Protein AF-A0A356KXF7-F1 (afdb_monomer_lite)

pLDDT: mean 84.77, std 13.88, range [35.22, 98.38]

Foldseek 3Di:
DDDDVALLVCLVVLLCQCPVCPPDPPPPSNVVSLVSLLVNLLNHPDCVSSLVSLVVLCVVCLPDPCNLSSLLSLLSNLLVPVVVSLVSLQVQCVRPDPSSNVSSLNSLLNNLVNCALLVSLVSLLVCLVSHPPVSNVVSLVSNLVRLVVVLVDDPVCLVVVLVSLVVSLVVRPDPSSNLSSLLSSLVSVCVNCVVVVHHPPQPVQADSSNHGVVVVVCCVLLVVDDPDDDDWLADQDPCQPPFQDDDLPHPVLLQVLLVQLLVLQLVVLVVQLVVDDDPVSNVLSVLLNVLSPQQHEDEDRTLGAGWADDRSYTYGYSVVLVQLSVVLVVCCVVVLAPPVCSSLLSSLLSQLSSQLRSLVSSQQDASLVSSLRSLLSCCSTPSNDPDPSSQLSSLLSSLCCSQPPPPDDPVSSVSSQVSVCVRQNHSVVSSVSNSCSNVVHDDPQNVQADSNRDGVVVVVCVVCVVPCVVPVVVVVVVVLVVLVVVLVVVVDPVSVVVNVVVVVVDCNVVPD

Secondary structure (DSSP, 8-state):
----S-GGGGHHHHHHHHHHTBTBS-HHHHHHHHHHHHHHHHH-S-SHHHHHHHHHHHHH-TT-TTHHHHHTHHHHHHHHSHHHHHHHHGGGGG-SSHHHHHHHHHHHHHHHHHT-HHHHHHHHHHHGGGS-HHHHHHHHHHHHHHHHHHTTS-GGGHHHHHHHHHHHHHH---HHHHHHHHHHHHHHHHHHHHHTT---TTGGGB-TTS-B-HHHHHHHHHT---SSSPPPSSPPPTTTTS-----SS-HHHHHHHHHHHHHHHHHHHHHHHHH--SHHHHHHHHHHHHHHTT-EEEEES-SS--EEEETTEEEEEHHHHHHHHHHHHHHHHTTSS-HHHHHHHHHHHHHHHHHHHHHHHTT--SHHHHHHHHHHHHHTSTT--SSHHHHHHHHHHHHHHHHS-TT--HHHHHHHHHHHHHHH--HHHHHHHHHHHHTTPPPTTGGGB-TTS-B-HHHHHHHHHHHHHHHHHHHHHHHHHHHHHHHHHH--HHHHHHHHHHHHTSTHHHH-

Sequence (512 aa):
SKTIDRPERLLPLVEQAIFSRHGSFEWGTVGQGGSALREIAKRATTPGPVLDTIEKIRTQYPRSQTRWEYVWEANTLAKRFPAEVLPRLVPLLNDASSGVREIGLDAIKAGVRRMGLVPGIMALESLLPQVPERHQRFLLEDARSLLYRAQQIPMSELPALRASLDELVSQIKSPELQAALREVRSELTTRAMERQGKSDRFADYRRVDGSLQWGELFKAKLGLKPKGGGENYSNPRRGASGEVVKGFLPDVVASEVFKTVHQAAQAQAQEALAKAKTPAERALLQSRVKALEGLSVRYLETNDITARRSGKVIQVSYGLLHEVYARSMRLMEAGKVTAGERGMYQARVLGLVFGHEVAHASGMKAERAADALGVRTVWSSLLKPQNQAQAEVALKSTIELFEQPTGAKAFDNLLYRIKNFFRYGTPRGRLEALRRAAKGQPDPLQRFRRGDGTVEWKKVAAERAAREAAGVAKFGLALFLKELAIVAQTGDKARIEEFFDYVLSTDFYKHY

Structure (mmCIF, N/CA/C/O backbone):
data_AF-A0A356KXF7-F1
#
_entry.id   AF-A0A356KXF7-F1
#
loop_
_atom_site.group_PDB
_atom_site.id
_atom_site.type_symbol
_atom_site.label_atom_id
_atom_site.label_alt_id
_atom_site.label_comp_id
_atom_site.label_asym_id
_atom_site.label_entity_id
_atom_site.label_seq_id
_atom_site.pdbx_PDB_ins_code
_atom_site.Cartn_x
_atom_site.Cartn_y
_atom_site.Cartn_z
_atom_site.occupancy
_atom_site.B_iso_or_equiv
_atom_site.auth_seq_id
_atom_site.auth_comp_id
_atom_site.auth_asym_id
_atom_site.auth_atom_id
_atom_site.pdbx_PDB_model_num
ATOM 1 N N . SER A 1 1 ? 47.603 1.537 -56.254 1.00 47.97 1 SER A N 1
ATOM 2 C CA . SER A 1 1 ? 48.345 2.727 -55.787 1.00 47.97 1 SER A CA 1
ATOM 3 C C . SER A 1 1 ? 48.095 3.975 -56.633 1.00 47.97 1 SER A C 1
ATOM 5 O O . SER A 1 1 ? 48.362 5.053 -56.130 1.00 47.97 1 SER A O 1
ATOM 7 N N . LYS A 1 2 ? 47.545 3.891 -57.859 1.00 57.28 2 LYS A N 1
ATOM 8 C CA . LYS A 1 2 ? 47.031 5.073 -58.578 1.00 57.28 2 LYS A CA 1
ATOM 9 C C . LYS A 1 2 ? 45.630 5.443 -58.065 1.00 57.28 2 LYS A C 1
ATOM 11 O O . LYS A 1 2 ? 44.811 4.545 -57.864 1.00 57.28 2 LYS A O 1
ATOM 16 N N . THR A 1 3 ? 45.383 6.724 -57.803 1.00 66.56 3 THR A N 1
ATOM 17 C CA . THR A 1 3 ? 44.074 7.275 -57.418 1.00 66.56 3 THR A CA 1
ATOM 18 C C . THR A 1 3 ? 43.131 7.127 -58.607 1.00 66.56 3 THR A C 1
ATOM 20 O O . THR A 1 3 ? 43.364 7.708 -59.661 1.00 66.56 3 THR A O 1
ATOM 23 N N . ILE A 1 4 ? 42.117 6.277 -58.479 1.00 78.31 4 ILE A N 1
ATOM 24 C CA . ILE A 1 4 ? 41.055 6.155 -59.477 1.00 78.31 4 ILE A CA 1
ATOM 25 C C . ILE A 1 4 ? 39.866 6.908 -58.897 1.00 78.31 4 ILE A C 1
ATOM 27 O O . ILE A 1 4 ? 39.307 6.463 -57.899 1.00 78.31 4 ILE A O 1
ATOM 31 N N . ASP A 1 5 ? 39.494 8.032 -59.512 1.00 79.56 5 ASP A N 1
ATOM 32 C CA . ASP A 1 5 ? 38.449 8.938 -59.002 1.00 79.56 5 ASP A CA 1
ATOM 33 C C . ASP A 1 5 ? 37.054 8.294 -58.941 1.00 79.56 5 ASP A C 1
ATOM 35 O O . ASP A 1 5 ? 36.164 8.789 -58.255 1.00 79.56 5 ASP A O 1
ATOM 39 N N . ARG A 1 6 ? 36.856 7.178 -59.656 1.00 86.81 6 ARG A N 1
ATOM 40 C CA . ARG A 1 6 ? 35.634 6.360 -59.644 1.00 86.81 6 ARG A CA 1
ATOM 41 C C . ARG A 1 6 ? 35.984 4.875 -59.732 1.00 86.81 6 ARG A C 1
ATOM 43 O O . ARG A 1 6 ? 35.998 4.325 -60.841 1.00 86.81 6 ARG A O 1
ATOM 50 N N . PRO A 1 7 ? 36.335 4.225 -58.609 1.00 88.56 7 PRO A N 1
ATOM 51 C CA . PRO A 1 7 ? 36.739 2.818 -58.599 1.00 88.56 7 PRO A CA 1
ATOM 52 C C . PRO A 1 7 ? 35.647 1.882 -59.141 1.00 88.56 7 PRO A C 1
ATOM 54 O O . PRO A 1 7 ? 35.956 0.811 -59.651 1.00 88.56 7 PRO A O 1
ATOM 57 N N . GLU A 1 8 ? 34.383 2.303 -59.117 1.00 92.81 8 GLU A N 1
ATOM 58 C CA . GLU A 1 8 ? 33.233 1.564 -59.644 1.00 92.81 8 GLU A CA 1
ATOM 59 C C . GLU A 1 8 ? 33.314 1.341 -61.159 1.00 92.81 8 GLU A C 1
ATOM 61 O O . GLU A 1 8 ? 32.733 0.390 -61.671 1.00 92.81 8 GLU A O 1
ATOM 66 N N . ARG A 1 9 ? 34.084 2.160 -61.893 1.00 92.50 9 ARG A N 1
ATOM 67 C CA . ARG A 1 9 ? 34.334 1.946 -63.331 1.00 92.50 9 ARG A CA 1
ATOM 68 C C . ARG A 1 9 ? 35.085 0.646 -63.620 1.00 92.50 9 ARG A C 1
ATOM 70 O O . ARG A 1 9 ? 35.078 0.189 -64.757 1.00 92.50 9 ARG A O 1
ATOM 77 N N . LEU A 1 10 ? 35.724 0.059 -62.609 1.00 93.56 10 LEU A N 1
ATOM 78 C CA . LEU A 1 10 ? 36.400 -1.230 -62.720 1.00 93.56 10 LEU A CA 1
ATOM 79 C C . LEU A 1 10 ? 35.457 -2.420 -62.499 1.00 93.56 10 LEU A C 1
ATOM 81 O O . LEU A 1 10 ? 35.873 -3.550 -62.742 1.00 93.56 10 LEU A O 1
ATOM 85 N N . LEU A 1 11 ? 34.210 -2.200 -62.058 1.00 93.94 11 LEU A N 1
ATOM 86 C CA . LEU A 1 11 ? 33.267 -3.286 -61.775 1.00 93.94 11 LEU A CA 1
ATOM 87 C C . LEU A 1 11 ? 33.040 -4.217 -62.972 1.00 93.94 11 LEU A C 1
ATOM 89 O O . LEU A 1 11 ? 33.086 -5.415 -62.740 1.00 93.94 11 LEU A O 1
ATOM 93 N N . PRO A 1 12 ? 32.917 -3.755 -64.236 1.00 94.56 12 PRO A N 1
ATOM 94 C CA . PRO A 1 12 ? 32.804 -4.672 -65.374 1.00 94.56 12 PRO A CA 1
ATOM 95 C C . PRO A 1 12 ? 34.004 -5.620 -65.527 1.00 94.56 12 PRO A C 1
ATOM 97 O O . PRO A 1 12 ? 33.828 -6.784 -65.874 1.00 94.56 12 PRO A O 1
ATOM 100 N N . LEU A 1 13 ? 35.224 -5.155 -65.225 1.00 90.56 13 LEU A N 1
ATOM 101 C CA . LEU A 1 13 ? 36.429 -5.995 -65.260 1.00 90.56 13 LEU A CA 1
ATOM 102 C C . LEU A 1 13 ? 36.451 -6.989 -64.095 1.00 90.56 13 LEU A C 1
ATOM 104 O O . LEU A 1 13 ? 36.866 -8.133 -64.266 1.00 90.56 13 LEU A O 1
ATOM 108 N N . VAL A 1 14 ? 35.991 -6.563 -62.916 1.00 90.62 14 VAL A N 1
ATOM 109 C CA . VAL A 1 14 ? 35.850 -7.434 -61.743 1.00 90.62 14 VAL A CA 1
ATOM 110 C C . VAL A 1 14 ? 34.771 -8.492 -61.983 1.00 90.62 14 VAL A C 1
ATOM 112 O O . VAL A 1 14 ? 35.022 -9.665 -61.734 1.00 90.62 14 VAL A O 1
ATOM 115 N N . GLU A 1 15 ? 33.620 -8.105 -62.535 1.00 90.94 15 GLU A N 1
ATOM 116 C CA . GLU A 1 15 ? 32.554 -9.003 -62.991 1.00 90.94 15 GLU A CA 1
ATOM 117 C C . GLU A 1 15 ? 33.115 -10.024 -63.986 1.00 90.94 15 GLU A C 1
ATOM 119 O O . GLU A 1 15 ? 32.988 -11.224 -63.765 1.00 90.94 15 GLU A O 1
ATOM 124 N N . GLN A 1 16 ? 33.819 -9.576 -65.031 1.00 89.00 16 GLN A N 1
ATOM 125 C CA . GLN A 1 16 ? 34.436 -10.470 -66.012 1.00 89.00 16 GLN A CA 1
ATOM 126 C C . GLN A 1 16 ? 35.441 -11.437 -65.366 1.00 89.00 16 GLN A C 1
ATOM 128 O O . GLN A 1 16 ? 35.438 -12.626 -65.689 1.00 89.00 16 GLN A O 1
ATOM 133 N N . ALA A 1 17 ? 36.286 -10.965 -64.446 1.00 85.38 17 ALA A N 1
ATOM 134 C CA . ALA A 1 17 ? 37.262 -11.804 -63.752 1.00 85.38 17 ALA A CA 1
ATOM 135 C C . ALA A 1 17 ? 36.592 -12.859 -62.856 1.00 85.38 17 ALA A C 1
ATOM 137 O O . ALA A 1 17 ? 37.017 -14.013 -62.852 1.00 85.38 17 ALA A O 1
ATOM 138 N N . ILE A 1 18 ? 35.530 -12.481 -62.139 1.00 85.06 18 ILE A N 1
ATOM 139 C CA . ILE A 1 18 ? 34.758 -13.392 -61.287 1.00 85.06 18 ILE A CA 1
ATOM 140 C C . ILE A 1 18 ? 34.018 -14.414 -62.155 1.00 85.06 18 ILE A C 1
ATOM 142 O O . ILE A 1 18 ? 34.110 -15.610 -61.898 1.00 85.06 18 ILE A O 1
ATOM 146 N N . PHE A 1 19 ? 33.329 -13.966 -63.207 1.00 84.25 19 PHE A N 1
ATOM 147 C CA . PHE A 1 19 ? 32.438 -14.811 -64.002 1.00 84.25 19 PHE A CA 1
ATOM 148 C C . PHE A 1 19 ? 33.165 -15.742 -64.971 1.00 84.25 19 PHE A C 1
ATOM 150 O O . PHE A 1 19 ? 32.750 -16.887 -65.137 1.00 84.25 19 PHE A O 1
ATOM 157 N N . SER A 1 20 ? 34.275 -15.299 -65.570 1.00 81.81 20 SER A N 1
ATOM 158 C CA . SER A 1 20 ? 35.023 -16.096 -66.558 1.00 81.81 20 SER A CA 1
ATOM 159 C C . SER A 1 20 ? 35.676 -17.356 -65.987 1.00 81.81 20 SER A C 1
ATOM 161 O O . SER A 1 20 ? 35.988 -18.271 -66.746 1.00 81.81 20 SER A O 1
ATOM 163 N N . ARG A 1 21 ? 35.892 -17.423 -64.669 1.00 70.06 21 ARG A N 1
ATOM 164 C CA . ARG A 1 21 ? 36.556 -18.561 -64.010 1.00 70.06 21 ARG A CA 1
ATOM 165 C C . ARG A 1 21 ? 35.703 -19.233 -62.947 1.00 70.06 21 ARG A C 1
ATOM 167 O O . ARG A 1 21 ? 36.190 -20.081 -62.201 1.00 70.06 21 ARG A O 1
ATOM 174 N N . HIS A 1 22 ? 34.425 -18.877 -62.859 1.00 63.28 22 HIS A N 1
ATOM 175 C CA . HIS A 1 22 ? 33.590 -19.441 -61.821 1.00 63.28 22 HIS A CA 1
ATOM 176 C C . HIS A 1 22 ? 33.219 -20.897 -62.150 1.00 63.28 22 HIS A C 1
ATOM 178 O O . HIS A 1 22 ? 32.463 -21.158 -63.081 1.00 63.28 22 HIS A O 1
ATOM 184 N N . GLY A 1 23 ? 33.777 -21.846 -61.388 1.00 58.44 23 GLY A N 1
ATOM 185 C CA . GLY A 1 23 ? 33.615 -23.290 -61.605 1.00 58.44 23 GLY A CA 1
ATOM 186 C C . GLY A 1 23 ? 34.931 -24.036 -61.851 1.00 58.44 23 GLY A C 1
ATOM 187 O O . GLY A 1 23 ? 34.936 -25.264 -61.813 1.00 58.44 23 GLY A O 1
ATOM 188 N N . SER A 1 24 ? 36.051 -23.327 -62.044 1.00 64.12 24 SER A N 1
ATOM 189 C CA . SER A 1 24 ? 37.383 -23.936 -61.991 1.00 64.12 24 SER A CA 1
ATOM 190 C C . SER A 1 24 ? 37.874 -24.026 -60.538 1.00 64.12 24 SER A C 1
ATOM 192 O O . SER A 1 24 ? 37.524 -23.201 -59.694 1.00 64.12 24 SER A O 1
ATOM 194 N N . PHE A 1 25 ? 38.717 -25.016 -60.227 1.00 55.19 25 PHE A N 1
ATOM 195 C CA . PHE A 1 25 ? 39.396 -25.141 -58.924 1.00 55.19 25 PHE A CA 1
ATOM 196 C C . PHE A 1 25 ? 40.459 -24.041 -58.683 1.00 55.19 25 PHE A C 1
ATOM 198 O O . PHE A 1 25 ? 41.205 -24.096 -57.705 1.00 55.19 25 PHE A O 1
ATOM 205 N N . GLU A 1 26 ? 40.545 -23.023 -59.547 1.00 61.84 26 GLU A N 1
ATOM 206 C CA . GLU A 1 26 ? 41.502 -21.921 -59.440 1.00 61.84 26 GLU A CA 1
ATOM 207 C C . GLU A 1 26 ? 41.025 -20.852 -58.445 1.00 61.84 26 GLU A C 1
ATOM 209 O O . GLU A 1 26 ? 40.706 -19.713 -58.799 1.00 61.84 26 GLU A O 1
ATOM 214 N N . TRP A 1 27 ? 41.030 -21.212 -57.160 1.00 62.44 27 TRP A N 1
ATOM 215 C CA . TRP A 1 27 ? 40.732 -20.316 -56.035 1.00 62.44 27 TRP A CA 1
ATOM 216 C C . TRP A 1 27 ? 41.494 -18.980 -56.090 1.00 62.44 27 TRP A C 1
ATOM 218 O O . TRP A 1 27 ? 40.982 -17.954 -55.640 1.00 62.44 27 TRP A O 1
ATOM 228 N N . GLY A 1 28 ? 42.691 -18.962 -56.689 1.00 68.69 28 GLY A N 1
ATOM 229 C CA . GLY A 1 28 ? 43.529 -17.768 -56.808 1.00 68.69 28 GLY A CA 1
ATOM 230 C C . GLY A 1 28 ? 42.874 -16.609 -57.570 1.00 68.69 28 GLY A C 1
ATOM 231 O O . GLY A 1 28 ? 42.920 -15.473 -57.102 1.00 68.69 28 GLY A O 1
ATOM 232 N N . THR A 1 29 ? 42.228 -16.861 -58.713 1.00 67.19 29 THR A N 1
ATOM 233 C CA . THR A 1 29 ? 41.650 -15.781 -59.539 1.00 67.19 29 THR A CA 1
ATOM 234 C C . THR A 1 29 ? 40.306 -15.297 -58.997 1.00 67.19 29 THR A C 1
ATOM 236 O O . THR A 1 29 ? 40.049 -14.093 -58.959 1.00 67.19 29 THR A O 1
ATOM 239 N N . VAL A 1 30 ? 39.483 -16.218 -58.490 1.00 69.69 30 VAL A N 1
ATOM 240 C CA . VAL A 1 30 ? 38.217 -15.915 -57.798 1.00 69.69 30 VAL A CA 1
ATOM 241 C C . VAL A 1 30 ? 38.483 -15.041 -56.560 1.00 69.69 30 VAL A C 1
ATOM 243 O O . VAL A 1 30 ? 37.839 -14.000 -56.383 1.00 69.69 30 VAL A O 1
ATOM 246 N N . GLY A 1 31 ? 39.510 -15.381 -55.771 1.00 77.56 31 GLY A N 1
ATOM 247 C CA . GLY A 1 31 ? 39.943 -14.600 -54.608 1.00 77.56 31 GLY A CA 1
ATOM 248 C C . GLY A 1 31 ? 40.524 -13.222 -54.957 1.00 77.56 31 GLY A C 1
ATOM 249 O O . GLY A 1 31 ? 40.299 -12.248 -54.230 1.00 77.56 31 GLY A O 1
ATOM 250 N N . GLN A 1 32 ? 41.215 -13.088 -56.096 1.00 83.12 32 GLN A N 1
ATOM 251 C CA . GLN A 1 32 ? 41.667 -11.784 -56.605 1.00 83.12 32 GLN A CA 1
ATOM 252 C C . GLN A 1 32 ? 40.486 -10.893 -57.012 1.00 83.12 32 GLN A C 1
ATOM 254 O O . GLN A 1 32 ? 40.472 -9.711 -56.662 1.00 83.12 32 GLN A O 1
ATOM 259 N N . GLY A 1 33 ? 39.469 -11.459 -57.671 1.00 85.75 33 GLY A N 1
ATOM 260 C CA . GLY A 1 33 ? 38.221 -10.755 -57.977 1.00 85.75 33 GLY A CA 1
ATOM 261 C C . GLY A 1 33 ? 37.508 -10.262 -56.715 1.00 85.75 33 GLY A C 1
ATOM 262 O O . GLY A 1 33 ? 37.097 -9.104 -56.648 1.00 85.75 33 GLY A O 1
ATOM 263 N N . GLY A 1 34 ? 37.443 -11.094 -55.670 1.00 87.56 34 GLY A N 1
ATOM 264 C CA . GLY A 1 34 ? 36.866 -10.709 -54.373 1.00 87.56 34 GLY A CA 1
ATOM 265 C C . GLY A 1 34 ? 37.651 -9.592 -53.689 1.00 87.56 34 GLY A C 1
ATOM 266 O O . GLY A 1 34 ? 37.075 -8.614 -53.212 1.00 87.56 34 GLY A O 1
ATOM 267 N N . SER A 1 35 ? 38.980 -9.679 -53.723 1.00 89.56 35 SER A N 1
ATOM 268 C CA . SER A 1 35 ? 39.866 -8.638 -53.191 1.00 89.56 35 SER A CA 1
ATOM 269 C C . SER A 1 35 ? 39.703 -7.304 -53.930 1.00 89.56 35 SER A C 1
ATOM 271 O O . SER A 1 35 ? 39.684 -6.246 -53.298 1.00 89.56 35 SER A O 1
ATOM 273 N N . ALA A 1 36 ? 39.536 -7.338 -55.256 1.00 91.75 36 ALA A N 1
ATOM 274 C CA . ALA A 1 36 ? 39.265 -6.146 -56.053 1.00 91.75 36 ALA A CA 1
ATOM 275 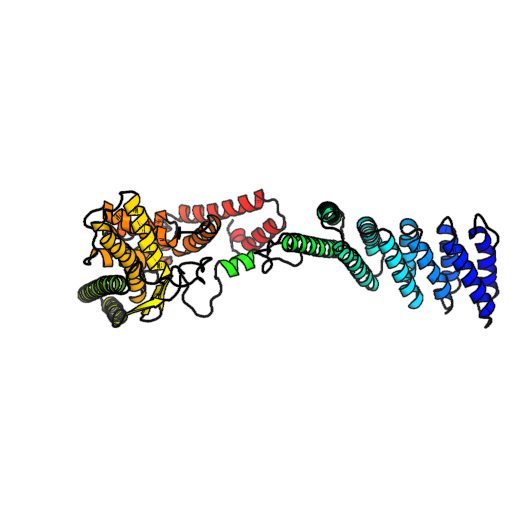C C . ALA A 1 36 ? 37.888 -5.545 -55.730 1.00 91.75 36 ALA A C 1
ATOM 277 O O . ALA A 1 36 ? 37.797 -4.340 -55.486 1.00 91.75 36 ALA A O 1
ATOM 278 N N . LEU A 1 37 ? 36.836 -6.371 -55.649 1.00 93.56 37 LEU A N 1
ATOM 279 C CA . LEU A 1 37 ? 35.492 -5.924 -55.268 1.00 93.56 37 LEU A CA 1
ATOM 280 C C . LEU A 1 37 ? 35.491 -5.253 -53.888 1.00 93.56 37 LEU A C 1
ATOM 282 O O . LEU A 1 37 ? 34.901 -4.187 -53.724 1.00 93.56 37 LEU A O 1
ATOM 286 N N . ARG A 1 38 ? 36.215 -5.825 -52.919 1.00 93.88 38 ARG A N 1
ATOM 287 C CA . ARG A 1 38 ? 36.411 -5.251 -51.581 1.00 93.88 38 ARG A CA 1
ATOM 288 C C . ARG A 1 38 ? 37.040 -3.864 -51.624 1.00 93.88 38 ARG A C 1
ATOM 290 O O . ARG A 1 38 ? 36.552 -2.937 -50.979 1.00 93.88 38 ARG A O 1
ATOM 297 N N . GLU A 1 39 ? 38.132 -3.697 -52.366 1.00 94.06 39 GLU A N 1
ATOM 298 C CA . GLU A 1 39 ? 38.788 -2.391 -52.483 1.00 94.06 39 GLU A CA 1
ATOM 299 C C . GLU A 1 39 ? 37.902 -1.359 -53.189 1.00 94.06 39 GLU A C 1
ATOM 301 O O . GLU A 1 39 ? 37.898 -0.190 -52.791 1.00 94.06 39 GLU A O 1
ATOM 306 N N . ILE A 1 40 ? 37.096 -1.783 -54.168 1.00 94.88 40 ILE A N 1
ATOM 307 C CA . ILE A 1 40 ? 36.083 -0.923 -54.788 1.00 94.88 40 ILE A CA 1
ATOM 308 C C . ILE A 1 40 ? 35.014 -0.540 -53.760 1.00 94.88 40 ILE A C 1
ATOM 310 O O . ILE A 1 40 ? 34.759 0.647 -53.584 1.00 94.88 40 ILE A O 1
ATOM 314 N N . ALA A 1 41 ? 34.443 -1.488 -53.011 1.00 94.75 41 ALA A N 1
ATOM 315 C CA . ALA A 1 41 ? 33.411 -1.221 -52.003 1.00 94.75 41 ALA A CA 1
ATOM 316 C C . ALA A 1 41 ? 33.879 -0.237 -50.913 1.00 94.75 41 ALA A C 1
ATOM 318 O O . ALA A 1 41 ? 33.128 0.649 -50.493 1.00 94.75 41 ALA A O 1
ATOM 319 N N . LYS A 1 42 ? 35.146 -0.331 -50.487 1.00 94.25 42 LYS A N 1
ATOM 320 C CA . LYS A 1 42 ? 35.761 0.605 -49.525 1.00 94.25 42 LYS A CA 1
ATOM 321 C C . LYS A 1 42 ? 35.904 2.030 -50.056 1.00 94.25 42 LYS A C 1
ATOM 323 O O . LYS A 1 42 ? 35.897 2.964 -49.259 1.00 94.25 42 LYS A O 1
ATOM 328 N N . ARG A 1 43 ? 36.064 2.197 -51.371 1.00 94.06 43 ARG A N 1
ATOM 329 C CA . ARG A 1 43 ? 36.350 3.489 -52.022 1.00 94.06 43 ARG A CA 1
ATOM 330 C C . ARG A 1 43 ? 35.191 4.026 -52.852 1.00 94.06 43 ARG A C 1
ATOM 332 O O . ARG A 1 43 ? 35.277 5.145 -53.339 1.00 94.06 43 ARG A O 1
ATOM 339 N N . ALA A 1 44 ? 34.120 3.251 -52.996 1.00 94.31 44 ALA A N 1
ATOM 340 C CA . ALA A 1 44 ? 32.947 3.630 -53.760 1.00 94.31 44 ALA A CA 1
ATOM 341 C C . ALA A 1 44 ? 32.405 4.979 -53.277 1.00 94.31 44 ALA A C 1
ATOM 343 O O . ALA A 1 44 ? 32.335 5.234 -52.077 1.00 94.31 44 ALA A O 1
ATOM 344 N N . THR A 1 45 ? 32.052 5.836 -54.211 1.00 94.69 45 THR A N 1
ATOM 345 C CA . THR A 1 45 ? 31.360 7.109 -54.027 1.00 94.69 45 THR A CA 1
ATOM 346 C C . THR A 1 45 ? 29.853 6.911 -53.900 1.00 94.69 45 THR A C 1
ATOM 348 O O . THR A 1 45 ? 29.196 7.679 -53.207 1.00 94.69 45 THR A O 1
ATOM 351 N N . THR A 1 46 ? 29.315 5.852 -54.516 1.00 94.75 46 THR A N 1
ATOM 352 C CA . THR A 1 46 ? 27.903 5.461 -54.419 1.00 94.75 46 THR A CA 1
ATOM 353 C C . THR A 1 46 ? 27.773 3.944 -54.234 1.00 94.75 46 THR A C 1
ATOM 355 O O . THR A 1 46 ? 28.571 3.189 -54.794 1.00 94.75 46 THR A O 1
ATOM 358 N N . PRO A 1 47 ? 26.786 3.454 -53.463 1.00 96.12 47 PRO A N 1
ATOM 359 C CA . PRO A 1 47 ? 26.643 2.020 -53.207 1.00 96.12 47 PRO A CA 1
ATOM 360 C C . PRO A 1 47 ? 26.003 1.256 -54.374 1.00 96.12 47 PRO A C 1
ATOM 362 O O . PRO A 1 47 ? 26.220 0.053 -54.495 1.00 96.12 47 PRO A O 1
ATOM 365 N N . GLY A 1 48 ? 25.223 1.937 -55.224 1.00 96.00 48 GLY A N 1
ATOM 366 C CA . GLY A 1 48 ? 24.382 1.331 -56.264 1.00 96.00 48 GLY A CA 1
ATOM 367 C C . GLY A 1 48 ? 25.126 0.349 -57.174 1.00 96.00 48 GLY A C 1
ATOM 368 O O . GLY A 1 48 ? 24.808 -0.838 -57.125 1.00 96.00 48 GLY A O 1
ATOM 369 N N . PRO A 1 49 ? 26.164 0.789 -57.912 1.00 96.31 49 PRO A N 1
ATOM 370 C CA . PRO A 1 49 ? 26.889 -0.080 -58.841 1.00 96.31 49 PRO A CA 1
ATOM 371 C C . PRO A 1 49 ? 27.494 -1.324 -58.176 1.00 96.31 49 PRO A C 1
ATOM 373 O O . PRO A 1 49 ? 27.483 -2.417 -58.744 1.00 96.31 49 PRO A O 1
ATOM 376 N N . VAL A 1 50 ? 28.006 -1.175 -56.949 1.00 95.62 50 VAL A N 1
ATOM 377 C CA . VAL A 1 50 ? 28.609 -2.287 -56.201 1.00 95.62 50 VAL A CA 1
ATOM 378 C C . VAL A 1 50 ? 27.532 -3.269 -55.732 1.00 95.62 50 VAL A C 1
ATOM 380 O O . VAL A 1 50 ? 27.720 -4.475 -55.857 1.00 95.62 50 VAL A O 1
ATOM 383 N N . LEU A 1 51 ? 26.385 -2.779 -55.249 1.00 95.25 51 LEU A N 1
ATOM 384 C CA . LEU A 1 51 ? 25.247 -3.632 -54.884 1.00 95.25 51 LEU A CA 1
ATOM 385 C C . LEU A 1 51 ? 24.673 -4.373 -56.094 1.00 95.25 51 LEU A C 1
ATOM 387 O O . LEU A 1 51 ? 24.352 -5.552 -55.976 1.00 95.25 51 LEU A O 1
ATOM 391 N N . ASP A 1 52 ? 24.594 -3.721 -57.254 1.00 95.69 52 ASP A N 1
ATOM 392 C CA . ASP A 1 52 ? 24.139 -4.361 -58.492 1.00 95.69 52 ASP A CA 1
ATOM 393 C C . ASP A 1 52 ? 25.099 -5.484 -58.908 1.00 95.69 52 ASP A C 1
ATOM 395 O O . ASP A 1 52 ? 24.663 -6.560 -59.313 1.00 95.69 52 ASP A O 1
ATOM 399 N N . THR A 1 53 ? 26.406 -5.271 -58.733 1.00 94.81 53 THR A N 1
ATOM 400 C CA . THR A 1 53 ? 27.429 -6.305 -58.951 1.00 94.81 53 THR A CA 1
ATOM 401 C C . THR A 1 53 ? 27.252 -7.480 -57.984 1.00 94.81 53 THR A C 1
ATOM 403 O O . THR A 1 53 ? 27.249 -8.635 -58.412 1.00 94.81 53 THR A O 1
ATOM 406 N N . ILE A 1 54 ? 27.056 -7.208 -56.687 1.00 93.69 54 ILE A N 1
ATOM 407 C CA . ILE A 1 54 ? 26.802 -8.244 -55.669 1.00 93.69 54 ILE A CA 1
ATOM 408 C C . ILE A 1 54 ? 25.545 -9.050 -56.024 1.00 93.69 54 ILE A C 1
ATOM 410 O O . ILE A 1 54 ? 25.562 -10.277 -55.940 1.00 93.69 54 ILE A O 1
ATOM 414 N N . GLU A 1 55 ? 24.476 -8.389 -56.469 1.00 93.25 55 GLU A N 1
ATOM 415 C CA . GLU A 1 55 ? 23.221 -9.042 -56.848 1.00 93.25 55 GLU A CA 1
ATOM 416 C C . GLU A 1 55 ? 23.364 -9.902 -58.113 1.00 93.25 55 GLU A C 1
ATOM 418 O O . GLU A 1 55 ? 22.876 -11.035 -58.152 1.00 93.25 55 GLU A O 1
ATOM 423 N N . LYS A 1 56 ? 24.100 -9.426 -59.127 1.00 92.75 56 LYS A N 1
ATOM 424 C CA . LYS A 1 56 ? 24.451 -10.235 -60.308 1.00 92.75 56 LYS A CA 1
ATOM 425 C C . LYS A 1 56 ? 25.221 -11.493 -59.910 1.00 92.75 56 LYS A C 1
ATOM 427 O O . LYS A 1 56 ? 24.850 -12.589 -60.320 1.00 92.75 56 LYS A O 1
ATOM 432 N N . ILE A 1 57 ? 26.251 -11.361 -59.067 1.00 88.69 57 ILE A N 1
ATOM 433 C CA . ILE A 1 57 ? 27.017 -12.512 -58.561 1.00 88.69 57 ILE A CA 1
ATOM 434 C C . ILE A 1 57 ? 26.094 -13.464 -57.789 1.00 88.69 57 ILE A C 1
ATOM 436 O O . ILE A 1 57 ? 26.150 -14.682 -57.971 1.00 88.69 57 ILE A O 1
ATOM 440 N N . ARG A 1 58 ? 25.203 -12.925 -56.949 1.00 89.38 58 ARG A N 1
ATOM 441 C CA . ARG A 1 58 ? 24.291 -13.724 -56.127 1.00 89.38 58 ARG A CA 1
ATOM 442 C C . ARG A 1 58 ? 23.329 -14.567 -56.960 1.00 89.38 58 ARG A C 1
ATOM 444 O O . ARG A 1 58 ? 23.090 -15.724 -56.610 1.00 89.38 58 ARG A O 1
ATOM 451 N N . THR A 1 59 ? 22.777 -13.975 -58.016 1.00 89.31 59 THR A N 1
ATOM 452 C CA . THR A 1 59 ? 21.760 -14.583 -58.886 1.00 89.31 59 THR A CA 1
ATOM 453 C C . THR A 1 59 ? 22.357 -15.561 -59.893 1.00 89.31 59 THR A C 1
ATOM 455 O O . THR A 1 59 ? 21.778 -16.622 -60.112 1.00 89.31 59 THR A O 1
ATOM 458 N N . GLN A 1 60 ? 23.529 -15.258 -60.457 1.00 88.81 60 GLN A N 1
ATOM 459 C CA . GLN A 1 60 ? 24.187 -16.131 -61.435 1.00 88.81 60 GLN A CA 1
ATOM 460 C C . GLN A 1 60 ? 24.809 -17.387 -60.804 1.00 88.81 60 GLN A C 1
ATOM 462 O O . GLN A 1 60 ? 24.926 -18.409 -61.478 1.00 88.81 60 GLN A O 1
ATOM 467 N N . TYR A 1 61 ? 25.153 -17.357 -59.508 1.00 83.88 61 TYR A N 1
ATOM 468 C CA . TYR A 1 61 ? 25.851 -18.463 -58.831 1.00 83.88 61 TYR A CA 1
ATOM 469 C C . TYR A 1 61 ? 25.143 -18.949 -57.563 1.00 83.88 61 TYR A C 1
ATOM 471 O O . TYR A 1 61 ? 25.709 -18.910 -56.465 1.00 83.88 61 TYR A O 1
ATOM 479 N N . PRO A 1 62 ? 23.914 -19.482 -57.682 1.00 76.38 62 PRO A N 1
ATOM 480 C CA . PRO A 1 62 ? 23.078 -19.814 -56.528 1.00 76.38 62 PRO A CA 1
ATOM 481 C C . PRO A 1 62 ? 23.669 -20.907 -55.620 1.00 76.38 62 PRO A C 1
ATOM 483 O O . PRO A 1 62 ? 23.322 -20.977 -54.443 1.00 76.38 62 PRO A O 1
ATOM 486 N N . ARG A 1 63 ? 24.567 -21.758 -56.142 1.00 76.31 63 ARG A N 1
ATOM 487 C CA . ARG A 1 63 ? 25.155 -22.909 -55.424 1.00 76.31 63 ARG A CA 1
ATOM 488 C C . ARG A 1 63 ? 26.634 -22.747 -55.063 1.00 76.31 63 ARG A C 1
ATOM 490 O O . ARG A 1 63 ? 27.223 -23.675 -54.517 1.00 76.31 63 ARG A O 1
ATOM 497 N N . SER A 1 64 ? 27.244 -21.602 -55.365 1.00 75.00 64 SER A N 1
ATOM 498 C CA . SER A 1 64 ? 28.668 -21.402 -55.098 1.00 75.00 64 SER A CA 1
ATOM 499 C C . SER A 1 64 ? 28.947 -21.177 -53.610 1.00 75.00 64 SER A C 1
ATOM 501 O O . SER A 1 64 ? 28.343 -20.302 -52.979 1.00 75.00 64 SER A O 1
ATOM 503 N N . GLN A 1 65 ? 29.927 -21.911 -53.073 1.00 70.50 65 GLN A N 1
ATOM 504 C CA . GLN A 1 65 ? 30.483 -21.652 -51.746 1.00 70.50 65 GLN A CA 1
ATOM 505 C C . GLN A 1 65 ? 31.259 -20.333 -51.672 1.00 70.50 65 GLN A C 1
ATOM 507 O O . GLN A 1 65 ? 31.427 -19.830 -50.577 1.00 70.50 65 GLN A O 1
ATOM 512 N N . THR A 1 66 ? 31.691 -19.722 -52.777 1.00 73.94 66 THR A N 1
ATOM 513 C CA . THR A 1 66 ? 32.430 -18.441 -52.743 1.00 73.94 66 THR A CA 1
ATOM 514 C C . THR A 1 66 ? 31.512 -17.220 -52.728 1.00 73.94 66 THR A C 1
ATOM 516 O O . THR A 1 66 ? 31.949 -16.098 -52.496 1.00 73.94 66 THR A O 1
ATOM 519 N N . ARG A 1 67 ? 30.201 -17.414 -52.921 1.00 81.50 67 ARG A N 1
ATOM 520 C CA . ARG A 1 67 ? 29.219 -16.322 -52.986 1.00 81.50 67 ARG A CA 1
ATOM 521 C C . ARG A 1 67 ? 29.168 -15.478 -51.712 1.00 81.50 67 ARG A C 1
ATOM 523 O O . ARG A 1 67 ? 28.976 -14.268 -51.794 1.00 81.50 67 ARG A O 1
ATOM 530 N N . TRP A 1 68 ? 29.337 -16.096 -50.545 1.00 82.44 68 TRP A N 1
ATOM 531 C CA . TRP A 1 68 ? 29.311 -15.364 -49.278 1.00 82.44 68 TRP A CA 1
ATOM 532 C C . TRP A 1 68 ? 30.506 -14.403 -49.148 1.00 82.44 68 TRP A C 1
ATOM 534 O O . TRP A 1 68 ? 30.344 -13.337 -48.564 1.00 82.44 68 TRP A O 1
ATOM 544 N N . GLU A 1 69 ? 31.656 -14.697 -49.770 1.00 82.75 69 GLU A N 1
ATOM 545 C CA . GLU A 1 69 ? 32.831 -13.810 -49.764 1.00 82.75 69 GLU A CA 1
ATOM 546 C C . GLU A 1 69 ? 32.554 -12.483 -50.479 1.00 82.75 69 GLU A C 1
ATOM 548 O O . GLU A 1 69 ? 33.004 -11.430 -50.034 1.00 82.75 69 GLU A O 1
ATOM 553 N N . TYR A 1 70 ? 31.769 -12.513 -51.559 1.00 83.69 70 TYR A N 1
ATOM 554 C CA . TYR A 1 70 ? 31.372 -11.307 -52.289 1.00 83.69 70 TYR A CA 1
ATOM 555 C C . TYR A 1 70 ? 30.252 -10.551 -51.578 1.00 83.69 70 TYR A C 1
ATOM 557 O O . TYR A 1 70 ? 30.281 -9.324 -51.492 1.00 83.69 70 TYR A O 1
ATOM 565 N N . VAL A 1 71 ? 29.283 -11.283 -51.015 1.00 87.88 71 VAL A N 1
ATOM 566 C CA . VAL A 1 71 ? 28.201 -10.688 -50.218 1.00 87.88 71 VAL A CA 1
ATOM 567 C C . VAL A 1 71 ? 28.750 -10.035 -48.946 1.00 87.88 71 VAL A C 1
ATOM 569 O O . VAL A 1 71 ? 28.165 -9.066 -48.470 1.00 87.88 71 VAL A O 1
ATOM 572 N N . TRP A 1 72 ? 29.905 -10.475 -48.431 1.00 91.75 72 TRP A N 1
ATOM 573 C CA . TRP A 1 72 ? 30.578 -9.840 -47.294 1.00 91.75 72 TRP A CA 1
ATOM 574 C C . TRP A 1 72 ? 30.783 -8.336 -47.489 1.00 91.75 72 TRP A C 1
ATOM 576 O O . TRP A 1 72 ? 30.682 -7.569 -46.531 1.00 91.75 72 TRP A O 1
ATOM 586 N N . GLU A 1 73 ? 30.996 -7.878 -48.723 1.00 94.38 73 GLU A N 1
ATOM 587 C CA . GLU A 1 73 ? 31.212 -6.459 -49.007 1.00 94.38 73 GLU A CA 1
ATOM 588 C C . GLU A 1 73 ? 29.951 -5.599 -48.837 1.00 94.38 73 GLU A C 1
ATOM 590 O O . GLU A 1 73 ? 30.054 -4.381 -48.660 1.00 94.38 73 GLU A O 1
ATOM 595 N N . ALA A 1 74 ? 28.769 -6.216 -48.734 1.00 92.94 74 ALA A N 1
ATOM 596 C CA . ALA A 1 74 ? 27.562 -5.545 -48.265 1.00 92.94 74 ALA A CA 1
ATOM 597 C C . ALA A 1 74 ? 27.738 -4.951 -46.856 1.00 92.94 74 ALA A C 1
ATOM 599 O O . ALA A 1 74 ? 27.220 -3.868 -46.590 1.00 92.94 74 ALA A O 1
ATOM 600 N N . ASN A 1 75 ? 28.530 -5.583 -45.974 1.00 93.75 75 ASN A N 1
ATOM 601 C CA . ASN A 1 75 ? 28.877 -5.014 -44.664 1.00 93.75 75 ASN A CA 1
ATOM 602 C C . ASN A 1 75 ? 29.653 -3.702 -44.805 1.00 93.75 75 ASN A C 1
ATOM 604 O O . ASN A 1 75 ? 29.408 -2.739 -44.074 1.00 93.75 75 ASN A O 1
ATOM 608 N N . THR A 1 76 ? 30.621 -3.673 -45.724 1.00 95.50 76 THR A N 1
ATOM 609 C CA . THR A 1 76 ? 31.442 -2.491 -46.002 1.00 95.50 76 THR A CA 1
ATOM 610 C C . THR A 1 76 ? 30.555 -1.347 -46.487 1.00 95.50 76 THR A C 1
ATOM 612 O O . THR A 1 76 ? 30.671 -0.226 -45.989 1.00 95.50 76 THR A O 1
ATOM 615 N N . LEU A 1 77 ? 29.627 -1.634 -47.404 1.00 96.19 77 LEU A N 1
ATOM 616 C CA . LEU A 1 77 ? 28.693 -0.643 -47.934 1.00 96.19 77 LEU A CA 1
ATOM 617 C C . LEU A 1 77 ? 27.679 -0.182 -46.885 1.00 96.19 77 LEU A C 1
ATOM 619 O O . LEU A 1 77 ? 27.494 1.021 -46.741 1.00 96.19 77 LEU A O 1
ATOM 623 N N . ALA A 1 78 ? 27.090 -1.085 -46.098 1.00 96.12 78 ALA A N 1
ATOM 624 C CA . ALA A 1 78 ? 26.120 -0.734 -45.058 1.00 96.12 78 ALA A CA 1
ATOM 625 C C . ALA A 1 78 ? 26.715 0.206 -43.997 1.00 96.12 78 ALA A C 1
ATOM 627 O O . ALA A 1 78 ? 26.036 1.094 -43.497 1.00 96.12 78 ALA A O 1
ATOM 628 N N . LYS A 1 79 ? 28.013 0.078 -43.691 1.00 95.56 79 LYS A N 1
ATOM 629 C CA . LYS A 1 79 ? 28.721 1.000 -42.783 1.00 95.56 79 LYS A CA 1
ATOM 630 C C . LYS A 1 79 ? 28.987 2.384 -43.386 1.00 95.56 79 LYS A C 1
ATOM 632 O O . LYS A 1 79 ? 29.268 3.318 -42.637 1.00 95.56 79 LYS A O 1
ATOM 637 N N . ARG A 1 80 ? 28.980 2.523 -44.712 1.00 95.56 80 ARG A N 1
ATOM 638 C CA . ARG A 1 80 ? 29.289 3.786 -45.407 1.00 95.56 80 ARG A CA 1
ATOM 639 C C . ARG A 1 80 ? 28.030 4.508 -45.880 1.00 95.56 80 ARG A C 1
ATOM 641 O O . ARG A 1 80 ? 27.969 5.725 -45.768 1.00 95.56 80 ARG A O 1
ATOM 648 N N . PHE A 1 81 ? 27.043 3.749 -46.343 1.00 96.81 81 PHE A N 1
ATOM 649 C CA . PHE A 1 81 ? 25.812 4.216 -46.979 1.00 96.81 81 PHE A CA 1
ATOM 650 C C . PHE A 1 81 ? 24.587 3.485 -46.395 1.00 96.81 81 PHE A C 1
ATOM 652 O O . PHE A 1 81 ? 23.894 2.762 -47.112 1.00 96.81 81 PHE A O 1
ATOM 659 N N . PRO A 1 82 ? 24.352 3.544 -45.070 1.00 96.56 82 PRO A N 1
ATOM 660 C CA . PRO A 1 82 ? 23.339 2.704 -44.437 1.00 96.56 82 PRO A CA 1
ATOM 661 C C . PRO A 1 82 ? 21.926 2.970 -44.973 1.00 96.56 82 PRO A C 1
ATOM 663 O O . PRO A 1 82 ? 21.198 2.020 -45.244 1.00 96.56 82 PRO A O 1
ATOM 666 N N . ALA A 1 83 ? 21.542 4.231 -45.185 1.00 94.31 83 ALA A N 1
ATOM 667 C CA . ALA A 1 83 ? 20.188 4.577 -45.619 1.00 94.31 83 ALA A CA 1
ATOM 668 C C . ALA A 1 83 ? 19.844 3.982 -46.997 1.00 94.31 83 ALA A C 1
ATOM 670 O O . ALA A 1 83 ? 18.742 3.481 -47.205 1.00 94.31 83 ALA A O 1
ATOM 671 N N . GLU A 1 84 ? 20.804 3.988 -47.921 1.00 95.56 84 GLU A N 1
ATOM 672 C CA . GLU A 1 84 ? 20.637 3.492 -49.286 1.00 95.56 84 GLU A CA 1
ATOM 673 C C . GLU A 1 84 ? 20.797 1.969 -49.384 1.00 95.56 84 GLU A C 1
ATOM 675 O O . GLU A 1 84 ? 20.174 1.322 -50.228 1.00 95.56 84 GLU A O 1
ATOM 680 N N . VAL A 1 85 ? 21.658 1.387 -48.544 1.00 96.62 85 VAL A N 1
ATOM 681 C CA . VAL A 1 85 ? 22.019 -0.033 -48.619 1.00 96.62 85 VAL A CA 1
ATOM 682 C C . VAL A 1 85 ? 20.987 -0.910 -47.918 1.00 96.62 85 VAL A C 1
ATOM 684 O O . VAL A 1 85 ? 20.620 -1.946 -48.467 1.00 96.62 85 VAL A O 1
ATOM 687 N N . LEU A 1 86 ? 20.498 -0.516 -46.736 1.00 96.31 86 LEU A N 1
ATOM 688 C CA . LEU A 1 86 ? 19.681 -1.382 -45.877 1.00 96.31 86 LEU A CA 1
ATOM 689 C C . LEU A 1 86 ? 18.448 -1.999 -46.574 1.00 96.31 86 LEU A C 1
ATOM 691 O O . LEU A 1 86 ? 18.298 -3.222 -46.484 1.00 96.31 86 LEU A O 1
ATOM 695 N N . PRO A 1 87 ? 17.610 -1.250 -47.324 1.00 95.56 87 PRO A N 1
ATOM 696 C CA . PRO A 1 87 ? 16.459 -1.839 -48.017 1.00 95.56 87 PRO A CA 1
ATOM 69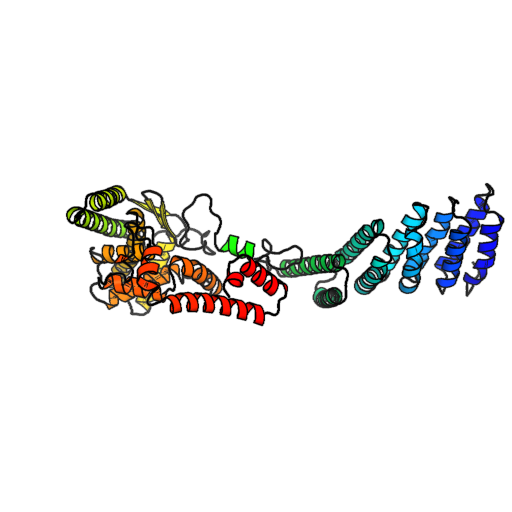7 C C . PRO A 1 87 ? 16.859 -2.895 -49.055 1.00 95.56 87 PRO A C 1
ATOM 699 O O . PRO A 1 87 ? 16.142 -3.870 -49.268 1.00 95.56 87 PRO A O 1
ATOM 702 N N . ARG A 1 88 ? 18.038 -2.744 -49.676 1.00 95.94 88 ARG A N 1
ATOM 703 C CA . ARG A 1 88 ? 18.550 -3.674 -50.695 1.00 95.94 88 ARG A CA 1
ATOM 704 C C . ARG A 1 88 ? 19.160 -4.945 -50.098 1.00 95.94 88 ARG A C 1
ATOM 706 O O . ARG A 1 88 ? 19.434 -5.879 -50.844 1.00 95.94 88 ARG A O 1
ATOM 713 N N . LEU A 1 89 ? 19.349 -5.013 -48.777 1.00 95.62 89 LEU A N 1
ATOM 714 C CA . LEU A 1 89 ? 19.861 -6.206 -48.092 1.00 95.62 89 LEU A CA 1
ATOM 715 C C . LEU A 1 89 ? 18.764 -7.189 -47.676 1.00 95.62 89 LEU A C 1
ATOM 717 O O . LEU A 1 89 ? 19.068 -8.355 -47.435 1.00 95.62 89 LEU A O 1
ATOM 721 N N . VAL A 1 90 ? 17.499 -6.761 -47.621 1.00 95.44 90 VAL A N 1
ATOM 722 C CA . VAL A 1 90 ? 16.373 -7.625 -47.221 1.00 95.44 90 VAL A CA 1
ATOM 723 C C . VAL A 1 90 ? 16.286 -8.916 -48.053 1.00 95.44 90 VAL A C 1
ATOM 725 O O . VAL A 1 90 ? 16.134 -9.983 -47.451 1.00 95.44 90 VAL A O 1
ATOM 728 N N . PRO A 1 91 ? 16.465 -8.901 -49.393 1.00 95.12 91 PRO A N 1
ATOM 729 C CA . PRO A 1 91 ? 16.460 -10.129 -50.191 1.00 95.12 91 PRO A CA 1
ATOM 730 C C . PRO A 1 91 ? 17.512 -11.163 -49.762 1.00 95.12 91 PRO A C 1
ATOM 732 O O . PRO A 1 91 ? 17.271 -12.363 -49.897 1.00 95.12 91 PRO A O 1
ATOM 735 N N . LEU A 1 92 ? 18.647 -10.732 -49.190 1.00 93.94 92 LEU A N 1
ATOM 736 C CA . LEU A 1 92 ? 19.699 -11.639 -48.713 1.00 93.94 92 LEU A CA 1
ATOM 737 C C . LEU A 1 92 ? 19.220 -12.524 -47.555 1.00 93.94 92 LEU A C 1
ATOM 739 O O . LEU A 1 92 ? 19.695 -13.645 -47.409 1.00 93.94 92 LEU A O 1
ATOM 743 N N . LEU A 1 93 ? 18.243 -12.066 -46.766 1.00 95.06 93 LEU A N 1
ATOM 744 C CA . LEU A 1 93 ? 17.674 -12.822 -45.641 1.00 95.06 93 LEU A CA 1
ATOM 745 C C . LEU A 1 93 ? 16.797 -14.005 -46.091 1.00 95.06 93 LEU A C 1
ATOM 747 O O . LEU A 1 93 ? 16.525 -14.928 -45.313 1.00 95.06 93 LEU A O 1
ATOM 751 N N . ASN A 1 94 ? 16.379 -13.996 -47.357 1.00 93.00 94 ASN A N 1
ATOM 752 C CA . ASN A 1 94 ? 15.626 -15.070 -48.003 1.00 93.00 94 ASN A CA 1
ATOM 753 C C . ASN A 1 94 ? 16.499 -15.975 -48.877 1.00 93.00 94 ASN A C 1
ATOM 755 O O . ASN A 1 94 ? 15.984 -16.887 -49.521 1.00 93.00 94 ASN A O 1
ATOM 759 N N . ASP A 1 95 ? 17.814 -15.755 -48.903 1.00 93.56 95 ASP A N 1
ATOM 760 C CA . ASP A 1 95 ? 18.706 -16.555 -49.727 1.00 93.56 95 ASP A CA 1
ATOM 761 C C . ASP A 1 95 ? 18.753 -18.023 -49.263 1.00 93.56 95 ASP A C 1
ATOM 763 O O . ASP A 1 95 ? 18.637 -18.315 -48.070 1.00 93.56 95 ASP A O 1
ATOM 767 N N . ALA A 1 96 ? 18.936 -18.966 -50.193 1.00 90.88 96 ALA A N 1
ATOM 768 C CA . ALA A 1 96 ? 19.022 -20.396 -49.897 1.00 90.88 96 ALA A CA 1
ATOM 769 C C . ALA A 1 96 ? 20.242 -20.756 -49.021 1.00 90.88 96 ALA A C 1
ATOM 771 O O . ALA A 1 96 ? 20.153 -21.656 -48.183 1.00 90.88 96 ALA A O 1
ATOM 772 N N . SER A 1 97 ? 21.357 -20.028 -49.151 1.00 91.06 97 SER A N 1
ATOM 773 C CA . SER A 1 97 ? 22.567 -20.259 -48.349 1.00 91.06 97 SER A CA 1
ATOM 774 C C . SER A 1 97 ? 22.472 -19.601 -46.974 1.00 91.06 97 SER A C 1
ATOM 776 O O . SER A 1 97 ? 22.230 -18.399 -46.876 1.00 91.06 97 SER A O 1
ATOM 778 N N . SER A 1 98 ? 22.727 -20.363 -45.905 1.00 91.06 98 SER A N 1
ATOM 779 C CA . SER A 1 98 ? 22.787 -19.827 -44.537 1.00 91.06 98 SER A CA 1
ATOM 780 C C . SER A 1 98 ? 23.845 -18.739 -44.377 1.00 91.06 98 SER A C 1
ATOM 782 O O . SER A 1 98 ? 23.528 -17.695 -43.819 1.00 91.06 98 SER A O 1
ATOM 784 N N . GLY A 1 99 ? 25.042 -18.925 -44.941 1.00 91.00 99 GLY A N 1
ATOM 785 C CA . GLY A 1 99 ? 26.118 -17.933 -44.845 1.00 91.00 99 GLY A CA 1
ATOM 786 C C . GLY A 1 99 ? 25.757 -16.591 -45.493 1.00 91.00 99 GLY A C 1
ATOM 787 O O . GLY A 1 99 ? 26.090 -15.537 -44.965 1.00 91.00 99 GLY A O 1
ATOM 788 N N . VAL A 1 100 ? 25.002 -16.601 -46.599 1.00 92.50 100 VAL A N 1
ATOM 789 C CA . VAL A 1 100 ? 24.515 -15.359 -47.233 1.00 92.50 100 VAL A CA 1
ATOM 790 C C . VAL A 1 100 ? 23.475 -14.662 -46.352 1.00 92.50 100 VAL A C 1
ATOM 792 O O . VAL A 1 100 ? 23.532 -13.442 -46.199 1.00 92.50 100 VAL A O 1
ATOM 795 N N . ARG A 1 101 ? 22.564 -15.425 -45.728 1.00 94.50 101 ARG A N 1
ATOM 796 C CA . ARG A 1 101 ? 21.572 -14.873 -44.790 1.00 94.50 101 ARG A CA 1
ATOM 797 C C . ARG A 1 101 ? 22.230 -14.240 -43.567 1.00 94.50 101 ARG A C 1
ATOM 799 O O . ARG A 1 101 ? 21.832 -13.149 -43.169 1.00 94.50 101 ARG A O 1
ATOM 806 N N . GLU A 1 102 ? 23.225 -14.910 -42.989 1.00 93.69 102 GLU A N 1
ATOM 807 C CA . GLU A 1 102 ? 23.973 -14.416 -41.826 1.00 93.69 102 GLU A CA 1
ATOM 808 C C . GLU A 1 102 ? 24.703 -13.110 -42.147 1.00 93.69 102 GLU A C 1
ATOM 810 O O . GLU A 1 102 ? 24.549 -12.131 -41.422 1.00 93.69 102 GLU A O 1
ATOM 815 N N . ILE A 1 103 ? 25.389 -13.038 -43.290 1.00 93.81 103 ILE A N 1
ATOM 816 C CA . ILE A 1 103 ? 26.062 -11.808 -43.725 1.00 93.81 103 ILE A CA 1
ATOM 817 C C . ILE A 1 103 ? 25.064 -10.683 -44.001 1.00 93.81 103 ILE A C 1
ATOM 819 O O . ILE A 1 103 ? 25.322 -9.539 -43.633 1.00 93.81 103 ILE A O 1
ATOM 823 N N . GLY A 1 104 ? 23.925 -10.985 -44.632 1.00 95.25 104 GLY A N 1
ATOM 824 C CA . GLY A 1 104 ? 22.862 -10.003 -44.845 1.00 95.25 104 GLY A CA 1
ATOM 825 C C . GLY A 1 104 ? 22.346 -9.431 -43.523 1.00 95.25 104 GLY A C 1
ATOM 826 O O . GLY A 1 104 ? 22.201 -8.216 -43.384 1.00 95.25 104 GLY A O 1
ATOM 827 N N . LEU A 1 105 ? 22.138 -10.295 -42.526 1.00 95.75 105 LEU A N 1
ATOM 828 C CA . LEU A 1 105 ? 21.722 -9.898 -41.184 1.00 95.75 105 LEU A CA 1
ATOM 829 C C . LEU A 1 105 ? 22.788 -9.037 -40.488 1.00 95.75 105 LEU A C 1
ATOM 831 O O . LEU A 1 105 ? 22.456 -8.000 -39.913 1.00 95.75 105 LEU A O 1
ATOM 835 N N . ASP A 1 106 ? 24.059 -9.428 -40.565 1.00 95.12 106 ASP A N 1
ATOM 836 C CA . ASP A 1 106 ? 25.173 -8.676 -39.981 1.00 95.12 106 ASP A CA 1
ATOM 837 C C . ASP A 1 106 ? 25.366 -7.309 -40.642 1.00 95.12 106 ASP A C 1
ATOM 839 O O . ASP A 1 106 ? 25.611 -6.317 -39.948 1.00 95.12 106 ASP A O 1
ATOM 843 N N . ALA A 1 107 ? 25.172 -7.225 -41.959 1.00 95.50 107 ALA A N 1
ATOM 844 C CA . ALA A 1 107 ? 25.239 -5.973 -42.702 1.00 95.50 107 ALA A CA 1
ATOM 845 C C . ALA A 1 107 ? 24.099 -5.032 -42.310 1.00 95.50 107 ALA A C 1
ATOM 847 O O . ALA A 1 107 ? 24.342 -3.840 -42.100 1.00 95.50 107 ALA A O 1
ATOM 848 N N . ILE A 1 108 ? 22.888 -5.565 -42.106 1.00 96.06 108 ILE A N 1
ATOM 849 C CA . ILE A 1 108 ? 21.761 -4.783 -41.590 1.00 96.06 108 ILE A CA 1
ATOM 850 C C . ILE A 1 108 ? 22.077 -4.232 -40.197 1.00 96.06 108 ILE A C 1
ATOM 852 O O . ILE A 1 108 ? 21.986 -3.023 -39.983 1.00 96.06 108 ILE A O 1
ATOM 856 N N . LYS A 1 109 ? 22.535 -5.083 -39.270 1.00 94.75 109 LYS A N 1
ATOM 857 C CA . LYS A 1 109 ? 22.935 -4.659 -37.916 1.00 94.75 109 LYS A CA 1
ATOM 858 C C . LYS A 1 109 ? 24.036 -3.596 -37.958 1.00 94.75 109 LYS A C 1
ATOM 860 O O . LYS A 1 109 ? 23.968 -2.582 -37.266 1.00 94.75 109 LYS A O 1
ATOM 865 N N . ALA A 1 110 ? 25.060 -3.787 -38.789 1.00 94.50 110 ALA A N 1
ATOM 866 C CA . ALA A 1 110 ? 26.159 -2.837 -38.926 1.00 94.50 110 ALA A CA 1
ATOM 867 C C . ALA A 1 110 ? 25.692 -1.469 -39.451 1.00 94.50 110 ALA A C 1
ATOM 869 O O . ALA A 1 110 ? 26.125 -0.442 -38.922 1.00 94.50 110 ALA A O 1
ATOM 870 N N . GLY A 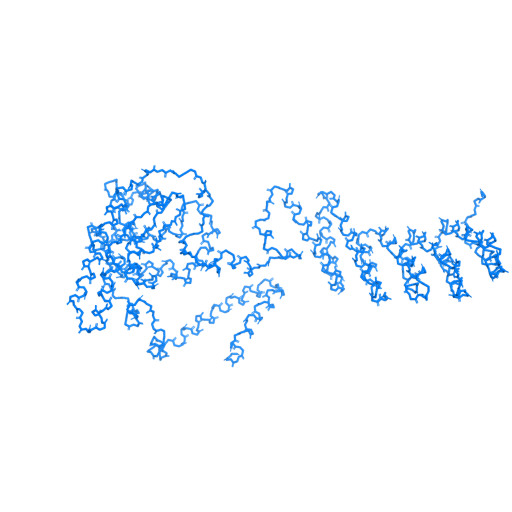1 111 ? 24.806 -1.455 -40.452 1.00 95.50 111 GLY A N 1
ATOM 871 C CA . GLY A 1 111 ? 24.234 -0.226 -41.000 1.00 95.50 111 GLY A CA 1
ATOM 872 C C . GLY A 1 111 ? 23.355 0.502 -39.986 1.00 95.50 111 GLY A C 1
ATOM 873 O O . GLY A 1 111 ? 23.582 1.679 -39.708 1.00 95.50 111 GLY A O 1
ATOM 874 N N . VAL A 1 112 ? 22.439 -0.221 -39.341 1.00 94.44 112 VAL A N 1
ATOM 875 C CA . VAL A 1 112 ? 21.562 0.303 -38.282 1.00 94.44 112 VAL A CA 1
ATOM 876 C C . VAL A 1 112 ? 22.375 0.926 -37.145 1.00 94.44 112 VAL A C 1
ATOM 878 O O . VAL A 1 112 ? 22.114 2.057 -36.739 1.00 94.44 112 VAL A O 1
ATOM 881 N N . ARG A 1 113 ? 23.439 0.257 -36.685 1.00 93.12 113 ARG A N 1
ATOM 882 C CA . ARG A 1 113 ? 24.316 0.806 -35.640 1.00 93.12 113 ARG A CA 1
ATOM 883 C C . ARG A 1 113 ? 25.068 2.059 -36.073 1.00 93.12 113 ARG A C 1
ATOM 885 O O . ARG A 1 113 ? 25.383 2.898 -35.229 1.00 93.12 113 ARG A O 1
ATOM 892 N N . ARG A 1 114 ? 25.385 2.190 -37.362 1.00 94.75 114 ARG A N 1
ATOM 893 C CA . ARG A 1 114 ? 26.093 3.357 -37.895 1.00 94.75 114 ARG A CA 1
ATOM 894 C C . ARG A 1 114 ? 25.203 4.595 -37.979 1.00 94.75 114 ARG A C 1
ATOM 896 O O . ARG A 1 114 ? 25.717 5.697 -37.815 1.00 94.75 114 ARG A O 1
ATOM 903 N N . MET A 1 115 ? 23.904 4.409 -38.199 1.00 93.50 115 MET A N 1
ATOM 904 C CA . MET A 1 115 ? 22.916 5.489 -38.299 1.00 93.50 115 MET A CA 1
ATOM 905 C C . MET A 1 115 ? 22.658 6.221 -36.971 1.00 93.50 115 MET A C 1
ATOM 907 O O . MET A 1 115 ? 22.050 7.288 -36.971 1.00 93.50 115 MET A O 1
ATOM 911 N N . GLY A 1 116 ? 23.128 5.677 -35.845 1.00 90.31 116 GLY A N 1
ATOM 912 C CA . GLY A 1 116 ? 22.811 6.189 -34.514 1.00 90.31 116 GLY A CA 1
ATOM 913 C C . GLY A 1 116 ? 21.451 5.696 -34.019 1.00 90.31 116 GLY A C 1
ATOM 914 O O . GLY A 1 116 ? 20.754 4.957 -34.711 1.00 90.31 116 GLY A O 1
ATOM 915 N N . LEU A 1 117 ? 21.082 6.075 -32.792 1.00 88.69 117 LEU A N 1
ATOM 916 C CA . LEU A 1 117 ? 19.924 5.492 -32.112 1.00 88.69 117 LEU A CA 1
ATOM 917 C C . LEU A 1 117 ? 18.607 5.771 -32.848 1.00 88.69 117 LEU A C 1
ATOM 919 O O . LEU A 1 117 ? 17.929 4.836 -33.257 1.00 88.69 117 LEU A O 1
ATOM 923 N N . VAL A 1 118 ? 18.257 7.047 -33.032 1.00 90.25 118 VAL A N 1
ATOM 924 C CA . VAL A 1 118 ? 16.960 7.432 -33.613 1.00 90.25 118 VAL A CA 1
ATOM 925 C C . VAL A 1 118 ? 16.843 6.981 -35.072 1.00 90.25 118 VAL A C 1
ATOM 927 O O . VAL A 1 118 ? 15.911 6.234 -35.377 1.00 90.25 118 VAL A O 1
ATOM 930 N N . PRO A 1 119 ? 17.783 7.322 -35.977 1.00 93.19 119 PRO A N 1
ATOM 931 C CA . PRO A 1 119 ? 17.638 6.943 -37.378 1.00 93.19 119 PRO A CA 1
ATOM 932 C C . PRO A 1 119 ? 17.801 5.429 -37.588 1.00 93.19 119 PRO A C 1
ATOM 934 O O . PRO A 1 119 ? 17.175 4.872 -38.484 1.00 93.19 119 PRO A O 1
ATOM 937 N N . GLY A 1 120 ? 18.578 4.743 -36.739 1.00 93.19 120 GLY A N 1
ATOM 938 C CA . GLY A 1 120 ? 18.712 3.285 -36.765 1.00 93.19 120 GLY A CA 1
ATOM 939 C C . GLY A 1 120 ? 17.433 2.552 -36.349 1.00 93.19 120 GLY A C 1
ATOM 940 O O . GLY A 1 120 ? 17.032 1.603 -37.020 1.00 93.19 120 GLY A O 1
ATOM 941 N N . ILE A 1 121 ? 16.754 3.007 -35.290 1.00 92.31 121 ILE A N 1
ATOM 942 C CA . ILE A 1 121 ? 15.468 2.440 -34.850 1.00 92.31 121 ILE A CA 1
ATOM 943 C C . ILE A 1 121 ? 14.371 2.681 -35.899 1.00 92.31 121 ILE A C 1
ATOM 945 O O . ILE A 1 121 ? 13.626 1.757 -36.220 1.00 92.31 121 ILE A O 1
ATOM 949 N N . MET A 1 122 ? 14.322 3.873 -36.503 1.00 92.25 122 MET A N 1
ATOM 950 C CA . MET A 1 122 ? 13.394 4.164 -37.605 1.00 92.25 122 MET A CA 1
ATOM 951 C C . MET A 1 122 ? 13.668 3.307 -38.846 1.00 92.25 122 MET A C 1
ATOM 953 O O . MET A 1 122 ? 12.733 2.820 -39.483 1.00 92.25 122 MET A O 1
ATOM 957 N N . ALA A 1 123 ? 14.942 3.078 -39.177 1.00 93.69 123 ALA A N 1
ATOM 958 C CA . ALA A 1 123 ? 15.304 2.170 -40.258 1.00 93.69 123 ALA A CA 1
ATOM 959 C C . ALA A 1 123 ? 14.824 0.743 -39.957 1.00 93.69 123 ALA A C 1
ATOM 961 O O . ALA A 1 123 ? 14.192 0.128 -40.813 1.00 93.69 123 ALA A O 1
ATOM 962 N N . LEU A 1 124 ? 15.040 0.235 -38.738 1.00 93.25 124 LEU A N 1
ATOM 963 C CA . LEU A 1 124 ? 14.546 -1.085 -38.336 1.00 93.25 124 LEU A CA 1
ATOM 964 C C . LEU A 1 124 ? 13.025 -1.207 -38.443 1.00 93.25 124 LEU A C 1
ATOM 966 O O . LEU A 1 124 ? 12.556 -2.174 -39.034 1.00 93.25 124 LEU A O 1
ATOM 970 N N . GLU A 1 125 ? 12.269 -0.227 -37.951 1.00 93.94 125 GLU A N 1
ATOM 971 C CA . GLU A 1 125 ? 10.803 -0.200 -38.063 1.00 93.94 125 GLU A CA 1
ATOM 972 C C . GLU A 1 125 ? 10.334 -0.326 -39.518 1.00 93.94 125 GLU A C 1
ATOM 974 O O . GLU A 1 125 ? 9.420 -1.089 -39.821 1.00 93.94 125 GLU A O 1
ATOM 979 N N . SER A 1 126 ? 10.999 0.373 -40.443 1.00 93.81 126 SER A N 1
ATOM 980 C CA . SER A 1 126 ? 10.660 0.311 -41.871 1.00 93.81 126 SER A CA 1
ATOM 981 C C . SER A 1 126 ? 10.995 -1.040 -42.525 1.00 93.81 126 SER A C 1
ATOM 983 O O . SER A 1 126 ? 10.344 -1.450 -43.491 1.00 93.81 126 SER A O 1
ATOM 985 N N . LEU A 1 127 ? 12.006 -1.741 -42.001 1.00 93.81 127 LEU A N 1
ATOM 986 C CA . LEU A 1 127 ? 12.498 -3.012 -42.534 1.00 93.81 127 LEU A CA 1
ATOM 987 C C . LEU A 1 127 ? 11.761 -4.216 -41.946 1.00 93.81 127 LEU A C 1
ATOM 989 O O . LEU A 1 127 ? 11.569 -5.196 -42.660 1.00 93.81 127 LEU A O 1
ATOM 993 N N . LEU A 1 128 ? 11.345 -4.162 -40.676 1.00 93.56 128 LEU A N 1
ATOM 994 C CA . LEU A 1 128 ? 10.759 -5.294 -39.947 1.00 93.56 128 LEU A CA 1
ATOM 995 C C . LEU A 1 128 ? 9.630 -6.011 -40.713 1.00 93.56 128 LEU A C 1
ATOM 997 O O . LEU A 1 128 ? 9.712 -7.235 -40.816 1.00 93.56 128 LEU A O 1
ATOM 1001 N N . PRO A 1 129 ? 8.649 -5.318 -41.334 1.00 93.25 129 PRO A N 1
ATOM 1002 C CA . PRO A 1 129 ? 7.586 -5.980 -42.101 1.00 93.25 129 PRO A CA 1
ATOM 1003 C C . PRO A 1 129 ? 8.079 -6.759 -43.329 1.00 93.25 129 PRO A C 1
ATOM 1005 O O . PRO A 1 129 ? 7.379 -7.634 -43.827 1.00 93.25 129 PRO A O 1
ATOM 1008 N N . GLN A 1 130 ? 9.268 -6.428 -43.839 1.00 94.19 130 GLN A N 1
ATOM 1009 C CA . GLN A 1 130 ? 9.875 -7.042 -45.023 1.00 94.19 130 GLN A CA 1
ATOM 1010 C C . GLN A 1 130 ? 10.854 -8.168 -44.648 1.00 94.19 130 GLN A C 1
ATOM 1012 O O . GLN A 1 130 ? 11.247 -8.975 -45.492 1.00 94.19 130 GLN A O 1
ATOM 1017 N N . VAL A 1 131 ? 11.272 -8.222 -43.380 1.00 93.25 131 VAL A N 1
ATOM 1018 C CA . VAL A 1 131 ? 12.220 -9.205 -42.858 1.00 93.25 131 VAL A CA 1
ATOM 1019 C C . VAL A 1 131 ? 11.473 -10.493 -42.492 1.00 93.25 131 VAL A C 1
ATOM 1021 O O . VAL A 1 131 ? 10.466 -10.427 -41.783 1.00 93.25 131 VAL A O 1
ATOM 1024 N N . PRO A 1 132 ? 11.967 -11.680 -42.897 1.00 92.88 132 PRO A N 1
ATOM 1025 C CA . PRO A 1 132 ? 11.365 -12.950 -42.497 1.00 92.88 132 PRO A CA 1
ATOM 1026 C C . PRO A 1 132 ? 11.279 -13.080 -40.976 1.00 92.88 132 PRO A C 1
ATOM 1028 O O . PRO A 1 132 ? 12.246 -12.768 -40.282 1.00 92.88 132 PRO A O 1
ATOM 1031 N N . GLU A 1 133 ? 10.167 -13.608 -40.461 1.00 90.69 133 GLU A N 1
ATOM 1032 C CA . GLU A 1 133 ? 9.869 -13.683 -39.020 1.00 90.69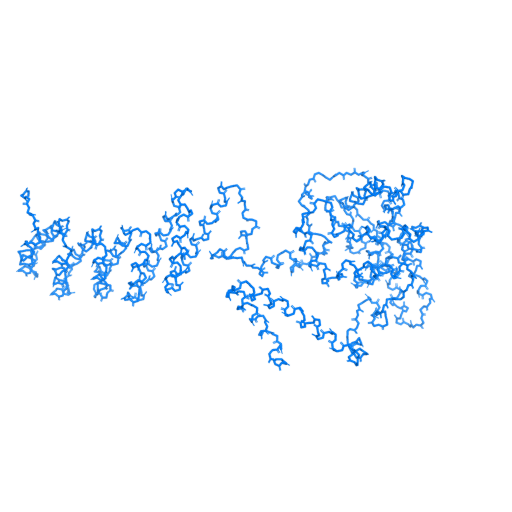 133 GLU A CA 1
ATOM 1033 C C . GLU A 1 133 ? 11.027 -14.275 -38.192 1.00 90.69 133 GLU A C 1
ATOM 1035 O O . GLU A 1 133 ? 11.453 -13.693 -37.194 1.00 90.69 133 GLU A O 1
ATOM 1040 N N . ARG A 1 134 ? 11.651 -15.359 -38.683 1.00 93.25 134 ARG A N 1
ATOM 1041 C CA . ARG A 1 134 ? 12.824 -16.002 -38.053 1.00 93.25 134 ARG A CA 1
ATOM 1042 C C . ARG A 1 134 ? 14.019 -15.062 -37.823 1.00 93.25 134 ARG A C 1
ATOM 1044 O O . ARG A 1 134 ? 14.875 -15.358 -36.995 1.00 93.25 134 ARG A O 1
ATOM 1051 N N . HIS A 1 135 ? 14.110 -13.968 -38.580 1.00 93.69 135 HIS A N 1
ATOM 1052 C CA . HIS A 1 135 ? 15.177 -12.973 -38.491 1.00 93.69 135 HIS A CA 1
ATOM 1053 C C . HIS A 1 135 ? 14.767 -11.707 -37.727 1.00 93.69 135 HIS A C 1
ATOM 1055 O O . HIS A 1 135 ? 15.648 -11.006 -37.227 1.00 93.69 135 HIS A O 1
ATOM 1061 N N . GLN A 1 136 ? 13.465 -11.439 -37.569 1.00 92.38 136 GLN A N 1
ATOM 1062 C CA . GLN A 1 136 ? 12.964 -10.259 -36.854 1.00 92.38 136 GLN A CA 1
ATOM 1063 C C . GLN A 1 136 ? 13.455 -10.231 -35.404 1.00 92.38 136 GLN A C 1
ATOM 1065 O O . GLN A 1 136 ? 13.942 -9.201 -34.944 1.00 92.38 136 GLN A O 1
ATOM 1070 N N . ARG A 1 137 ? 13.448 -11.380 -34.710 1.00 92.12 137 ARG A N 1
ATOM 1071 C CA . ARG A 1 137 ? 13.959 -11.488 -33.332 1.00 92.12 137 ARG A CA 1
ATOM 1072 C C . ARG A 1 137 ? 15.400 -10.980 -33.190 1.00 92.12 137 ARG A C 1
ATOM 1074 O O . ARG A 1 137 ? 15.686 -10.223 -32.269 1.00 92.12 137 ARG A O 1
ATOM 1081 N N . PHE A 1 138 ? 16.293 -11.342 -34.111 1.00 93.00 138 PHE A N 1
ATOM 1082 C CA . PHE A 1 138 ? 17.698 -10.919 -34.051 1.00 93.00 138 PHE A CA 1
ATOM 1083 C C . PHE A 1 138 ? 17.884 -9.421 -34.315 1.00 93.00 138 PHE A C 1
ATOM 1085 O O . PHE A 1 138 ? 18.838 -8.827 -33.815 1.00 93.00 138 PHE A O 1
ATOM 1092 N N . LEU A 1 139 ? 17.002 -8.811 -35.111 1.00 90.88 139 LEU A N 1
ATOM 1093 C CA . LEU A 1 139 ? 17.001 -7.365 -35.330 1.00 90.88 139 LEU A CA 1
ATOM 1094 C C . LEU A 1 139 ? 16.438 -6.613 -34.119 1.00 90.88 139 LEU A C 1
ATOM 1096 O O . LEU A 1 139 ? 16.988 -5.583 -33.740 1.00 90.88 139 LEU A O 1
ATOM 1100 N N . LEU A 1 140 ? 15.408 -7.154 -33.463 1.00 89.12 140 LEU A N 1
ATOM 1101 C CA . LEU A 1 140 ? 14.873 -6.611 -32.210 1.00 89.12 140 LEU A CA 1
ATOM 1102 C C . LEU A 1 140 ? 15.899 -6.691 -31.064 1.00 89.12 140 LEU A C 1
ATOM 1104 O O . LEU A 1 140 ? 16.027 -5.752 -30.279 1.00 89.12 140 LEU A O 1
ATOM 1108 N N . GLU A 1 141 ? 16.680 -7.770 -30.981 1.00 89.06 141 GLU A N 1
ATOM 1109 C CA . GLU A 1 141 ? 17.799 -7.882 -30.032 1.00 89.06 141 GLU A CA 1
ATOM 1110 C C . GLU A 1 141 ? 18.904 -6.841 -30.315 1.00 89.06 141 GLU A C 1
ATOM 1112 O O . GLU A 1 141 ? 19.504 -6.290 -29.385 1.00 89.06 141 GLU A O 1
ATOM 1117 N N . ASP A 1 142 ? 19.140 -6.496 -31.586 1.00 86.56 142 ASP A N 1
ATOM 1118 C CA . ASP A 1 142 ? 20.084 -5.433 -31.949 1.00 86.56 142 ASP A CA 1
ATOM 1119 C C . ASP A 1 142 ? 19.539 -4.030 -31.637 1.00 86.56 142 ASP A C 1
ATOM 1121 O O . ASP A 1 142 ? 20.277 -3.182 -31.132 1.00 86.56 142 ASP A O 1
ATOM 1125 N N . ALA A 1 143 ? 18.234 -3.804 -31.838 1.00 85.69 143 ALA A N 1
ATOM 1126 C CA . ALA A 1 143 ? 17.542 -2.590 -31.402 1.00 85.69 143 ALA A CA 1
ATOM 1127 C C . ALA A 1 143 ? 17.704 -2.376 -29.891 1.00 85.69 143 ALA A C 1
ATOM 1129 O O . ALA A 1 143 ? 18.076 -1.288 -29.450 1.00 85.69 143 ALA A O 1
ATOM 1130 N N . ARG A 1 144 ? 17.513 -3.436 -29.094 1.00 85.50 144 ARG A N 1
ATOM 1131 C CA . ARG A 1 144 ? 17.778 -3.410 -27.648 1.00 85.50 144 ARG A CA 1
ATOM 1132 C C . ARG A 1 144 ? 19.234 -3.084 -27.352 1.00 85.50 144 ARG A C 1
ATOM 1134 O O . ARG A 1 144 ? 19.503 -2.234 -26.515 1.00 85.50 144 ARG A O 1
ATOM 1141 N N . SER A 1 145 ? 20.179 -3.692 -28.066 1.00 86.50 145 SER A N 1
ATOM 1142 C CA . SER A 1 145 ? 21.611 -3.409 -27.894 1.00 86.50 145 SER A CA 1
ATOM 1143 C C . SER A 1 145 ? 21.964 -1.944 -28.187 1.00 86.50 145 SER A C 1
ATOM 1145 O O . SER A 1 145 ? 22.796 -1.355 -27.493 1.00 86.50 145 SER A O 1
ATOM 1147 N N . LEU A 1 146 ? 21.318 -1.322 -29.178 1.00 84.00 146 LEU A N 1
ATOM 1148 C CA . LEU A 1 146 ? 21.445 0.115 -29.430 1.00 84.00 146 LEU A CA 1
ATOM 1149 C C . LEU A 1 146 ? 20.867 0.955 -28.299 1.00 84.00 146 LEU A C 1
ATOM 1151 O O . LEU A 1 146 ? 21.491 1.927 -27.872 1.00 84.00 146 LEU A O 1
ATOM 1155 N N . LEU A 1 147 ? 19.713 0.553 -27.784 1.00 80.19 147 LEU A N 1
ATOM 1156 C CA . LEU A 1 147 ? 19.077 1.212 -26.656 1.00 80.19 147 LEU A CA 1
ATOM 1157 C C . LEU A 1 147 ? 19.896 1.071 -25.358 1.00 80.19 147 LEU A C 1
ATOM 1159 O O . LEU A 1 147 ? 20.005 2.034 -24.604 1.00 80.19 147 LEU A O 1
ATOM 1163 N N . TYR A 1 148 ? 20.586 -0.052 -25.140 1.00 82.12 148 TYR A N 1
ATOM 1164 C CA . TYR A 1 148 ? 21.537 -0.219 -24.033 1.00 82.12 148 TYR A CA 1
ATOM 1165 C C . TYR A 1 148 ? 22.721 0.747 -24.131 1.00 82.12 148 TYR A C 1
ATOM 1167 O O . TYR A 1 148 ? 23.171 1.282 -23.119 1.00 82.12 148 TYR A O 1
ATOM 1175 N N . ARG A 1 149 ? 23.210 1.060 -25.339 1.00 84.50 149 ARG A N 1
ATOM 1176 C CA . ARG A 1 149 ? 24.240 2.105 -25.502 1.00 84.50 149 ARG A CA 1
ATOM 1177 C C . ARG A 1 149 ? 23.733 3.481 -25.091 1.00 84.50 149 ARG A C 1
ATOM 1179 O O . ARG A 1 149 ? 24.528 4.290 -24.620 1.00 84.50 149 ARG A O 1
ATOM 1186 N N . ALA A 1 150 ? 22.427 3.730 -25.194 1.00 79.00 150 ALA A N 1
ATOM 1187 C CA . ALA A 1 150 ? 21.821 4.970 -24.723 1.00 79.00 150 ALA A CA 1
ATOM 1188 C C . ALA A 1 150 ? 22.002 5.162 -23.205 1.00 79.00 150 ALA A C 1
ATOM 1190 O O . ALA A 1 150 ? 22.046 6.288 -22.718 1.00 79.00 150 ALA A O 1
ATOM 1191 N N . GLN A 1 151 ? 22.219 4.083 -22.449 1.00 76.38 151 GLN A N 1
ATOM 1192 C CA . GLN A 1 151 ? 22.561 4.167 -21.031 1.00 76.38 151 GLN A CA 1
ATOM 1193 C C . GLN A 1 151 ? 23.964 4.732 -20.788 1.00 76.38 151 GLN A C 1
ATOM 1195 O O . GLN A 1 151 ? 24.264 5.187 -19.689 1.00 76.38 151 GLN A O 1
ATOM 1200 N N . GLN A 1 152 ? 24.865 4.710 -21.767 1.00 84.69 152 GLN A N 1
ATOM 1201 C CA . GLN A 1 152 ? 26.203 5.287 -21.607 1.00 84.69 152 GLN A CA 1
ATOM 1202 C C . GLN A 1 152 ? 26.224 6.807 -21.830 1.00 84.69 152 GLN A C 1
ATOM 1204 O O . GLN A 1 152 ? 27.252 7.436 -21.592 1.00 84.69 152 GLN A O 1
ATOM 1209 N N . ILE A 1 153 ? 25.096 7.403 -22.232 1.00 84.25 153 ILE A N 1
ATOM 1210 C CA . ILE A 1 153 ? 24.982 8.833 -22.526 1.00 84.25 153 ILE A CA 1
ATOM 1211 C C . ILE A 1 153 ? 25.179 9.676 -21.243 1.00 84.25 153 ILE A C 1
ATOM 1213 O O . ILE A 1 153 ? 24.673 9.305 -20.173 1.00 84.25 153 ILE A O 1
ATOM 1217 N N . PRO A 1 154 ? 25.923 10.801 -21.310 1.00 88.88 154 PRO A N 1
ATOM 1218 C CA . PRO A 1 154 ? 26.098 11.718 -20.184 1.00 88.88 154 PRO A CA 1
ATOM 1219 C C . PRO A 1 154 ? 24.772 12.225 -19.599 1.00 88.88 154 PRO A C 1
ATOM 1221 O O . PRO A 1 154 ? 23.793 12.445 -20.307 1.00 88.88 154 PRO A O 1
ATOM 1224 N N . MET A 1 155 ? 24.743 12.490 -18.286 1.00 80.00 155 MET A N 1
ATOM 1225 C CA . MET A 1 155 ? 23.531 12.966 -17.589 1.00 80.00 155 MET A CA 1
ATOM 1226 C C . MET A 1 155 ? 22.971 14.267 -18.168 1.00 80.00 155 MET A C 1
ATOM 1228 O O . MET A 1 155 ? 21.757 14.461 -18.167 1.00 80.00 155 MET A O 1
ATOM 1232 N N . SER A 1 156 ? 23.851 15.145 -18.649 1.00 89.06 156 SER A N 1
ATOM 1233 C CA . SER A 1 156 ? 23.493 16.410 -19.293 1.00 89.06 156 SER A CA 1
ATOM 1234 C C . SER A 1 156 ? 22.652 16.218 -20.555 1.00 89.06 156 SER A C 1
ATOM 1236 O O . SER A 1 156 ? 21.880 17.102 -20.908 1.00 89.06 156 SER A O 1
ATOM 1238 N N . GLU A 1 157 ? 22.760 15.062 -21.208 1.00 89.81 157 GLU A N 1
ATOM 1239 C CA . GLU A 1 157 ? 22.089 14.751 -22.473 1.00 89.81 157 GLU A CA 1
ATOM 1240 C C . GLU A 1 157 ? 20.839 13.875 -22.288 1.00 89.81 157 GLU A C 1
ATOM 1242 O O . GLU A 1 157 ? 20.029 13.745 -23.207 1.00 89.81 157 GLU A O 1
ATOM 1247 N N . LEU A 1 158 ? 20.621 13.313 -21.090 1.00 85.81 158 LEU A N 1
ATOM 1248 C CA . LEU A 1 158 ? 19.458 12.464 -20.807 1.00 85.81 158 LEU A CA 1
ATOM 1249 C C . LEU A 1 158 ? 18.098 13.135 -21.073 1.00 85.81 158 LEU A C 1
ATOM 1251 O O . LEU A 1 158 ? 17.217 12.440 -21.581 1.00 85.81 158 LEU A O 1
ATOM 1255 N N . PRO A 1 159 ? 17.868 14.430 -20.765 1.00 86.75 159 PRO A N 1
ATOM 1256 C CA . PRO A 1 159 ? 16.592 15.071 -21.082 1.00 86.75 159 PRO A CA 1
ATOM 1257 C C . PRO A 1 159 ? 16.301 15.098 -22.587 1.00 86.75 159 PRO A C 1
ATOM 1259 O O . PRO A 1 159 ? 15.182 14.792 -22.994 1.00 86.75 159 PRO A O 1
ATOM 1262 N N . ALA A 1 160 ? 17.313 15.406 -23.406 1.00 88.25 160 ALA A N 1
ATOM 1263 C CA . ALA A 1 160 ? 17.187 15.433 -24.862 1.00 88.25 160 ALA A CA 1
ATOM 1264 C C . ALA A 1 160 ? 16.932 14.026 -25.417 1.00 88.25 160 ALA A C 1
ATOM 1266 O O . ALA A 1 160 ? 15.986 13.821 -26.172 1.00 88.25 160 ALA A O 1
ATOM 1267 N N . LEU A 1 161 ? 17.702 13.037 -24.953 1.00 87.06 161 LEU A N 1
ATOM 1268 C CA . LEU A 1 161 ? 17.505 11.633 -25.306 1.00 87.06 161 LEU A CA 1
ATOM 1269 C C . LEU A 1 161 ? 16.097 11.139 -24.949 1.00 87.06 161 LEU A C 1
ATOM 1271 O O . LEU A 1 161 ? 15.467 10.440 -25.737 1.00 87.06 161 LEU A O 1
ATOM 1275 N N . ARG A 1 162 ? 15.588 11.504 -23.768 1.00 85.56 162 ARG A N 1
ATOM 1276 C CA . ARG A 1 162 ? 14.241 11.129 -23.332 1.00 85.56 162 ARG A CA 1
ATOM 1277 C C . ARG A 1 162 ? 13.169 11.740 -24.229 1.00 85.56 162 ARG A C 1
ATOM 1279 O O . ARG A 1 162 ? 12.227 11.036 -24.572 1.00 85.56 162 ARG A O 1
ATOM 1286 N N . ALA A 1 163 ? 13.321 13.004 -24.621 1.00 87.25 163 ALA A N 1
ATOM 1287 C CA . ALA A 1 163 ? 12.410 13.636 -25.570 1.00 87.25 163 ALA A CA 1
ATOM 1288 C C . ALA A 1 163 ? 12.417 12.901 -26.921 1.00 87.25 163 ALA A C 1
ATOM 1290 O O . ALA A 1 163 ? 11.350 12.566 -27.429 1.00 87.25 163 ALA A O 1
ATOM 1291 N N . SER A 1 164 ? 13.599 12.541 -27.441 1.00 88.62 164 SER A N 1
ATOM 1292 C CA . SER A 1 164 ? 13.708 11.736 -28.666 1.00 88.62 164 SER A CA 1
ATOM 1293 C C . SER A 1 164 ? 13.066 10.352 -28.530 1.00 88.62 164 SER A C 1
ATOM 1295 O O . SER A 1 164 ? 12.441 9.874 -29.471 1.00 88.62 164 SER A O 1
ATOM 1297 N N . LEU A 1 165 ? 13.211 9.687 -27.378 1.00 87.25 165 LEU A N 1
ATOM 1298 C CA . LEU A 1 165 ? 12.584 8.385 -27.128 1.00 87.25 165 LEU A CA 1
ATOM 1299 C C . LEU A 1 165 ? 11.057 8.491 -27.036 1.00 87.25 165 LEU A C 1
ATOM 1301 O O . LEU A 1 165 ? 10.362 7.622 -27.555 1.00 87.25 165 LEU A O 1
ATOM 1305 N N . ASP A 1 166 ? 10.533 9.543 -26.407 1.00 86.50 166 ASP A N 1
ATOM 1306 C CA . ASP A 1 166 ? 9.090 9.780 -26.300 1.00 86.50 166 ASP A CA 1
ATOM 1307 C C . ASP A 1 166 ? 8.474 10.042 -27.681 1.00 86.50 166 ASP A C 1
ATOM 1309 O O . ASP A 1 166 ? 7.437 9.468 -28.019 1.00 86.50 166 ASP A O 1
ATOM 1313 N N . GLU A 1 167 ? 9.157 10.837 -28.507 1.00 90.06 167 GLU A N 1
ATOM 1314 C CA . GLU A 1 167 ? 8.780 11.056 -29.901 1.00 90.06 167 GLU A CA 1
ATOM 1315 C C . GLU A 1 167 ? 8.826 9.745 -30.703 1.00 90.06 167 GLU A C 1
ATOM 1317 O O . GLU A 1 167 ? 7.838 9.388 -31.347 1.00 90.06 167 GLU A O 1
ATOM 1322 N N . LEU A 1 168 ? 9.906 8.965 -30.590 1.00 89.06 168 LEU A N 1
ATOM 1323 C CA . LEU A 1 168 ? 10.030 7.662 -31.251 1.00 89.06 168 LEU A CA 1
ATOM 1324 C C . LEU A 1 168 ? 8.903 6.697 -30.876 1.00 89.06 168 LEU A C 1
ATOM 1326 O O . LEU A 1 168 ? 8.312 6.081 -31.757 1.00 89.06 168 LEU A O 1
ATOM 1330 N N . VAL A 1 169 ? 8.568 6.573 -29.587 1.00 88.88 169 VAL A N 1
ATOM 1331 C CA . VAL A 1 169 ? 7.480 5.690 -29.125 1.00 88.88 169 VAL A CA 1
ATOM 1332 C C . VAL A 1 169 ? 6.146 6.064 -29.775 1.00 88.88 169 VAL A C 1
ATOM 1334 O O . VAL A 1 169 ? 5.335 5.175 -30.028 1.00 88.88 169 VAL A O 1
ATOM 1337 N N . SER A 1 170 ? 5.919 7.351 -30.060 1.00 86.44 170 SER A N 1
ATOM 1338 C CA . SER A 1 170 ? 4.698 7.822 -30.725 1.00 86.44 170 SER A CA 1
ATOM 1339 C C . SER A 1 170 ? 4.662 7.535 -32.232 1.00 86.44 170 SER A C 1
ATOM 1341 O O . SER A 1 170 ? 3.578 7.411 -32.799 1.00 86.44 170 SER A O 1
ATOM 1343 N N . GLN A 1 171 ? 5.827 7.408 -32.875 1.00 89.62 171 GLN A N 1
ATOM 1344 C CA . GLN A 1 171 ? 5.958 7.203 -34.323 1.00 89.62 171 GLN A CA 1
ATOM 1345 C C . GLN A 1 171 ? 6.045 5.719 -34.714 1.00 89.62 171 GLN A C 1
ATOM 1347 O O . GLN A 1 171 ? 5.599 5.339 -35.798 1.00 89.62 171 GLN A O 1
ATOM 1352 N N . ILE A 1 172 ? 6.608 4.881 -33.840 1.00 90.88 172 ILE A N 1
ATOM 1353 C CA . ILE A 1 172 ? 6.783 3.437 -34.050 1.00 90.88 172 ILE A CA 1
ATOM 1354 C C . ILE A 1 172 ? 5.419 2.743 -34.040 1.00 90.88 172 ILE A C 1
ATOM 1356 O O . ILE A 1 172 ? 4.633 2.931 -33.111 1.00 90.88 172 ILE A O 1
ATOM 1360 N N . LYS A 1 173 ? 5.148 1.900 -35.039 1.00 91.00 173 LYS A N 1
ATOM 1361 C CA . LYS A 1 173 ? 3.923 1.098 -35.145 1.00 91.00 173 LYS A CA 1
ATOM 1362 C C . LYS A 1 173 ? 4.115 -0.323 -34.614 1.00 91.00 173 LYS A C 1
ATOM 1364 O O . LYS A 1 173 ? 3.143 -0.877 -34.108 1.00 91.00 173 LYS A O 1
ATOM 1369 N N . SER A 1 174 ? 5.323 -0.898 -34.682 1.00 87.44 174 SER A N 1
ATOM 1370 C CA . SER A 1 174 ? 5.623 -2.221 -34.105 1.00 87.44 174 SER A CA 1
ATOM 1371 C C . SER A 1 174 ? 5.410 -2.227 -32.583 1.00 87.44 174 SER A C 1
ATOM 1373 O O . SER A 1 174 ? 6.117 -1.514 -31.857 1.00 87.44 174 SER A O 1
ATOM 1375 N N . PRO A 1 175 ? 4.486 -3.057 -32.060 1.00 87.56 175 PRO A N 1
ATOM 1376 C CA . PRO A 1 175 ? 4.289 -3.216 -30.621 1.00 87.56 175 PRO A CA 1
ATOM 1377 C C . PRO A 1 175 ? 5.560 -3.670 -29.890 1.00 87.56 175 PRO A C 1
ATOM 1379 O O . PRO A 1 175 ? 5.826 -3.234 -28.769 1.00 87.56 175 PRO A O 1
ATOM 1382 N N . GLU A 1 176 ? 6.373 -4.512 -30.526 1.00 85.06 176 GLU A N 1
ATOM 1383 C CA . GLU A 1 176 ? 7.608 -5.062 -29.968 1.00 85.06 176 GLU A CA 1
ATOM 1384 C C . GLU A 1 176 ? 8.677 -3.978 -29.796 1.00 85.06 176 GLU A C 1
ATOM 1386 O O . GLU A 1 176 ? 9.312 -3.893 -28.739 1.00 85.06 176 GLU A O 1
ATOM 1391 N N . LEU A 1 177 ? 8.852 -3.112 -30.802 1.00 86.12 177 LEU A N 1
ATOM 1392 C CA . LEU A 1 177 ? 9.758 -1.967 -30.699 1.00 86.12 177 LEU A CA 1
ATOM 1393 C C . LEU A 1 177 ? 9.233 -0.915 -29.719 1.00 86.12 177 LEU A C 1
ATOM 1395 O O . LEU A 1 177 ? 10.023 -0.382 -28.938 1.00 86.12 177 LEU A O 1
ATOM 1399 N N . GLN A 1 178 ? 7.918 -0.657 -29.681 1.00 88.31 178 GLN A N 1
ATOM 1400 C CA . GLN A 1 178 ? 7.331 0.209 -28.652 1.00 88.31 178 GLN A CA 1
ATOM 1401 C C . GLN A 1 178 ? 7.631 -0.314 -27.242 1.00 88.31 178 GLN A C 1
ATOM 1403 O O . GLN A 1 178 ? 8.007 0.468 -26.36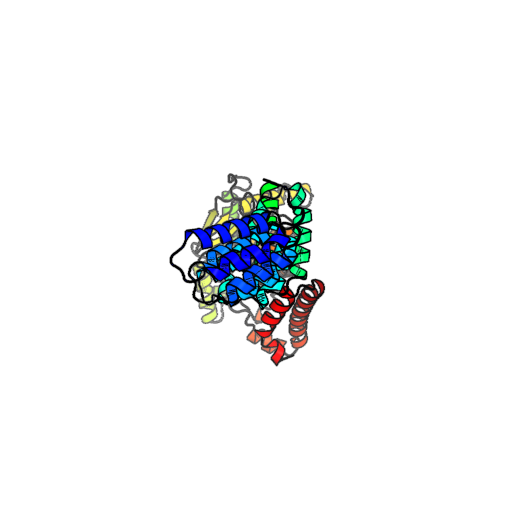7 1.00 88.31 178 GLN A O 1
ATOM 1408 N N . ALA A 1 179 ? 7.486 -1.621 -27.008 1.00 84.81 179 ALA A N 1
ATOM 1409 C CA . ALA A 1 179 ? 7.777 -2.235 -25.716 1.00 84.81 179 ALA A CA 1
ATOM 1410 C C . ALA A 1 179 ? 9.259 -2.081 -25.335 1.00 84.81 179 ALA A C 1
ATOM 1412 O O . ALA A 1 179 ? 9.554 -1.629 -24.229 1.00 84.81 179 ALA A O 1
ATOM 1413 N N . ALA A 1 180 ? 10.181 -2.366 -26.263 1.00 83.19 180 ALA A N 1
ATOM 1414 C CA . ALA A 1 180 ? 11.619 -2.204 -26.036 1.00 83.19 180 ALA A CA 1
ATOM 1415 C C . ALA A 1 180 ? 12.014 -0.741 -25.749 1.00 83.19 180 ALA A C 1
ATOM 1417 O O . ALA A 1 180 ? 12.826 -0.470 -24.864 1.00 83.19 180 ALA A O 1
ATOM 1418 N N . LEU A 1 181 ? 11.415 0.223 -26.456 1.00 86.31 181 LEU A N 1
ATOM 1419 C CA . LEU A 1 181 ? 11.644 1.651 -26.216 1.00 86.31 181 LEU A CA 1
ATOM 1420 C C . LEU A 1 181 ? 11.129 2.096 -24.838 1.00 86.31 181 LEU A C 1
ATOM 1422 O O . LEU A 1 181 ? 11.803 2.863 -24.146 1.00 86.31 181 LEU A O 1
ATOM 1426 N N . ARG A 1 182 ? 9.955 1.608 -24.413 1.00 85.88 182 ARG A N 1
ATOM 1427 C CA . ARG A 1 182 ? 9.388 1.905 -23.085 1.00 85.88 182 ARG A CA 1
ATOM 1428 C C . ARG A 1 182 ? 10.237 1.331 -21.952 1.00 85.88 182 ARG A C 1
ATOM 1430 O O . ARG A 1 182 ? 10.458 2.026 -20.963 1.00 85.88 182 ARG A O 1
ATOM 1437 N N . GLU A 1 183 ? 10.735 0.108 -22.109 1.00 83.25 183 GLU A N 1
ATOM 1438 C CA . GLU A 1 183 ? 11.651 -0.533 -21.156 1.00 83.25 183 GLU A CA 1
ATOM 1439 C C . GLU A 1 183 ? 12.906 0.325 -20.935 1.00 83.25 183 GLU A C 1
ATOM 1441 O O . GLU A 1 183 ? 13.236 0.693 -19.809 1.00 83.25 183 GLU A O 1
ATOM 1446 N N . VAL A 1 184 ? 13.545 0.771 -22.016 1.00 82.31 184 VAL A N 1
ATOM 1447 C CA . VAL A 1 184 ? 14.763 1.593 -21.922 1.00 82.31 184 VAL A CA 1
ATOM 1448 C C . VAL A 1 184 ? 14.472 2.973 -21.338 1.00 82.31 184 VAL A C 1
ATOM 1450 O O . VAL A 1 184 ? 15.233 3.476 -20.510 1.00 82.31 184 VAL A O 1
ATOM 1453 N N . ARG A 1 185 ? 13.343 3.587 -21.704 1.00 85.12 185 ARG A N 1
ATOM 1454 C CA . ARG A 1 185 ? 12.879 4.845 -21.101 1.00 85.12 185 ARG A CA 1
ATOM 1455 C C . ARG A 1 185 ? 12.708 4.720 -19.580 1.00 85.12 185 ARG A C 1
ATOM 1457 O O . ARG A 1 185 ? 13.083 5.638 -18.840 1.00 85.12 185 ARG A O 1
ATOM 1464 N N . SER A 1 186 ? 12.133 3.609 -19.119 1.00 81.12 186 SER A N 1
ATOM 1465 C CA . SER A 1 186 ? 11.972 3.295 -17.696 1.00 81.12 186 SER A CA 1
ATOM 1466 C C . SER A 1 186 ? 13.328 3.221 -16.997 1.00 81.12 186 SER A C 1
ATOM 1468 O O . SER A 1 186 ? 13.565 3.929 -16.018 1.00 81.12 186 SER A O 1
ATOM 1470 N N . GLU A 1 187 ? 14.259 2.456 -17.560 1.00 82.31 187 GLU A N 1
ATOM 1471 C CA . GLU A 1 187 ? 15.589 2.250 -16.988 1.00 82.31 187 GLU A CA 1
ATOM 1472 C C . GLU A 1 187 ? 16.408 3.550 -16.905 1.00 82.31 187 GLU A C 1
ATOM 1474 O O . GLU A 1 187 ? 17.015 3.850 -15.872 1.00 82.31 187 GLU A O 1
ATOM 1479 N N . LEU A 1 188 ? 16.350 4.392 -17.944 1.00 82.44 188 LEU A N 1
ATOM 1480 C CA . LEU A 1 188 ? 16.966 5.724 -17.931 1.00 82.44 188 LEU A CA 1
ATOM 1481 C C . LEU A 1 188 ? 16.373 6.626 -16.838 1.00 82.44 188 LEU A C 1
ATOM 1483 O O . LEU A 1 188 ? 17.098 7.405 -16.213 1.00 82.44 188 LEU A O 1
ATOM 1487 N N . THR A 1 189 ? 15.067 6.512 -16.581 1.00 80.88 189 THR A N 1
ATOM 1488 C CA . THR A 1 189 ? 14.394 7.261 -15.511 1.00 80.88 189 THR A CA 1
ATOM 1489 C C . THR A 1 189 ? 14.874 6.799 -14.138 1.00 80.88 189 THR A C 1
ATOM 1491 O O . THR A 1 189 ? 15.240 7.639 -13.312 1.00 80.88 189 THR A O 1
ATOM 1494 N N . THR A 1 190 ? 14.940 5.486 -13.910 1.00 80.50 190 THR A N 1
ATOM 1495 C CA . THR A 1 190 ? 15.450 4.894 -12.664 1.00 80.50 190 THR A CA 1
ATOM 1496 C C . THR A 1 190 ? 16.876 5.357 -12.381 1.00 80.50 190 THR A C 1
ATOM 1498 O O . THR A 1 190 ? 17.152 5.910 -11.317 1.00 80.50 190 THR A O 1
ATOM 1501 N N . ARG A 1 191 ? 17.766 5.264 -13.372 1.00 80.44 191 ARG A N 1
ATOM 1502 C CA . ARG A 1 191 ? 19.162 5.694 -13.237 1.00 80.44 191 ARG A CA 1
ATOM 1503 C C . ARG A 1 191 ? 19.307 7.189 -12.942 1.00 80.44 191 ARG A C 1
ATOM 1505 O O . ARG A 1 191 ? 20.173 7.593 -12.161 1.00 80.44 191 ARG A O 1
ATOM 1512 N N . ALA A 1 192 ? 18.470 8.025 -13.559 1.00 81.31 192 ALA A N 1
ATOM 1513 C CA . ALA A 1 192 ? 18.455 9.456 -13.275 1.00 81.31 192 ALA A CA 1
ATOM 1514 C C . ALA A 1 192 ? 18.043 9.747 -11.821 1.00 81.31 192 ALA A C 1
ATOM 1516 O O . ALA A 1 192 ? 18.586 10.667 -11.209 1.00 81.31 192 ALA A O 1
ATOM 1517 N N . MET A 1 193 ? 17.126 8.957 -11.253 1.00 77.25 193 MET A N 1
ATOM 1518 C CA . MET A 1 193 ? 16.723 9.067 -9.847 1.00 77.25 193 MET A CA 1
ATOM 1519 C C . MET A 1 193 ? 17.829 8.596 -8.892 1.00 77.25 193 MET A C 1
ATOM 1521 O O . MET A 1 193 ? 18.177 9.334 -7.967 1.00 77.25 193 MET A O 1
ATOM 1525 N N . GLU A 1 194 ? 18.442 7.439 -9.159 1.00 79.44 194 GLU A N 1
ATOM 1526 C CA . GLU A 1 194 ? 19.532 6.877 -8.345 1.00 79.44 194 GLU A CA 1
ATOM 1527 C C . GLU A 1 194 ? 20.715 7.841 -8.215 1.00 79.44 194 GLU A C 1
ATOM 1529 O O . GLU A 1 194 ? 21.175 8.120 -7.107 1.00 79.44 194 GLU A O 1
ATOM 1534 N N . ARG A 1 195 ? 21.167 8.435 -9.328 1.00 78.50 195 ARG A N 1
ATOM 1535 C CA . ARG A 1 195 ? 22.270 9.413 -9.308 1.00 78.50 195 ARG A CA 1
ATOM 1536 C C . ARG A 1 195 ? 21.921 10.725 -8.606 1.00 78.50 195 ARG A C 1
ATOM 1538 O O . ARG A 1 195 ? 22.822 11.399 -8.121 1.00 78.50 195 ARG A O 1
ATOM 1545 N N . GLN A 1 196 ? 20.640 11.084 -8.515 1.00 79.56 196 GLN A N 1
ATOM 1546 C CA . GLN A 1 196 ? 20.181 12.220 -7.704 1.00 79.56 196 GLN A CA 1
ATOM 1547 C C . GLN A 1 196 ? 20.086 11.883 -6.204 1.00 79.56 196 GLN A C 1
ATOM 1549 O O . GLN A 1 196 ? 19.585 12.703 -5.434 1.00 79.56 196 GLN A O 1
ATOM 1554 N N . GLY A 1 197 ? 20.496 10.680 -5.778 1.00 80.69 197 GLY A N 1
ATOM 1555 C CA . GLY A 1 197 ? 20.324 10.208 -4.401 1.00 80.69 197 GLY A CA 1
ATOM 1556 C C . GLY A 1 197 ? 18.853 10.032 -4.011 1.00 80.69 197 GLY A C 1
ATOM 1557 O O . GLY A 1 197 ? 18.521 9.944 -2.828 1.00 80.69 197 GLY A O 1
ATOM 1558 N N . LYS A 1 198 ? 17.947 10.013 -4.995 1.00 71.75 198 LYS A N 1
ATOM 1559 C CA . LYS A 1 198 ? 16.519 9.801 -4.784 1.00 71.75 198 LYS A CA 1
ATOM 1560 C C . LYS A 1 198 ? 16.243 8.330 -5.038 1.00 71.75 198 LYS A C 1
ATOM 1562 O O . LYS A 1 198 ? 16.209 7.899 -6.185 1.00 71.75 198 LYS A O 1
ATOM 1567 N N . SER A 1 199 ? 16.012 7.559 -3.980 1.00 66.19 199 SER A N 1
ATOM 1568 C CA . SER A 1 199 ? 15.463 6.220 -4.169 1.00 66.19 199 SER A CA 1
ATOM 1569 C C . SER A 1 199 ? 14.052 6.339 -4.740 1.00 66.19 199 SER A C 1
ATOM 1571 O O . SER A 1 199 ? 13.219 7.105 -4.235 1.00 66.19 199 SER A O 1
ATOM 1573 N N . ASP A 1 200 ? 13.772 5.602 -5.815 1.00 73.50 200 ASP A N 1
ATOM 1574 C CA . ASP A 1 200 ? 12.399 5.455 -6.266 1.00 73.50 200 ASP A CA 1
ATOM 1575 C C . ASP A 1 200 ? 11.648 4.618 -5.231 1.00 73.50 200 ASP A C 1
ATOM 1577 O O . ASP A 1 200 ? 11.718 3.392 -5.196 1.00 73.50 200 ASP A O 1
ATOM 1581 N N . ARG A 1 201 ? 10.914 5.312 -4.360 1.00 67.19 201 ARG A N 1
ATOM 1582 C CA . ARG A 1 201 ? 10.073 4.711 -3.317 1.00 67.19 201 ARG A CA 1
ATOM 1583 C C . ARG A 1 201 ? 9.006 3.751 -3.859 1.00 67.19 201 ARG A C 1
ATOM 1585 O O . ARG A 1 201 ? 8.309 3.133 -3.056 1.00 67.19 201 ARG A O 1
ATOM 1592 N N . PHE A 1 202 ? 8.829 3.692 -5.178 1.00 74.88 202 PHE A N 1
ATOM 1593 C CA . PHE A 1 202 ? 7.899 2.806 -5.852 1.00 74.88 202 PHE A CA 1
ATOM 1594 C C . PHE A 1 202 ? 8.569 1.794 -6.790 1.00 74.88 202 PHE A C 1
ATOM 1596 O O . PHE A 1 202 ? 7.850 1.163 -7.558 1.00 74.88 202 PHE A O 1
ATOM 1603 N N . ALA A 1 203 ? 9.895 1.624 -6.734 1.00 75.75 203 ALA A N 1
ATOM 1604 C CA . ALA A 1 203 ? 10.631 0.698 -7.601 1.00 75.75 203 ALA A CA 1
ATOM 1605 C C . ALA A 1 203 ? 10.012 -0.712 -7.612 1.00 75.75 203 ALA A C 1
ATOM 1607 O O . ALA A 1 203 ? 9.693 -1.230 -8.678 1.00 75.75 203 ALA A O 1
ATOM 1608 N N . ASP A 1 204 ? 9.711 -1.259 -6.429 1.00 74.12 204 ASP A N 1
ATOM 1609 C CA . ASP A 1 204 ? 9.091 -2.586 -6.256 1.00 74.12 204 ASP A CA 1
ATOM 1610 C C . ASP A 1 204 ? 7.689 -2.707 -6.878 1.00 74.12 204 ASP A C 1
ATOM 1612 O O . ASP A 1 204 ? 7.160 -3.804 -7.037 1.00 74.12 204 ASP A O 1
ATOM 1616 N N . TYR A 1 205 ? 7.063 -1.575 -7.203 1.00 75.62 205 TYR A N 1
ATOM 1617 C CA . TYR A 1 205 ? 5.712 -1.497 -7.743 1.00 75.62 205 TYR A CA 1
ATOM 1618 C C . TYR A 1 205 ? 5.692 -0.970 -9.173 1.00 75.62 205 TYR A C 1
ATOM 1620 O O . TYR A 1 205 ? 4.616 -0.637 -9.659 1.00 75.62 205 TYR A O 1
ATOM 1628 N N . ARG A 1 206 ? 6.828 -0.844 -9.864 1.00 74.75 206 ARG A N 1
ATOM 1629 C CA . ARG A 1 206 ? 6.824 -0.496 -11.289 1.00 74.75 206 ARG A CA 1
ATOM 1630 C C . ARG A 1 206 ? 6.725 -1.739 -12.166 1.00 74.75 206 ARG A C 1
ATOM 1632 O O . ARG A 1 206 ? 7.163 -2.828 -11.812 1.00 74.75 206 ARG A O 1
ATOM 1639 N N . ARG A 1 207 ? 6.087 -1.588 -13.322 1.00 76.88 207 ARG A N 1
ATOM 1640 C CA . ARG A 1 207 ? 6.164 -2.541 -14.433 1.00 76.88 207 ARG A CA 1
ATOM 1641 C C . ARG A 1 207 ? 7.491 -2.349 -15.172 1.00 76.88 207 ARG A C 1
ATOM 1643 O O . ARG A 1 207 ? 8.169 -1.339 -14.994 1.00 76.88 207 ARG A O 1
ATOM 1650 N N . VAL A 1 208 ? 7.822 -3.300 -16.046 1.00 67.88 208 VAL A N 1
ATOM 1651 C CA . VAL A 1 208 ? 9.009 -3.242 -16.923 1.00 67.88 208 VA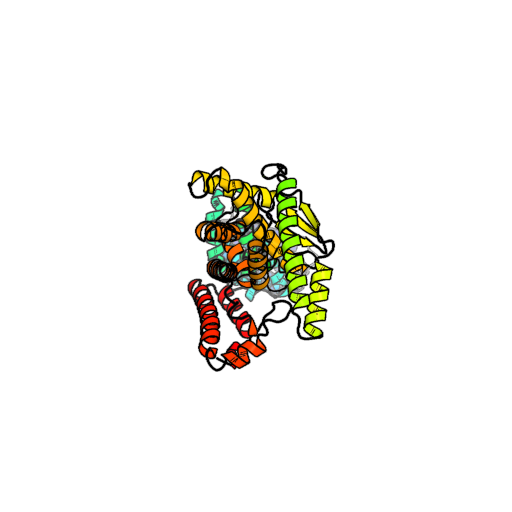L A CA 1
ATOM 1652 C C . VAL A 1 208 ? 9.003 -1.977 -17.796 1.00 67.88 208 VAL A C 1
ATOM 1654 O O . VAL A 1 208 ? 10.042 -1.369 -18.020 1.00 67.88 208 VAL A O 1
ATOM 1657 N N . ASP A 1 209 ? 7.822 -1.506 -18.203 1.00 66.69 209 ASP A N 1
ATOM 1658 C CA . ASP A 1 209 ? 7.642 -0.272 -18.984 1.00 66.69 209 ASP A CA 1
ATOM 1659 C C . ASP A 1 209 ? 7.751 1.032 -18.161 1.00 66.69 209 ASP A C 1
ATOM 1661 O O . ASP A 1 209 ? 7.581 2.128 -18.698 1.00 66.69 209 ASP A O 1
ATOM 1665 N N . GLY A 1 210 ? 8.006 0.931 -16.853 1.00 64.25 210 GLY A N 1
ATOM 1666 C CA . GLY A 1 210 ? 8.140 2.062 -15.937 1.00 64.25 210 GLY A CA 1
ATOM 1667 C C . GLY A 1 210 ? 6.828 2.637 -15.416 1.00 64.25 210 GLY A C 1
ATOM 1668 O O . GLY A 1 210 ? 6.861 3.524 -14.559 1.00 64.25 210 GLY A O 1
ATOM 1669 N N . SER A 1 211 ? 5.671 2.148 -15.859 1.00 72.38 211 SER A N 1
ATOM 1670 C CA . SER A 1 211 ? 4.382 2.501 -15.257 1.00 72.38 211 SER A CA 1
ATOM 1671 C C . SER A 1 211 ? 4.243 1.902 -13.850 1.00 72.38 211 SER A C 1
ATOM 1673 O O . SER A 1 211 ? 4.918 0.936 -13.496 1.00 72.38 211 SER A O 1
ATOM 1675 N N . LEU A 1 212 ? 3.391 2.487 -13.005 1.00 65.75 212 LEU A N 1
ATOM 1676 C CA . LEU A 1 212 ? 3.124 1.960 -11.663 1.00 65.75 212 LEU A CA 1
ATOM 1677 C C . LEU A 1 212 ? 2.064 0.852 -11.716 1.00 65.75 212 LEU A C 1
ATOM 1679 O O . LEU A 1 212 ? 0.970 1.048 -12.237 1.00 65.75 212 LEU A O 1
ATOM 1683 N N . GLN A 1 213 ? 2.354 -0.288 -11.093 1.00 75.38 213 GLN A N 1
ATOM 1684 C CA . GLN A 1 213 ? 1.404 -1.340 -10.745 1.00 75.38 213 GLN A CA 1
ATOM 1685 C C . GLN A 1 213 ? 0.553 -0.886 -9.559 1.00 75.38 213 GLN A C 1
ATOM 1687 O O . GLN A 1 213 ? 0.744 -1.329 -8.424 1.00 75.38 213 GLN A O 1
ATOM 1692 N N . TRP A 1 214 ? -0.394 0.017 -9.812 1.00 63.91 214 TRP A N 1
ATOM 1693 C CA . TRP A 1 214 ? -1.265 0.563 -8.772 1.00 63.91 214 TRP A CA 1
ATOM 1694 C C . TRP A 1 214 ? -1.959 -0.536 -7.963 1.00 63.91 214 TRP A C 1
ATOM 1696 O O . TRP A 1 214 ? -1.965 -0.458 -6.739 1.00 63.91 214 TRP A O 1
ATOM 1706 N N . GLY A 1 215 ? -2.440 -1.603 -8.609 1.00 69.31 215 GLY A N 1
ATOM 1707 C CA . GLY A 1 215 ? -3.035 -2.754 -7.924 1.00 69.31 215 GLY A CA 1
ATOM 1708 C C . GLY A 1 215 ? -2.121 -3.391 -6.867 1.00 69.31 215 GLY A C 1
ATOM 1709 O O . GLY A 1 215 ? -2.561 -3.620 -5.743 1.00 69.31 215 GLY A O 1
ATOM 1710 N N . GLU A 1 216 ? -0.844 -3.628 -7.175 1.00 69.88 216 GLU A N 1
ATOM 1711 C CA . GLU A 1 216 ? 0.117 -4.205 -6.220 1.00 69.88 216 GLU A CA 1
ATOM 1712 C C . GLU A 1 216 ? 0.566 -3.187 -5.165 1.00 69.88 216 GLU A C 1
ATOM 1714 O O . GLU A 1 216 ? 0.642 -3.520 -3.980 1.00 69.88 216 GLU A O 1
ATOM 1719 N N . LEU A 1 217 ? 0.756 -1.921 -5.555 1.00 62.75 217 LEU A N 1
ATOM 1720 C CA . LEU A 1 217 ? 1.033 -0.825 -4.623 1.00 62.75 217 LEU A CA 1
ATOM 1721 C C . LEU A 1 217 ? -0.083 -0.692 -3.579 1.00 62.75 217 LEU A C 1
ATOM 1723 O O . LEU A 1 217 ? 0.190 -0.580 -2.381 1.00 62.75 217 LEU A O 1
ATOM 1727 N N . PHE A 1 218 ? -1.341 -0.745 -4.017 1.00 62.09 218 PHE A N 1
ATOM 1728 C CA . PHE A 1 218 ? -2.499 -0.698 -3.136 1.00 62.09 218 PHE A CA 1
ATOM 1729 C C . PHE A 1 218 ? -2.632 -1.977 -2.315 1.00 62.09 218 PHE A C 1
ATOM 1731 O O . PHE A 1 218 ? -2.817 -1.871 -1.109 1.00 62.09 218 PHE A O 1
ATOM 1738 N N . LYS A 1 219 ? -2.462 -3.176 -2.879 1.00 62.69 219 LYS A N 1
ATOM 1739 C CA . LYS A 1 219 ? -2.505 -4.426 -2.095 1.00 62.69 219 LYS A CA 1
ATOM 1740 C C . LYS A 1 219 ? -1.447 -4.461 -0.989 1.00 62.69 219 LYS A C 1
ATOM 1742 O O . LYS A 1 219 ? -1.775 -4.806 0.149 1.00 62.69 219 LYS A O 1
ATOM 1747 N N . ALA A 1 220 ? -0.212 -4.059 -1.294 1.00 60.91 220 ALA A N 1
ATOM 1748 C CA . ALA A 1 220 ? 0.890 -4.029 -0.337 1.00 60.91 220 ALA A CA 1
ATOM 1749 C C . ALA A 1 220 ? 0.707 -2.946 0.738 1.00 60.91 220 ALA A C 1
ATOM 1751 O O . ALA A 1 220 ? 0.932 -3.204 1.920 1.00 60.91 220 ALA A O 1
ATOM 1752 N N . LYS A 1 221 ? 0.255 -1.739 0.367 1.00 59.28 221 LYS A N 1
ATOM 1753 C CA . LYS A 1 221 ? 0.083 -0.619 1.315 1.00 59.28 221 LYS A CA 1
ATOM 1754 C C . LYS A 1 221 ? -1.233 -0.647 2.090 1.00 59.28 221 LYS A C 1
ATOM 1756 O O . LYS A 1 221 ? -1.270 -0.159 3.221 1.00 59.28 221 LYS A O 1
ATOM 1761 N N . LEU A 1 222 ? -2.298 -1.211 1.523 1.00 53.69 222 LEU A N 1
ATOM 1762 C CA . LEU A 1 222 ? -3.578 -1.415 2.211 1.00 53.69 222 LEU A CA 1
ATOM 1763 C C . LEU A 1 222 ? -3.547 -2.645 3.127 1.00 53.69 222 LEU A C 1
ATOM 1765 O O . LEU A 1 222 ? -4.436 -2.788 3.964 1.00 53.69 222 LEU A O 1
ATOM 1769 N N . GLY A 1 223 ? -2.505 -3.481 3.043 1.00 49.75 223 GLY A N 1
ATOM 1770 C CA . GLY A 1 223 ? -2.340 -4.651 3.905 1.00 49.75 223 GLY A CA 1
ATOM 1771 C C . GLY A 1 223 ? -3.322 -5.776 3.581 1.00 49.75 223 GLY A C 1
ATOM 1772 O O . GLY A 1 223 ? -3.695 -6.528 4.472 1.00 49.75 223 GLY A O 1
ATOM 1773 N N . LEU A 1 224 ? -3.740 -5.911 2.315 1.00 51.38 224 LEU A N 1
ATOM 1774 C CA . LEU A 1 224 ? -4.712 -6.928 1.879 1.00 51.38 224 LEU A CA 1
ATOM 1775 C C . LEU A 1 224 ? -4.154 -8.366 1.879 1.00 51.38 224 LEU A C 1
ATOM 1777 O O . LEU A 1 224 ? -4.861 -9.306 1.523 1.00 51.38 224 LEU A O 1
ATOM 1781 N N . LYS A 1 225 ? -2.907 -8.566 2.322 1.00 44.06 225 LYS A N 1
ATOM 1782 C CA . LYS A 1 225 ? -2.431 -9.864 2.810 1.00 44.06 225 LYS A CA 1
ATOM 1783 C C . LYS A 1 225 ? -2.100 -9.760 4.296 1.00 44.06 225 LYS A C 1
ATOM 1785 O O . LYS A 1 225 ? -1.112 -9.121 4.654 1.00 44.06 225 LYS A O 1
ATOM 1790 N N . PRO A 1 226 ? -2.834 -10.510 5.130 1.00 43.53 226 PRO A N 1
ATOM 1791 C CA . PRO A 1 226 ? -2.141 -11.290 6.144 1.00 43.53 226 PRO A CA 1
ATOM 1792 C C . PRO A 1 226 ? -2.697 -12.718 6.244 1.00 43.53 226 PRO A C 1
ATOM 1794 O O . PRO A 1 226 ? -3.864 -12.940 6.561 1.00 43.53 226 PRO A O 1
ATOM 1797 N N . LYS A 1 227 ? -1.821 -13.716 6.074 1.00 35.22 227 LYS A N 1
ATOM 1798 C CA . LYS A 1 227 ? -1.995 -15.000 6.765 1.00 35.22 227 LYS A CA 1
ATOM 1799 C C . LYS A 1 227 ? -1.451 -14.811 8.186 1.00 35.22 227 LYS A C 1
ATOM 1801 O O . LYS A 1 227 ? -0.250 -14.893 8.386 1.00 35.22 227 LYS A O 1
ATOM 1806 N N . GLY A 1 228 ? -2.345 -14.533 9.139 1.00 38.56 228 GLY A N 1
ATOM 1807 C CA . GLY A 1 228 ? -2.089 -14.629 10.583 1.00 38.56 228 GLY A CA 1
ATOM 1808 C C . GLY A 1 228 ? -1.307 -13.468 11.213 1.00 38.56 228 GLY A C 1
ATOM 1809 O O . GLY A 1 228 ? -0.085 -13.440 11.191 1.00 38.56 228 GLY A O 1
ATOM 1810 N N . GLY A 1 229 ? -2.013 -12.538 11.857 1.00 36.78 229 GLY A N 1
ATOM 1811 C CA . GLY A 1 229 ? -1.420 -11.492 12.698 1.00 36.78 229 GLY A CA 1
ATOM 1812 C C . GLY A 1 229 ? -2.346 -10.285 12.772 1.00 36.78 229 GLY A C 1
ATOM 1813 O O . GLY A 1 229 ? -2.711 -9.745 11.735 1.00 36.78 229 GLY A O 1
ATOM 1814 N N . GLY A 1 230 ? -2.785 -9.904 13.974 1.00 43.66 230 GLY A N 1
ATOM 1815 C CA . GLY A 1 230 ? -3.743 -8.810 14.169 1.00 43.66 230 GLY A CA 1
ATOM 1816 C C . GLY A 1 230 ? -3.323 -7.523 13.449 1.00 43.66 230 GLY A C 1
ATOM 1817 O O . GLY A 1 230 ? -2.170 -7.104 13.542 1.00 43.66 230 GLY A O 1
ATOM 1818 N N . GLU A 1 231 ? -4.267 -6.920 12.727 1.00 50.78 231 GLU A N 1
ATOM 1819 C CA . GLU A 1 231 ? -4.063 -5.691 11.960 1.00 50.78 231 GLU A CA 1
ATOM 1820 C C . GLU A 1 231 ? -3.753 -4.517 12.900 1.00 50.78 231 GLU A C 1
ATOM 1822 O O . GLU A 1 231 ? -4.561 -4.177 13.764 1.00 50.78 231 GLU A O 1
ATOM 1827 N N . ASN A 1 232 ? -2.587 -3.890 12.735 1.00 56.59 232 ASN A N 1
ATOM 1828 C CA . ASN A 1 232 ? -2.203 -2.706 13.505 1.00 56.59 232 ASN A CA 1
ATOM 1829 C C . ASN A 1 232 ? -3.085 -1.496 13.132 1.00 56.59 232 ASN A C 1
ATOM 1831 O O . ASN A 1 232 ? -3.415 -1.302 11.958 1.00 56.59 232 ASN A O 1
ATOM 1835 N N . TYR A 1 233 ? -3.413 -0.651 14.120 1.00 56.84 233 TYR A N 1
ATOM 1836 C CA . TYR A 1 233 ? -4.188 0.586 13.922 1.00 56.84 233 TYR A CA 1
ATOM 1837 C C . TYR A 1 233 ? -3.482 1.607 13.032 1.00 56.84 233 TYR A C 1
ATOM 1839 O O . TYR A 1 233 ? -4.161 2.484 12.514 1.00 56.84 233 TYR A O 1
ATOM 1847 N N . SER A 1 234 ? -2.165 1.514 12.833 1.00 58.44 234 SER A N 1
ATOM 1848 C CA . SER A 1 234 ? -1.390 2.347 11.911 1.00 58.44 234 SER A CA 1
ATOM 1849 C C . SER A 1 234 ? -0.291 1.541 11.219 1.00 58.44 234 SER A C 1
ATOM 1851 O O . SER A 1 234 ? 0.127 0.489 11.700 1.00 58.44 234 SER A O 1
ATOM 1853 N N . ASN A 1 235 ? 0.177 2.035 10.069 1.00 58.97 235 ASN A N 1
ATOM 1854 C CA . ASN A 1 235 ? 1.427 1.555 9.481 1.00 58.97 235 ASN A CA 1
ATOM 1855 C C . ASN A 1 235 ? 2.611 1.996 10.364 1.00 58.97 235 ASN A C 1
ATOM 1857 O O . ASN A 1 235 ? 2.519 3.069 10.969 1.00 58.97 235 ASN A O 1
ATOM 1861 N N . PRO A 1 236 ? 3.728 1.244 10.378 1.00 63.53 236 PRO A N 1
ATOM 1862 C CA . PRO A 1 236 ? 4.913 1.622 11.139 1.00 63.53 236 PRO A CA 1
ATOM 1863 C C . PRO A 1 236 ? 5.369 3.036 10.763 1.00 63.53 236 PRO A C 1
ATOM 1865 O O . PRO A 1 236 ? 5.608 3.332 9.587 1.00 63.53 236 PRO A O 1
ATOM 1868 N N . ARG A 1 237 ? 5.482 3.929 11.751 1.00 69.25 237 ARG A N 1
ATOM 1869 C CA . ARG A 1 237 ? 5.991 5.291 11.531 1.00 69.25 237 ARG A CA 1
ATOM 1870 C C . ARG A 1 237 ? 7.458 5.266 11.093 1.00 69.25 237 ARG A C 1
ATOM 1872 O O . ARG A 1 237 ? 8.248 4.440 11.550 1.00 69.25 237 ARG A O 1
ATOM 1879 N N . ARG A 1 238 ? 7.873 6.246 10.283 1.00 61.66 238 ARG A N 1
ATOM 1880 C CA . ARG A 1 238 ? 9.303 6.521 10.059 1.00 61.66 238 ARG A CA 1
ATOM 1881 C C . ARG A 1 238 ? 9.886 7.019 11.389 1.00 61.66 238 ARG A C 1
ATOM 1883 O O . ARG A 1 238 ? 9.459 8.059 11.876 1.00 61.66 238 ARG A O 1
ATOM 1890 N N . GLY A 1 239 ? 10.778 6.239 11.999 1.00 67.62 239 GLY A N 1
ATOM 1891 C CA . GLY A 1 239 ? 11.252 6.447 13.376 1.00 67.62 239 GLY A CA 1
ATOM 1892 C C . GLY A 1 239 ? 10.718 5.434 14.398 1.00 67.62 239 GLY A C 1
ATOM 1893 O O . GLY A 1 239 ? 11.198 5.419 15.526 1.00 67.62 239 GLY A O 1
ATOM 1894 N N . ALA A 1 240 ? 9.805 4.529 14.011 1.00 74.25 240 ALA A N 1
ATOM 1895 C CA . ALA A 1 240 ? 9.383 3.413 14.868 1.00 74.25 240 ALA A CA 1
ATOM 1896 C C . ALA A 1 240 ? 10.556 2.500 15.286 1.00 74.25 240 ALA A C 1
ATOM 1898 O O . ALA A 1 240 ? 10.470 1.825 16.307 1.00 74.25 240 ALA A O 1
ATOM 1899 N N . SER A 1 241 ? 11.643 2.512 14.504 1.00 78.06 241 SER A N 1
ATOM 1900 C CA . SER A 1 241 ? 12.895 1.785 14.734 1.00 78.06 241 SER A CA 1
ATOM 1901 C C . SER A 1 241 ? 13.920 2.527 15.603 1.00 78.06 241 SER A C 1
ATOM 1903 O O . SER A 1 241 ? 15.010 2.004 15.804 1.00 78.06 241 SER A O 1
ATOM 1905 N N . GLY A 1 242 ? 13.633 3.758 16.046 1.00 86.00 242 GLY A N 1
ATOM 1906 C CA . GLY A 1 242 ? 14.505 4.481 16.978 1.00 86.00 242 GLY A CA 1
ATOM 1907 C C . GLY A 1 242 ? 14.471 3.876 18.383 1.00 86.00 242 GLY A C 1
ATOM 1908 O O . GLY A 1 242 ? 13.614 3.041 18.675 1.00 86.00 242 GLY A O 1
ATOM 1909 N N . GLU A 1 243 ? 15.370 4.328 19.259 1.00 89.06 243 GLU A N 1
ATOM 1910 C CA . GLU A 1 243 ? 15.390 3.920 20.668 1.00 89.06 243 GLU A CA 1
ATOM 1911 C C . GLU A 1 243 ? 14.023 4.169 21.323 1.00 89.06 243 GLU A C 1
ATOM 1913 O O . GLU A 1 243 ? 13.402 5.226 21.157 1.00 89.06 243 GLU A O 1
ATOM 1918 N N . VAL A 1 244 ? 13.509 3.156 22.018 1.00 88.94 244 VAL A N 1
ATOM 1919 C CA . VAL A 1 244 ? 12.217 3.239 22.697 1.00 88.94 244 VAL A CA 1
ATOM 1920 C C . VAL A 1 244 ? 12.420 4.034 23.972 1.00 88.94 244 VAL A C 1
ATOM 1922 O O . VAL A 1 244 ? 12.973 3.532 24.948 1.00 88.94 244 VAL A O 1
ATOM 1925 N N . VAL A 1 245 ? 11.953 5.279 23.974 1.00 83.94 245 VAL A N 1
ATOM 1926 C CA . VAL A 1 245 ? 11.935 6.068 25.205 1.00 83.94 245 VAL A CA 1
ATOM 1927 C C . VAL A 1 245 ? 10.912 5.424 26.150 1.00 83.94 245 VAL A C 1
ATOM 1929 O O . VAL A 1 245 ? 9.829 5.031 25.732 1.00 83.94 245 VAL A O 1
ATOM 1932 N N . LYS A 1 246 ? 11.243 5.249 27.425 1.00 87.94 246 LYS A N 1
ATOM 1933 C CA . LYS A 1 246 ? 10.279 4.820 28.447 1.00 87.94 246 LYS A CA 1
ATOM 1934 C C . LYS A 1 246 ? 10.040 5.996 29.387 1.00 87.94 246 LYS A C 1
ATOM 1936 O O . LYS A 1 246 ? 10.962 6.755 29.664 1.00 87.94 246 LYS A O 1
ATOM 1941 N N . GLY A 1 247 ? 8.817 6.144 29.895 1.00 72.94 247 GLY A N 1
ATOM 1942 C CA . GLY A 1 247 ? 8.576 6.970 31.085 1.00 72.94 247 GLY A CA 1
ATOM 1943 C C . GLY A 1 247 ? 7.877 8.322 30.911 1.00 72.94 247 GLY A C 1
ATOM 1944 O O . GLY A 1 247 ? 7.664 8.985 31.919 1.00 72.94 247 GLY A O 1
ATOM 1945 N N . PHE A 1 248 ? 7.436 8.735 29.715 1.00 83.56 248 PHE A N 1
ATOM 1946 C CA . PHE A 1 248 ? 6.588 9.942 29.611 1.00 83.56 248 PHE A CA 1
ATOM 1947 C C . PHE A 1 248 ? 5.233 9.763 30.311 1.00 83.56 248 PHE A C 1
ATOM 1949 O O . PHE A 1 248 ? 4.754 10.649 31.015 1.00 83.56 248 PHE A O 1
ATOM 1956 N N . LEU A 1 249 ? 4.629 8.590 30.136 1.00 89.81 249 LEU A N 1
ATOM 1957 C CA . LEU A 1 249 ? 3.485 8.138 30.910 1.00 89.81 249 LEU A CA 1
ATOM 1958 C C . LEU A 1 249 ? 3.865 6.791 31.547 1.00 89.81 249 LEU A C 1
ATOM 1960 O O . LEU A 1 249 ? 4.079 5.837 30.798 1.00 89.81 249 LEU A O 1
ATOM 1964 N N . PRO A 1 250 ? 3.993 6.699 32.883 1.00 92.94 250 PRO A N 1
ATOM 1965 C CA . PRO A 1 250 ? 4.439 5.471 33.534 1.00 92.94 250 PRO A CA 1
ATOM 1966 C C . PRO A 1 250 ? 3.485 4.295 33.302 1.00 92.94 250 PRO A C 1
ATOM 1968 O O . PRO A 1 250 ? 2.264 4.458 33.367 1.00 92.94 250 PRO A O 1
ATOM 1971 N N . ASP A 1 251 ? 4.038 3.091 33.145 1.00 94.31 251 ASP A N 1
ATOM 1972 C CA . ASP A 1 251 ? 3.271 1.847 32.959 1.00 94.31 251 ASP A CA 1
ATOM 1973 C C . ASP A 1 251 ? 2.278 1.597 34.094 1.00 94.31 251 ASP A C 1
ATOM 1975 O O . ASP A 1 251 ? 1.196 1.057 33.872 1.00 94.31 251 ASP A O 1
ATOM 1979 N N . VAL A 1 252 ? 2.613 2.037 35.310 1.00 95.19 252 VAL A N 1
ATOM 1980 C CA . VAL A 1 252 ? 1.727 1.971 36.480 1.00 95.19 252 VAL A CA 1
ATOM 1981 C C . VAL A 1 252 ? 0.434 2.750 36.226 1.00 95.19 252 VAL A C 1
ATOM 1983 O O . VAL A 1 252 ? -0.651 2.232 36.469 1.00 95.19 252 VAL A O 1
ATOM 1986 N N . VAL A 1 253 ? 0.527 3.956 35.654 1.00 95.44 253 VAL A N 1
ATOM 1987 C CA . VAL A 1 253 ? -0.647 4.787 35.343 1.00 95.44 253 VAL A CA 1
ATOM 1988 C C . VAL A 1 253 ? -1.503 4.116 34.273 1.00 95.44 253 VAL A C 1
ATOM 1990 O O . VAL A 1 253 ? -2.711 3.976 34.450 1.00 95.44 253 VAL A O 1
ATOM 1993 N N . ALA A 1 254 ? -0.892 3.656 33.178 1.00 96.44 254 ALA A N 1
ATOM 1994 C CA . ALA A 1 254 ? -1.623 2.966 32.116 1.00 96.44 254 ALA A CA 1
ATOM 1995 C C . ALA A 1 254 ? -2.283 1.663 32.616 1.00 96.44 254 ALA A C 1
ATOM 1997 O O . ALA A 1 254 ? -3.406 1.351 32.215 1.00 96.44 254 ALA A O 1
ATOM 1998 N N . SER A 1 255 ? -1.634 0.949 33.541 1.00 97.62 255 SER A N 1
ATOM 1999 C CA . SER A 1 255 ? -2.146 -0.299 34.120 1.00 97.62 255 SER A CA 1
ATOM 2000 C C . SER A 1 255 ? -3.338 -0.050 35.041 1.00 97.62 255 SER A C 1
ATOM 2002 O O . SER A 1 255 ? -4.322 -0.783 34.966 1.00 97.62 255 SER A O 1
ATOM 2004 N N . GLU A 1 256 ? -3.304 1.011 35.849 1.00 98.06 256 GLU A N 1
ATOM 2005 C CA . GLU A 1 256 ? -4.444 1.406 36.687 1.00 98.06 256 GLU A CA 1
ATOM 2006 C C . GLU A 1 256 ? -5.634 1.901 35.848 1.00 98.06 256 GLU A C 1
ATOM 2008 O O . GLU A 1 256 ? -6.789 1.578 36.145 1.00 98.06 256 GLU A O 1
ATOM 2013 N N . VAL A 1 257 ? -5.378 2.606 34.737 1.00 98.00 257 VAL A N 1
ATOM 2014 C CA . VAL A 1 257 ? -6.427 2.968 33.766 1.00 98.00 257 VAL A CA 1
ATOM 2015 C C . VAL A 1 257 ? -7.048 1.710 33.154 1.00 98.00 257 VAL A C 1
ATOM 2017 O O . VAL A 1 257 ? -8.274 1.589 33.133 1.00 98.00 257 VAL A O 1
ATOM 2020 N N . PHE A 1 258 ? -6.229 0.755 32.697 1.00 98.19 258 PHE A N 1
ATOM 2021 C CA . PHE A 1 258 ? -6.714 -0.521 32.168 1.00 98.19 258 PHE A CA 1
ATOM 2022 C C . PHE A 1 258 ? -7.570 -1.266 33.199 1.00 98.19 258 PHE A C 1
ATOM 2024 O O . PHE A 1 258 ? -8.695 -1.651 32.885 1.00 98.19 258 PHE A O 1
ATOM 2031 N N . LYS A 1 259 ? -7.082 -1.411 34.436 1.00 98.25 259 LYS A N 1
ATOM 2032 C CA . LYS A 1 259 ? -7.795 -2.068 35.540 1.00 98.25 259 LYS A CA 1
ATOM 2033 C C . LYS A 1 259 ? -9.150 -1.416 35.811 1.00 98.25 259 LYS A C 1
ATOM 2035 O O . LYS A 1 259 ? -10.154 -2.117 35.904 1.00 98.25 259 LYS A O 1
ATOM 2040 N N . THR A 1 260 ? -9.200 -0.084 35.848 1.00 98.25 260 THR A N 1
ATOM 2041 C CA . THR A 1 260 ? -10.442 0.683 36.045 1.00 98.25 260 THR A CA 1
ATOM 2042 C C . THR A 1 260 ? -11.467 0.399 34.940 1.00 98.25 260 THR A C 1
ATOM 2044 O O . THR A 1 260 ? -12.648 0.178 35.215 1.00 98.25 260 THR A O 1
ATOM 2047 N N . VAL A 1 261 ? -11.029 0.375 33.677 1.00 98.25 261 VAL A N 1
ATOM 2048 C CA . VAL A 1 261 ? -11.899 0.079 32.525 1.00 98.25 261 VAL A CA 1
ATOM 2049 C C . VAL A 1 261 ? -12.333 -1.386 32.505 1.00 98.25 261 VAL A C 1
ATOM 2051 O O . VAL A 1 261 ? -13.496 -1.683 32.233 1.00 98.25 261 VAL A O 1
ATOM 2054 N N . HIS A 1 262 ? -11.419 -2.305 32.804 1.00 98.38 262 HIS A N 1
ATOM 2055 C CA . HIS A 1 262 ? -11.675 -3.742 32.841 1.00 98.38 262 HIS A CA 1
ATOM 2056 C C . HIS A 1 262 ? -12.705 -4.107 33.913 1.00 98.38 262 HIS A C 1
ATOM 2058 O O . HIS A 1 262 ? -13.677 -4.794 33.602 1.00 98.38 262 HIS A O 1
ATOM 2064 N N . GLN A 1 263 ? -12.562 -3.572 35.127 1.00 98.31 263 GLN A N 1
ATOM 2065 C CA . GLN A 1 263 ? -13.527 -3.758 36.214 1.00 98.31 263 GLN A CA 1
ATOM 2066 C C . GLN A 1 263 ? -14.908 -3.201 35.852 1.00 98.31 263 GLN A C 1
ATOM 2068 O O . GLN A 1 263 ? -15.917 -3.880 36.044 1.00 98.31 263 GLN A O 1
ATOM 2073 N N . ALA A 1 264 ? -14.967 -2.002 35.261 1.00 98.25 264 ALA A N 1
ATOM 2074 C CA . ALA A 1 264 ? -16.226 -1.427 34.792 1.00 98.25 264 ALA A CA 1
ATOM 2075 C C . ALA A 1 264 ? -16.893 -2.304 33.717 1.00 98.25 264 ALA A C 1
ATOM 2077 O O . ALA A 1 264 ? -18.104 -2.515 33.756 1.00 98.25 264 ALA A O 1
ATOM 2078 N N . ALA A 1 265 ? -16.115 -2.872 32.790 1.00 98.19 265 ALA A N 1
ATOM 2079 C CA . ALA A 1 265 ? -16.635 -3.780 31.770 1.00 98.19 265 ALA A CA 1
ATOM 2080 C C . ALA A 1 265 ? -17.164 -5.092 32.369 1.00 98.19 265 ALA A C 1
ATOM 2082 O O . ALA A 1 265 ? -18.208 -5.581 31.938 1.00 98.19 265 ALA A O 1
ATOM 2083 N N . GLN A 1 266 ? -16.471 -5.654 33.365 1.00 98.12 266 GLN A N 1
ATOM 2084 C CA . GLN A 1 266 ? -16.929 -6.847 34.079 1.00 98.12 266 GLN A CA 1
ATOM 2085 C C . GLN A 1 266 ? -18.247 -6.585 34.812 1.00 98.12 266 GLN A C 1
ATOM 2087 O O . GLN A 1 266 ? -19.185 -7.364 34.649 1.00 98.12 266 GLN A O 1
ATOM 2092 N N . ALA A 1 267 ? -18.349 -5.467 35.536 1.00 98.00 267 ALA A N 1
ATOM 2093 C CA . ALA A 1 267 ? -19.571 -5.076 36.235 1.00 98.00 267 ALA A CA 1
ATOM 2094 C C . ALA A 1 267 ? -20.751 -4.907 35.263 1.00 98.00 267 ALA A C 1
ATOM 2096 O O . ALA A 1 267 ? -21.816 -5.481 35.481 1.00 98.00 267 ALA A O 1
ATOM 2097 N N . GLN A 1 268 ? -20.548 -4.214 34.136 1.00 97.62 268 GLN A N 1
ATOM 2098 C CA . GLN A 1 268 ? -21.579 -4.069 33.101 1.00 97.62 268 GLN A CA 1
ATOM 2099 C C . GLN A 1 268 ? -21.995 -5.412 32.486 1.00 97.62 268 GLN A C 1
ATOM 2101 O O . GLN A 1 268 ? -23.180 -5.643 32.240 1.00 97.62 268 GLN A O 1
ATOM 2106 N N . ALA A 1 269 ? -21.039 -6.306 32.216 1.00 97.00 269 ALA A N 1
ATOM 2107 C CA . ALA A 1 269 ? -21.330 -7.622 31.653 1.00 97.00 269 ALA A CA 1
ATOM 2108 C C . ALA A 1 269 ? -22.120 -8.502 32.637 1.00 97.00 269 ALA A C 1
ATOM 2110 O O . ALA A 1 269 ? -23.053 -9.189 32.221 1.00 97.00 269 ALA A O 1
ATOM 2111 N N . GLN A 1 270 ? -21.788 -8.447 33.930 1.00 98.06 270 GLN A N 1
ATOM 2112 C CA . GLN A 1 270 ? -22.518 -9.139 34.996 1.00 98.06 270 GLN A CA 1
ATOM 2113 C C . GLN A 1 270 ? -23.928 -8.568 35.186 1.00 98.06 270 GLN A C 1
ATOM 2115 O O . GLN A 1 270 ? -24.891 -9.328 35.267 1.00 98.06 270 GLN A O 1
ATOM 2120 N N . GLU A 1 271 ? -24.077 -7.242 35.187 1.00 97.62 271 GLU A N 1
ATOM 2121 C CA . GLU A 1 271 ? -25.382 -6.582 35.274 1.00 97.62 271 GLU A CA 1
ATOM 2122 C C . GLU A 1 271 ? -26.274 -6.950 34.079 1.00 97.62 271 GLU A C 1
ATOM 2124 O O . GLU A 1 271 ? -27.448 -7.288 34.247 1.00 97.62 271 GLU A O 1
ATOM 2129 N N . ALA A 1 272 ? -25.715 -6.945 32.866 1.00 96.31 272 ALA A N 1
ATOM 2130 C CA . ALA A 1 272 ? -26.426 -7.388 31.674 1.00 96.31 272 ALA A CA 1
ATOM 2131 C C . ALA A 1 272 ? -26.839 -8.864 31.785 1.00 96.31 272 ALA A C 1
ATOM 2133 O O . ALA A 1 272 ? -27.975 -9.202 31.461 1.00 96.31 272 ALA A O 1
ATOM 2134 N N . LEU A 1 273 ? -25.948 -9.737 32.271 1.00 97.44 273 LEU A N 1
ATOM 2135 C CA . LEU A 1 273 ? -26.230 -11.161 32.475 1.00 97.44 273 LEU A CA 1
ATOM 2136 C C . LEU A 1 273 ? -27.376 -11.387 33.475 1.00 97.44 273 LEU A C 1
ATOM 2138 O O . LEU A 1 273 ? -28.217 -12.259 33.253 1.00 97.44 273 LEU A O 1
ATOM 2142 N N . ALA A 1 274 ? -27.436 -10.589 34.544 1.00 97.94 274 ALA A N 1
ATOM 2143 C CA . ALA A 1 274 ? -28.521 -10.630 35.522 1.00 97.94 274 ALA A CA 1
ATOM 2144 C C . ALA A 1 274 ? -29.868 -10.178 34.927 1.00 97.94 274 ALA A C 1
ATOM 2146 O O . ALA A 1 274 ? -30.914 -10.695 35.310 1.00 97.94 274 ALA A O 1
ATOM 2147 N N . LYS A 1 275 ? -29.841 -9.251 33.959 1.00 97.50 275 LYS A N 1
ATOM 2148 C CA . LYS A 1 275 ? -31.024 -8.725 33.253 1.00 97.50 275 LYS A CA 1
ATOM 2149 C C . LYS A 1 275 ? -31.449 -9.554 32.031 1.00 97.50 275 LYS A C 1
ATOM 2151 O O . LYS A 1 275 ? -32.465 -9.229 31.415 1.00 97.50 275 LYS A O 1
ATOM 2156 N N . ALA A 1 276 ? -30.691 -10.590 31.670 1.00 96.94 276 ALA A N 1
ATOM 2157 C CA . ALA A 1 276 ? -30.952 -11.416 30.496 1.00 96.94 276 ALA A CA 1
ATOM 2158 C C . ALA A 1 276 ? -32.303 -12.136 30.610 1.00 96.94 276 ALA A C 1
ATOM 2160 O O . ALA A 1 276 ? -32.561 -12.833 31.593 1.00 96.94 276 ALA A O 1
ATOM 2161 N N . LYS A 1 277 ? -33.156 -11.997 29.590 1.00 97.56 277 LYS A N 1
ATOM 2162 C CA . LYS A 1 277 ? -34.521 -12.554 29.610 1.00 97.56 277 LYS A CA 1
ATOM 2163 C C . LYS A 1 277 ? -34.612 -13.922 28.952 1.00 97.56 277 LYS A C 1
ATOM 2165 O O . LYS A 1 277 ? -35.493 -14.707 29.283 1.00 97.56 277 LYS A O 1
ATOM 2170 N N . THR A 1 278 ? -33.724 -14.200 28.000 1.00 96.62 278 THR A N 1
ATOM 2171 C CA . THR A 1 278 ? -33.760 -15.440 27.214 1.00 96.62 278 THR A CA 1
ATOM 2172 C C . THR A 1 278 ? -32.548 -16.328 27.508 1.00 96.62 278 THR A C 1
ATOM 2174 O O . THR A 1 278 ? -31.465 -15.808 27.794 1.00 96.62 278 THR A O 1
ATOM 2177 N N . PRO A 1 279 ? -32.671 -17.666 27.392 1.00 96.94 279 PRO A N 1
ATOM 2178 C CA . PRO A 1 279 ? -31.534 -18.576 27.555 1.00 96.94 279 PRO A CA 1
ATOM 2179 C C . PRO A 1 279 ? -30.379 -18.278 26.588 1.00 96.94 279 PRO A C 1
ATOM 2181 O O . PRO A 1 279 ? -29.216 -18.320 26.984 1.00 96.94 279 PRO A O 1
ATOM 2184 N N . ALA A 1 280 ? -30.693 -17.915 25.339 1.00 93.19 280 ALA A N 1
ATOM 2185 C CA . ALA A 1 280 ? -29.695 -17.567 24.328 1.00 93.19 280 ALA A CA 1
ATOM 2186 C C . ALA A 1 280 ? -28.926 -16.281 24.684 1.00 93.19 280 ALA A C 1
ATOM 2188 O O . ALA A 1 280 ? -27.700 -16.238 24.579 1.00 93.19 280 ALA A O 1
ATOM 2189 N N . GLU A 1 281 ? -29.630 -15.245 25.151 1.00 94.25 281 GLU A N 1
ATOM 2190 C CA . GLU A 1 281 ? -29.016 -14.005 25.636 1.00 94.25 281 GLU A CA 1
ATOM 2191 C C . GLU A 1 281 ? -28.136 -14.261 26.866 1.00 94.25 281 GLU A C 1
ATOM 2193 O O . GLU A 1 281 ? -27.003 -13.781 26.923 1.00 94.25 281 GLU A O 1
ATOM 2198 N N . ARG A 1 282 ? -28.614 -15.078 27.814 1.00 96.88 282 ARG A N 1
ATOM 2199 C CA . ARG A 1 282 ? -27.855 -15.466 29.009 1.00 96.88 282 ARG A CA 1
ATOM 2200 C C . ARG A 1 282 ? -26.570 -16.213 28.643 1.00 96.88 282 ARG A C 1
ATOM 2202 O O . ARG A 1 282 ? -25.512 -15.850 29.148 1.00 96.88 282 ARG A O 1
ATOM 2209 N N . ALA A 1 283 ? -26.629 -17.187 27.733 1.00 96.38 283 ALA A N 1
ATOM 2210 C CA . ALA A 1 283 ? -25.450 -17.922 27.270 1.00 96.38 283 ALA A CA 1
ATOM 2211 C C . ALA A 1 283 ? -24.422 -17.000 26.587 1.00 96.38 283 ALA A C 1
ATOM 2213 O O . ALA A 1 283 ? -23.225 -17.067 26.882 1.00 96.38 283 ALA A O 1
ATOM 2214 N N . LEU A 1 284 ? -24.885 -16.083 25.726 1.00 94.50 284 LEU A N 1
ATOM 2215 C CA . LEU A 1 284 ? -24.024 -15.077 25.106 1.00 94.50 284 LEU A CA 1
ATOM 2216 C C . LEU A 1 284 ? -23.345 -14.204 26.170 1.00 94.50 284 LEU A C 1
ATOM 2218 O O . LEU A 1 284 ? -22.126 -14.051 26.145 1.00 94.50 284 LEU A O 1
ATOM 2222 N N . LEU A 1 285 ? -24.098 -13.648 27.119 1.00 96.00 285 LEU A N 1
ATOM 2223 C CA . LEU A 1 285 ? -23.558 -12.753 28.147 1.00 96.00 285 LEU A CA 1
ATOM 2224 C C . LEU A 1 285 ? -22.624 -13.478 29.119 1.00 96.00 285 LEU A C 1
ATOM 2226 O O . LEU A 1 285 ? -21.587 -12.927 29.483 1.00 96.00 285 LEU A O 1
ATOM 2230 N N . GLN A 1 286 ? -22.910 -14.736 29.453 1.00 97.81 286 GLN A N 1
ATOM 2231 C CA . GLN A 1 286 ? -22.012 -15.575 30.245 1.00 97.81 286 GLN A CA 1
ATOM 2232 C C . GLN A 1 286 ? -20.683 -15.798 29.518 1.00 97.81 286 GLN A C 1
ATOM 2234 O O . GLN A 1 286 ? -19.620 -15.701 30.132 1.00 97.81 286 GLN A O 1
ATOM 2239 N N . SER A 1 287 ? -20.716 -16.012 28.196 1.00 96.31 287 SER A N 1
ATOM 2240 C CA . SER A 1 287 ? -19.482 -16.115 27.411 1.00 96.31 287 SER A CA 1
ATOM 2241 C C . SER A 1 287 ? -18.670 -14.813 27.422 1.00 96.31 287 SER A C 1
ATOM 2243 O O . SER A 1 287 ? -17.443 -14.869 27.459 1.00 96.31 287 SER A O 1
ATOM 2245 N N . ARG A 1 288 ? -19.331 -13.643 27.469 1.00 96.31 288 ARG A N 1
ATOM 2246 C CA . ARG A 1 288 ? -18.651 -12.343 27.592 1.00 96.31 288 ARG A CA 1
ATOM 2247 C C . ARG A 1 288 ? -17.989 -12.157 28.948 1.00 96.31 288 ARG A C 1
ATOM 2249 O O . ARG A 1 288 ? -16.834 -11.747 28.987 1.00 96.31 288 ARG A O 1
ATOM 2256 N N . VAL A 1 289 ? -18.698 -12.470 30.037 1.00 97.50 289 VAL A N 1
ATOM 2257 C CA . VAL A 1 289 ? -18.139 -12.414 31.399 1.00 97.50 289 VAL A CA 1
ATOM 2258 C C . VAL A 1 289 ? -16.879 -13.278 31.465 1.00 97.50 289 VAL A C 1
ATOM 2260 O O . VAL A 1 289 ? -15.811 -12.773 31.804 1.00 97.50 289 VAL A O 1
ATOM 2263 N N . LYS A 1 290 ? -16.964 -14.524 30.984 1.00 97.69 290 LYS A N 1
ATOM 2264 C CA . LYS A 1 290 ? -15.825 -15.450 30.916 1.00 97.69 290 LYS A CA 1
ATOM 2265 C C . LYS A 1 290 ? -14.682 -14.951 30.023 1.00 97.69 290 LYS A C 1
ATOM 2267 O O . LYS A 1 290 ? -13.514 -15.188 30.317 1.00 97.69 290 LYS A O 1
ATOM 2272 N N . ALA A 1 291 ? -14.984 -14.269 28.918 1.00 96.12 291 ALA A N 1
ATOM 2273 C CA . ALA A 1 291 ? -13.960 -13.711 28.033 1.00 96.12 291 ALA A CA 1
ATOM 2274 C C . ALA A 1 291 ? -13.183 -12.551 28.680 1.00 96.12 291 ALA A C 1
ATOM 2276 O O . ALA A 1 291 ? -12.009 -12.352 28.366 1.00 96.12 291 ALA A O 1
ATOM 2277 N N . LEU A 1 292 ? -13.821 -11.811 29.591 1.00 97.81 292 LEU A N 1
ATOM 2278 C CA . LEU A 1 292 ? -13.181 -10.755 30.373 1.00 97.81 292 LEU A CA 1
ATOM 2279 C C . LEU A 1 292 ? -12.368 -11.310 31.556 1.00 97.81 292 LEU A C 1
ATOM 2281 O O . LEU A 1 292 ? -11.499 -10.610 32.070 1.00 97.81 292 LEU A O 1
ATOM 2285 N N . GLU A 1 293 ? -12.600 -12.548 31.993 1.00 97.19 293 GLU A N 1
ATOM 2286 C CA . GLU A 1 293 ? -11.820 -13.183 33.063 1.00 97.19 293 GLU A CA 1
ATOM 2287 C C . GLU A 1 293 ? -10.368 -13.456 32.635 1.00 97.19 293 GLU A C 1
ATOM 2289 O O . GLU A 1 293 ? -10.081 -14.177 31.667 1.00 97.19 293 GLU A O 1
ATOM 2294 N N . GLY A 1 294 ? -9.430 -12.897 33.403 1.00 94.69 294 GLY A N 1
ATOM 2295 C CA . GLY A 1 294 ? -7.994 -13.010 33.144 1.00 94.69 294 GLY A CA 1
ATOM 2296 C C . GLY A 1 294 ? -7.506 -12.179 31.955 1.00 94.69 294 GLY A C 1
ATOM 2297 O O . GLY A 1 294 ? -6.421 -12.451 31.446 1.00 94.69 294 GLY A O 1
ATOM 2298 N N . LEU A 1 295 ? -8.295 -11.204 31.487 1.00 97.94 295 LEU A N 1
ATOM 2299 C CA . LEU A 1 295 ? -7.826 -10.206 30.529 1.00 97.94 295 LEU A CA 1
ATOM 2300 C C . LEU A 1 295 ? -6.725 -9.358 31.187 1.00 97.94 295 LEU A C 1
ATOM 2302 O O . LEU A 1 295 ? -6.925 -8.828 32.278 1.00 97.94 295 LEU A O 1
ATOM 2306 N N . SER A 1 296 ? -5.575 -9.229 30.532 1.00 98.06 296 SER A N 1
ATOM 2307 C CA . SER A 1 296 ? -4.430 -8.457 31.024 1.00 98.06 296 SER A CA 1
ATOM 2308 C C . SER A 1 296 ? -3.935 -7.452 29.985 1.00 98.06 296 SER A C 1
ATOM 2310 O O . SER A 1 296 ? -4.322 -7.505 28.815 1.00 98.06 296 SER A O 1
ATOM 2312 N N . VAL A 1 297 ? -3.072 -6.526 30.407 1.00 98.06 297 VAL A N 1
ATOM 2313 C CA . VAL A 1 297 ? -2.399 -5.563 29.528 1.00 98.06 297 VAL A CA 1
ATOM 2314 C C . VAL A 1 297 ? -0.905 -5.878 29.442 1.00 98.06 297 VAL A C 1
ATOM 2316 O O . VAL A 1 297 ? -0.293 -6.286 30.426 1.00 98.06 297 VAL A O 1
ATOM 2319 N N . ARG A 1 298 ? -0.314 -5.707 28.255 1.00 97.62 298 ARG A N 1
ATOM 2320 C CA . ARG A 1 298 ? 1.126 -5.845 28.005 1.00 97.62 298 ARG A CA 1
ATOM 2321 C C . ARG A 1 298 ? 1.646 -4.650 27.219 1.00 97.62 298 ARG A C 1
ATOM 2323 O O . ARG A 1 298 ? 1.068 -4.300 26.191 1.00 97.62 298 ARG A O 1
ATOM 2330 N N . TYR A 1 299 ? 2.776 -4.099 27.644 1.00 96.50 299 TYR A N 1
ATOM 2331 C CA . TYR A 1 299 ? 3.418 -2.983 26.959 1.00 96.50 299 TYR A CA 1
ATOM 2332 C C . TYR A 1 299 ? 4.417 -3.475 25.909 1.00 96.50 299 TYR A C 1
ATOM 2334 O O . TYR A 1 299 ? 5.210 -4.377 26.171 1.00 96.50 299 TYR A O 1
ATOM 2342 N N . LEU A 1 300 ? 4.329 -2.938 24.692 1.00 94.69 300 LEU A N 1
ATOM 2343 C CA . LEU A 1 300 ? 5.224 -3.264 23.586 1.00 94.69 300 LEU A CA 1
ATOM 2344 C C . LEU A 1 300 ? 6.342 -2.227 23.500 1.00 94.69 300 LEU A C 1
ATOM 2346 O O . LEU A 1 300 ? 6.070 -1.029 23.383 1.00 94.69 300 LEU A O 1
ATOM 2350 N N . GLU A 1 301 ? 7.584 -2.705 23.469 1.00 94.38 301 GLU A N 1
ATOM 2351 C CA . GLU A 1 301 ? 8.795 -1.908 23.252 1.00 94.38 301 GLU A CA 1
ATOM 2352 C C . GLU A 1 301 ? 8.906 -1.460 21.790 1.00 94.38 301 GLU A C 1
ATOM 2354 O O . GLU A 1 301 ? 9.723 -1.940 21.012 1.00 94.38 301 GLU A O 1
ATOM 2359 N N . THR A 1 302 ? 8.022 -0.550 21.386 1.00 90.81 302 THR A N 1
ATOM 2360 C CA . THR A 1 302 ? 8.034 0.059 20.058 1.00 90.81 302 THR A CA 1
ATOM 2361 C C . THR A 1 302 ? 7.528 1.496 20.108 1.00 90.81 302 THR A C 1
ATOM 2363 O O . THR A 1 302 ? 6.613 1.828 20.868 1.00 90.81 302 THR A O 1
ATOM 2366 N N . ASN A 1 303 ? 8.108 2.340 19.254 1.00 88.25 303 ASN A N 1
ATOM 2367 C CA . ASN A 1 303 ? 7.683 3.723 19.033 1.00 88.25 303 ASN A CA 1
ATOM 2368 C C . ASN A 1 303 ? 6.479 3.836 18.073 1.00 88.25 303 ASN A C 1
ATOM 2370 O O . ASN A 1 303 ? 6.025 4.944 17.780 1.00 88.25 303 ASN A O 1
ATOM 2374 N N . ASP A 1 304 ? 5.952 2.715 17.566 1.00 88.44 304 ASP A N 1
ATOM 2375 C CA . ASP A 1 304 ? 4.709 2.710 16.787 1.00 88.44 304 ASP A CA 1
ATOM 2376 C C . ASP A 1 304 ? 3.488 3.054 17.663 1.00 88.44 304 ASP A C 1
ATOM 2378 O O . ASP A 1 304 ? 3.546 2.952 18.890 1.00 88.44 304 ASP A O 1
ATOM 2382 N N . ILE A 1 305 ? 2.365 3.445 17.056 1.00 89.44 305 ILE A N 1
ATOM 2383 C CA . ILE A 1 305 ? 1.098 3.676 17.766 1.00 89.44 305 ILE A CA 1
ATOM 2384 C C . ILE A 1 305 ? 0.185 2.482 17.589 1.00 89.44 305 ILE A C 1
ATOM 2386 O O . ILE A 1 305 ? -0.500 2.325 16.582 1.00 89.44 305 ILE A O 1
ATOM 2390 N N . THR A 1 306 ? 0.148 1.637 18.610 1.00 89.69 306 THR A N 1
ATOM 2391 C CA . THR A 1 306 ? -0.627 0.406 18.575 1.00 89.69 306 THR A CA 1
ATOM 2392 C C . THR A 1 306 ? -1.320 0.184 19.910 1.00 89.69 306 THR A C 1
ATOM 2394 O O . THR A 1 306 ? -0.703 0.261 20.970 1.00 89.69 306 THR A O 1
ATOM 2397 N N . ALA A 1 307 ? -2.610 -0.110 19.836 1.00 93.06 307 ALA A N 1
ATOM 2398 C CA . ALA A 1 307 ? -3.353 -0.844 20.846 1.00 93.06 307 ALA A CA 1
ATOM 2399 C C . ALA A 1 307 ? -3.968 -2.032 20.111 1.00 93.06 307 ALA A C 1
ATOM 2401 O O . ALA A 1 307 ? -4.441 -1.840 19.003 1.00 93.06 307 ALA A O 1
ATOM 2402 N N . ARG A 1 308 ? -3.883 -3.260 20.615 1.00 93.31 308 ARG A N 1
ATOM 2403 C CA . ARG A 1 308 ? -4.557 -4.396 19.967 1.00 93.31 308 ARG A CA 1
ATOM 2404 C C . ARG A 1 308 ? -4.770 -5.549 20.923 1.00 93.31 308 ARG A C 1
ATOM 2406 O O . ARG A 1 308 ? -3.899 -5.866 21.735 1.00 93.31 308 ARG A O 1
ATOM 2413 N N . ARG A 1 309 ? -5.869 -6.271 20.753 1.00 93.69 309 ARG A N 1
ATOM 2414 C CA . ARG A 1 309 ? -6.083 -7.556 21.419 1.00 93.69 309 ARG A CA 1
ATOM 2415 C C . ARG A 1 309 ? -5.297 -8.696 20.757 1.00 93.69 309 ARG A C 1
ATOM 2417 O O . ARG A 1 309 ? -5.397 -8.935 19.557 1.00 93.69 309 ARG A O 1
ATOM 2424 N N . SER A 1 310 ? -4.607 -9.483 21.577 1.00 93.69 310 SER A N 1
ATOM 2425 C CA . SER A 1 310 ? -3.964 -10.749 21.221 1.00 93.69 310 SER A CA 1
ATOM 2426 C C . SER A 1 310 ? -4.356 -11.820 22.241 1.00 93.69 310 SER A C 1
ATOM 2428 O O . SER A 1 310 ? -3.724 -11.963 23.288 1.00 93.69 310 SER A O 1
ATOM 2430 N N . GLY A 1 311 ? -5.422 -12.573 21.958 1.00 94.12 311 GLY A N 1
ATOM 2431 C CA . GLY A 1 311 ? -5.983 -13.534 22.913 1.00 94.12 311 GLY A CA 1
ATOM 2432 C C . GLY A 1 311 ? -6.549 -12.828 24.151 1.00 94.12 311 GLY A C 1
ATOM 2433 O O . GLY A 1 311 ? -7.416 -11.965 24.016 1.00 94.12 311 GLY A O 1
ATOM 2434 N N . LYS A 1 312 ? -6.046 -13.187 25.340 1.00 96.81 312 LYS A N 1
ATOM 2435 C CA . LYS A 1 312 ? -6.391 -12.561 26.634 1.00 96.81 312 LYS A CA 1
ATOM 2436 C C . LYS A 1 312 ? -5.480 -11.388 27.022 1.00 96.81 312 LYS A C 1
ATOM 2438 O O . LYS A 1 312 ? -5.508 -10.945 28.163 1.00 96.81 312 LYS A O 1
ATOM 2443 N N . VAL A 1 313 ? -4.667 -10.890 26.095 1.00 97.69 313 VAL A N 1
ATOM 2444 C CA . VAL A 1 313 ? -3.732 -9.793 26.363 1.00 97.69 313 VAL A CA 1
ATOM 2445 C C . VAL A 1 313 ? -4.052 -8.622 25.445 1.00 97.69 313 VAL A C 1
ATOM 2447 O O . VAL A 1 313 ? -4.059 -8.779 24.224 1.00 97.69 313 VAL A O 1
ATOM 2450 N N . ILE A 1 314 ? -4.284 -7.444 26.013 1.00 97.06 314 ILE A N 1
ATOM 2451 C CA . ILE A 1 314 ? -4.320 -6.181 25.276 1.00 97.06 314 ILE A CA 1
ATOM 2452 C C . ILE A 1 314 ? -2.897 -5.635 25.226 1.00 97.06 314 ILE A C 1
ATOM 2454 O O . ILE A 1 314 ? -2.275 -5.371 26.249 1.00 97.06 314 ILE A O 1
ATOM 2458 N N . GLN A 1 315 ? -2.358 -5.509 24.022 1.00 96.88 315 GLN A N 1
ATOM 2459 C CA . GLN A 1 315 ? -1.022 -4.991 23.775 1.00 96.88 315 GLN A CA 1
ATOM 2460 C C . GLN A 1 315 ? -1.100 -3.494 23.503 1.00 96.88 315 GLN A C 1
ATOM 2462 O O . GLN A 1 315 ? -1.861 -3.091 22.628 1.00 96.88 315 GLN A O 1
ATOM 2467 N N . VAL A 1 316 ? -0.305 -2.690 24.205 1.00 95.44 316 VAL A N 1
ATOM 2468 C CA . VAL A 1 316 ? -0.204 -1.236 24.006 1.00 95.44 316 VAL A CA 1
ATOM 2469 C C . VAL A 1 316 ? 1.254 -0.860 23.812 1.00 95.44 316 VAL A C 1
ATOM 2471 O O . VAL A 1 316 ? 2.095 -1.262 24.603 1.00 95.44 316 VAL A O 1
ATOM 2474 N N . SER A 1 317 ? 1.591 -0.102 22.777 1.00 94.50 317 SER A N 1
ATOM 2475 C CA . SER A 1 317 ? 2.972 0.346 22.568 1.00 94.50 317 SER A CA 1
ATOM 2476 C C . SER A 1 317 ? 3.331 1.591 23.375 1.00 94.50 317 SER A C 1
ATOM 2478 O O . SER A 1 317 ? 2.491 2.466 23.594 1.00 94.50 317 SER A O 1
ATOM 2480 N N . TYR A 1 318 ? 4.610 1.731 23.736 1.00 95.12 318 TYR A N 1
ATOM 2481 C CA . TYR A 1 318 ? 5.123 2.975 24.325 1.00 95.12 318 TYR A CA 1
ATOM 2482 C C . TYR A 1 318 ? 4.910 4.185 23.403 1.00 95.12 318 TYR A C 1
ATOM 2484 O O . TYR A 1 318 ? 4.577 5.264 23.887 1.00 95.12 318 TYR A O 1
ATOM 2492 N N . GLY A 1 319 ? 4.972 4.010 22.077 1.00 92.31 319 GLY A N 1
ATOM 2493 C CA . GLY A 1 319 ? 4.646 5.079 21.126 1.00 92.31 319 GLY A CA 1
ATOM 2494 C C . GLY A 1 319 ? 3.213 5.621 21.253 1.00 92.31 319 GLY A C 1
ATOM 2495 O O . GLY A 1 319 ? 3.006 6.830 21.127 1.00 92.31 319 GLY A O 1
ATOM 2496 N N . LEU A 1 320 ? 2.226 4.773 21.581 1.00 94.25 320 LEU A N 1
ATOM 2497 C CA . LEU A 1 320 ? 0.862 5.223 21.890 1.00 94.25 320 LEU A CA 1
ATOM 2498 C C . LEU A 1 320 ? 0.837 6.045 23.189 1.00 94.25 320 LEU A C 1
ATOM 2500 O O . LEU A 1 320 ? 0.240 7.122 23.219 1.00 94.25 320 LEU A O 1
ATOM 2504 N N . LEU A 1 321 ? 1.510 5.570 24.243 1.00 95.62 321 LEU A N 1
ATOM 2505 C CA . LEU A 1 321 ? 1.592 6.276 25.528 1.00 95.62 321 LEU A CA 1
ATOM 2506 C C . LEU A 1 321 ? 2.254 7.657 25.376 1.00 95.62 321 LEU A C 1
ATOM 2508 O O . LEU A 1 321 ? 1.764 8.650 25.919 1.00 95.62 321 LEU A O 1
ATOM 2512 N N . HIS A 1 322 ? 3.318 7.744 24.576 1.00 93.88 322 HIS A N 1
ATOM 2513 C CA . HIS A 1 322 ? 4.010 8.998 24.271 1.00 93.88 322 HIS A CA 1
ATOM 2514 C C . HIS A 1 322 ? 3.137 9.984 23.519 1.00 93.88 322 HIS A C 1
ATOM 2516 O O . HIS A 1 322 ? 3.153 11.174 23.816 1.00 93.88 322 HIS A O 1
ATOM 2522 N N . GLU A 1 323 ? 2.366 9.515 22.544 1.00 93.81 323 GLU A N 1
ATOM 2523 C CA . GLU A 1 323 ? 1.483 10.392 21.786 1.00 93.81 323 GLU A CA 1
ATOM 2524 C C . GLU A 1 323 ? 0.362 10.950 22.662 1.00 93.81 323 GLU A C 1
ATOM 2526 O O . GLU A 1 323 ? 0.050 12.138 22.565 1.00 93.81 323 GLU A O 1
ATOM 2531 N N . VAL A 1 324 ? -0.207 10.134 23.557 1.00 95.19 324 VAL A N 1
ATOM 2532 C CA . VAL A 1 324 ? -1.185 10.612 24.546 1.00 95.19 324 VAL A CA 1
ATOM 2533 C C . VAL A 1 324 ? -0.559 11.688 25.437 1.00 95.19 324 VAL A C 1
ATOM 2535 O O . VAL A 1 324 ? -1.159 12.751 25.626 1.00 95.19 324 VAL A O 1
ATOM 2538 N N . TYR A 1 325 ? 0.663 11.457 25.924 1.00 95.50 325 TYR A N 1
ATOM 2539 C CA . TYR A 1 325 ? 1.405 12.440 26.711 1.00 95.50 325 TYR A CA 1
ATOM 2540 C C . TYR A 1 325 ? 1.662 13.736 25.922 1.00 95.50 325 TYR A C 1
ATOM 2542 O O . TYR A 1 325 ? 1.255 14.814 26.358 1.00 95.50 325 TYR A O 1
ATOM 2550 N N . ALA A 1 326 ? 2.252 13.649 24.729 1.00 93.38 326 ALA A N 1
ATOM 2551 C CA . ALA A 1 326 ? 2.582 14.801 23.891 1.00 93.38 326 ALA A CA 1
ATOM 2552 C C . ALA A 1 326 ? 1.339 15.628 23.526 1.00 93.38 326 ALA A C 1
ATOM 2554 O O . ALA A 1 326 ? 1.366 16.858 23.554 1.00 93.38 326 ALA A O 1
ATOM 2555 N N . ARG A 1 327 ? 0.211 14.971 23.238 1.00 93.81 327 ARG A N 1
ATOM 2556 C CA . ARG A 1 327 ? -1.063 15.657 22.983 1.00 93.81 327 ARG A CA 1
ATOM 2557 C C . ARG A 1 327 ? -1.605 16.350 24.222 1.00 93.81 327 ARG A C 1
ATOM 2559 O O . ARG A 1 327 ? -2.108 17.464 24.108 1.00 93.81 327 ARG A O 1
ATOM 2566 N N . SER A 1 328 ? -1.487 15.724 25.392 1.00 95.12 328 SER A N 1
ATOM 2567 C CA . SER A 1 328 ? -1.894 16.357 26.649 1.00 95.12 328 SER A CA 1
ATOM 2568 C C . SER A 1 328 ? -1.093 17.632 26.933 1.00 95.12 328 SER A C 1
ATOM 2570 O O . SER A 1 328 ? -1.677 18.619 27.370 1.00 95.12 328 SER A O 1
ATOM 2572 N N . MET A 1 329 ? 0.205 17.646 26.600 1.00 95.25 329 MET A N 1
ATOM 2573 C CA . MET A 1 329 ? 1.059 18.832 26.714 1.00 95.25 329 MET A CA 1
ATOM 2574 C C . MET A 1 329 ? 0.587 19.952 25.790 1.00 95.25 329 MET A C 1
ATOM 2576 O O . MET A 1 329 ? 0.327 21.052 26.262 1.00 95.25 329 MET A O 1
ATOM 2580 N N . ARG A 1 330 ? 0.346 19.656 24.506 1.00 94.00 330 ARG A N 1
ATOM 2581 C CA . ARG A 1 330 ? -0.157 20.661 23.551 1.00 94.00 330 ARG A CA 1
ATOM 2582 C C . ARG A 1 330 ? -1.512 21.241 23.942 1.00 94.00 330 ARG A C 1
ATOM 2584 O O . ARG A 1 330 ? -1.772 22.417 23.720 1.00 94.00 330 ARG A O 1
ATOM 2591 N N . LEU A 1 331 ? -2.412 20.417 24.481 1.00 92.75 331 LEU A N 1
ATOM 2592 C CA . LEU A 1 331 ? -3.714 20.899 24.950 1.00 92.75 331 LEU A CA 1
ATOM 2593 C C . LEU A 1 331 ? -3.579 21.796 26.181 1.00 92.75 331 LEU A C 1
ATOM 2595 O O . LEU A 1 331 ? -4.333 22.760 26.297 1.00 92.75 331 LEU A O 1
ATOM 2599 N N . MET A 1 332 ? -2.627 21.491 27.063 1.00 95.38 332 MET A N 1
ATOM 2600 C CA . MET A 1 332 ? -2.304 22.324 28.216 1.00 95.38 332 MET A CA 1
ATOM 2601 C C . MET A 1 332 ? -1.700 23.664 27.789 1.00 95.38 332 MET A C 1
ATOM 2603 O O . MET A 1 332 ? -2.181 24.708 28.214 1.00 95.38 332 MET A O 1
ATOM 2607 N N . GLU A 1 333 ? -0.726 23.645 26.878 1.00 94.62 333 GLU A N 1
ATOM 2608 C CA . GLU A 1 333 ? -0.130 24.847 26.275 1.00 94.62 333 GLU A CA 1
ATOM 2609 C C . GLU A 1 333 ? -1.179 25.714 25.563 1.00 94.62 333 GLU A C 1
ATOM 2611 O O . GLU A 1 333 ? -1.129 26.938 25.625 1.00 94.62 333 GLU A O 1
ATOM 2616 N N . ALA A 1 334 ? -2.179 25.088 24.935 1.00 94.56 334 ALA A N 1
ATOM 2617 C CA . ALA A 1 334 ? -3.297 25.778 24.296 1.00 94.56 334 ALA A CA 1
ATOM 2618 C C . ALA A 1 334 ? -4.401 26.242 25.272 1.00 94.56 334 ALA A C 1
ATOM 2620 O O . ALA A 1 334 ? -5.453 26.687 24.811 1.00 94.56 334 ALA A O 1
ATOM 2621 N N . GLY A 1 335 ? -4.227 26.074 26.589 1.00 93.75 335 GLY A N 1
ATOM 2622 C CA . GLY A 1 335 ? -5.208 26.465 27.610 1.00 93.75 335 GLY A CA 1
ATOM 2623 C C . GLY A 1 335 ? -6.509 25.651 27.600 1.00 93.75 335 GLY A C 1
ATOM 2624 O O . GLY A 1 335 ? -7.500 26.062 28.195 1.00 93.75 335 GLY A O 1
ATOM 2625 N N . LYS A 1 336 ? -6.538 24.501 26.914 1.00 92.44 336 LYS A N 1
ATOM 2626 C CA . LYS A 1 336 ? -7.730 23.637 26.806 1.00 92.44 336 LYS A CA 1
ATOM 2627 C C . LYS A 1 336 ? -7.864 22.649 27.962 1.00 92.44 336 LYS A C 1
ATOM 2629 O O . LYS A 1 336 ? -8.942 22.092 28.152 1.00 92.44 336 LYS A O 1
ATOM 2634 N N . VAL A 1 337 ? -6.769 22.383 28.669 1.00 93.00 337 VAL A N 1
ATOM 2635 C CA . VAL A 1 337 ? -6.695 21.477 29.820 1.00 93.00 337 VAL A CA 1
ATOM 2636 C C . VAL A 1 337 ? -5.765 22.112 30.849 1.00 93.00 337 VAL A C 1
ATOM 2638 O O . VAL A 1 337 ? -4.667 22.535 30.502 1.00 93.00 337 VAL A O 1
ATOM 2641 N N . THR A 1 338 ? -6.173 22.190 32.112 1.00 93.75 338 THR A N 1
ATOM 2642 C CA . THR A 1 338 ? -5.288 22.701 33.173 1.00 93.75 338 THR A CA 1
ATOM 2643 C C . THR A 1 338 ? -4.213 21.674 33.558 1.00 93.75 338 THR A C 1
ATOM 2645 O O . THR A 1 338 ? -4.355 20.476 33.300 1.00 93.75 338 THR A O 1
ATOM 2648 N N . ALA A 1 339 ? -3.137 22.103 34.229 1.00 91.38 339 ALA A N 1
ATOM 2649 C CA . ALA A 1 339 ? -2.092 21.185 34.701 1.00 91.38 339 ALA A CA 1
ATOM 2650 C C . ALA A 1 339 ? -2.651 20.071 35.614 1.00 91.38 339 ALA A C 1
ATOM 2652 O O . ALA A 1 339 ? -2.257 18.911 35.479 1.00 91.38 339 ALA A O 1
ATOM 2653 N N . GLY A 1 340 ? -3.621 20.402 36.479 1.00 90.88 340 GLY A N 1
ATOM 2654 C CA . GLY A 1 340 ? -4.308 19.436 37.346 1.00 90.88 340 GLY A CA 1
ATOM 2655 C C . GLY A 1 340 ? -5.226 18.469 36.590 1.00 90.88 340 GLY A C 1
ATOM 2656 O O . GLY A 1 340 ? -5.342 17.302 36.958 1.00 90.88 340 GLY A O 1
ATOM 2657 N N . GLU A 1 341 ? -5.832 18.902 35.482 1.00 93.44 341 GLU A N 1
ATOM 2658 C CA . GLU A 1 341 ? -6.691 18.047 34.652 1.00 93.44 341 GLU A CA 1
ATOM 2659 C C . GLU A 1 341 ? -5.909 17.159 33.676 1.00 93.44 341 GLU A C 1
ATOM 2661 O O . GLU A 1 341 ? -6.465 16.185 33.161 1.00 93.44 341 GLU A O 1
ATOM 2666 N N . ARG A 1 342 ? -4.627 17.457 33.421 1.00 95.19 342 ARG A N 1
ATOM 2667 C CA . ARG A 1 342 ? -3.799 16.750 32.430 1.00 95.19 342 ARG A CA 1
ATOM 2668 C C . ARG A 1 342 ? -3.773 15.240 32.663 1.00 95.19 342 ARG A C 1
ATOM 2670 O O . ARG A 1 342 ? -3.979 14.480 31.717 1.00 95.19 342 ARG A O 1
ATOM 2677 N N . GLY A 1 343 ? -3.571 14.807 33.909 1.00 95.56 343 GLY A N 1
ATOM 2678 C CA . GLY A 1 343 ? -3.553 13.383 34.266 1.00 95.56 343 GLY A CA 1
ATOM 2679 C C . GLY A 1 343 ? -4.896 12.700 33.996 1.00 95.56 343 GLY A C 1
ATOM 2680 O O . GLY A 1 343 ? -4.946 11.642 33.371 1.00 95.56 343 GLY A O 1
ATOM 2681 N N . MET A 1 344 ? -6.004 13.354 34.358 1.00 96.31 344 MET A N 1
ATOM 2682 C CA . MET A 1 344 ? -7.350 12.839 34.084 1.00 96.31 344 MET A CA 1
ATOM 2683 C C . MET A 1 344 ? -7.681 12.817 32.590 1.00 96.31 344 MET A C 1
ATOM 2685 O O . MET A 1 344 ? -8.363 11.908 32.124 1.00 96.31 344 MET A O 1
ATOM 2689 N N . TYR A 1 345 ? -7.194 13.785 31.815 1.00 95.19 345 TYR A N 1
ATOM 2690 C CA . TYR A 1 345 ? -7.313 13.759 30.359 1.00 95.19 345 TYR A CA 1
ATOM 2691 C C . TYR A 1 345 ? -6.563 12.559 29.757 1.00 95.19 345 TYR A C 1
ATOM 2693 O O . TYR A 1 345 ? -7.157 11.803 28.985 1.00 95.19 345 TYR A O 1
ATOM 2701 N N . GLN A 1 346 ? -5.299 12.341 30.143 1.00 96.81 346 GLN A N 1
ATOM 2702 C CA . GLN A 1 346 ? -4.502 11.195 29.680 1.00 96.81 346 GLN A CA 1
ATOM 2703 C C . GLN A 1 346 ? -5.205 9.873 30.021 1.00 96.81 346 GLN A C 1
ATOM 2705 O O . GLN A 1 346 ? -5.378 9.017 29.150 1.00 96.81 346 GLN A O 1
ATOM 2710 N N . ALA A 1 347 ? -5.687 9.753 31.263 1.00 97.56 347 ALA A N 1
ATOM 2711 C CA . ALA A 1 347 ? -6.419 8.592 31.747 1.00 97.56 347 ALA A CA 1
ATOM 2712 C C . ALA A 1 347 ? -7.716 8.341 30.963 1.00 97.56 347 ALA A C 1
ATOM 2714 O O . ALA A 1 347 ? -8.016 7.199 30.632 1.00 97.56 347 ALA A O 1
ATOM 2715 N N . ARG A 1 348 ? -8.467 9.387 30.594 1.00 97.44 348 ARG A N 1
ATOM 2716 C CA . ARG A 1 348 ? -9.689 9.258 29.778 1.00 97.44 348 ARG A CA 1
ATOM 2717 C C . ARG A 1 348 ? -9.403 8.826 28.349 1.00 97.44 348 ARG A C 1
ATOM 2719 O O . ARG A 1 348 ? -10.086 7.938 27.849 1.00 97.44 348 ARG A O 1
ATOM 2726 N N . VAL A 1 349 ? -8.409 9.429 27.694 1.00 97.12 349 VAL A N 1
ATOM 2727 C CA . VAL A 1 349 ? -8.050 9.071 26.312 1.00 97.12 349 VAL A CA 1
ATOM 2728 C C . VAL A 1 349 ? -7.584 7.619 26.244 1.00 97.12 349 VAL A C 1
ATOM 2730 O O . VAL A 1 349 ? -8.084 6.867 25.409 1.00 97.12 349 VAL A O 1
ATOM 2733 N N . LEU A 1 350 ? -6.701 7.199 27.156 1.00 97.12 350 LEU A N 1
ATOM 2734 C CA . LEU A 1 350 ? -6.301 5.794 27.265 1.00 97.12 350 LEU A CA 1
ATOM 2735 C C . LEU A 1 350 ? -7.457 4.894 27.673 1.00 97.12 350 LEU A C 1
ATOM 2737 O O . LEU A 1 350 ? -7.596 3.806 27.126 1.00 97.12 350 LEU A O 1
ATOM 2741 N N . GLY A 1 351 ? -8.312 5.355 28.581 1.00 97.88 351 GLY A N 1
ATOM 2742 C CA . GLY A 1 351 ? -9.501 4.630 28.995 1.00 97.88 351 GLY A CA 1
ATOM 2743 C C . GLY A 1 351 ? -10.406 4.311 27.810 1.00 97.88 351 GLY A C 1
ATOM 2744 O O . GLY A 1 351 ? -10.877 3.187 27.697 1.00 97.88 351 GLY A O 1
ATOM 2745 N N . LEU A 1 352 ? -10.600 5.257 26.885 1.00 97.62 352 LEU A N 1
ATOM 2746 C CA . LEU A 1 352 ? -11.378 5.049 25.659 1.00 97.62 352 LEU A CA 1
ATOM 2747 C C . LEU A 1 352 ? -10.716 4.040 24.711 1.00 97.62 352 LEU A C 1
ATOM 2749 O O . LEU A 1 352 ? -11.412 3.190 24.157 1.00 97.62 352 LEU A O 1
ATOM 2753 N N . VAL A 1 353 ? -9.387 4.088 24.567 1.00 96.88 353 VAL A N 1
ATOM 2754 C CA . VAL A 1 353 ? -8.630 3.094 23.784 1.00 96.88 353 VAL A CA 1
ATOM 2755 C C . VAL A 1 353 ? -8.764 1.700 24.404 1.00 96.88 353 VAL A C 1
ATOM 2757 O O . VAL A 1 353 ? -9.145 0.755 23.719 1.00 96.88 353 VAL A O 1
ATOM 2760 N N . PHE A 1 354 ? -8.545 1.564 25.713 1.00 97.94 354 PHE A N 1
ATOM 2761 C CA . PHE A 1 354 ? -8.744 0.298 26.417 1.00 97.94 354 PHE A CA 1
ATOM 2762 C C . PHE A 1 354 ? -10.196 -0.167 26.360 1.00 97.94 354 PHE A C 1
ATOM 2764 O O . PHE A 1 354 ? -10.440 -1.348 26.155 1.00 97.94 354 PHE A O 1
ATOM 2771 N N . GLY A 1 355 ? -11.165 0.737 26.493 1.00 97.75 355 GLY A N 1
ATOM 2772 C CA . GLY A 1 355 ? -12.588 0.416 26.428 1.00 97.75 355 GLY A CA 1
ATOM 2773 C C . GLY A 1 355 ? -12.969 -0.205 25.087 1.00 97.75 355 GLY A C 1
ATOM 2774 O O . GLY A 1 355 ? -13.727 -1.173 25.057 1.00 97.75 355 GLY A O 1
ATOM 2775 N N . HIS A 1 356 ? -12.396 0.301 23.994 1.00 97.38 356 HIS A N 1
ATOM 2776 C CA . HIS A 1 356 ? -12.548 -0.266 22.657 1.00 97.38 356 HIS A CA 1
ATOM 2777 C C . HIS A 1 356 ? -11.952 -1.687 22.561 1.00 97.38 356 HIS A C 1
ATOM 2779 O O . HIS A 1 356 ? -12.638 -2.626 22.154 1.00 97.38 356 HIS A O 1
ATOM 2785 N N . GLU A 1 357 ? -10.712 -1.890 23.017 1.00 97.50 357 GLU A N 1
ATOM 2786 C CA . GLU A 1 357 ? -10.066 -3.215 23.004 1.00 97.50 357 GLU A CA 1
ATOM 2787 C C . GLU A 1 357 ? -10.763 -4.234 23.923 1.00 97.50 357 GLU A C 1
ATOM 2789 O O . GLU A 1 357 ? -10.912 -5.409 23.579 1.00 97.50 357 GLU A O 1
ATOM 2794 N N . VAL A 1 358 ? -11.239 -3.790 25.088 1.00 97.94 358 VAL A N 1
ATOM 2795 C CA . VAL A 1 358 ? -12.020 -4.596 26.035 1.00 97.94 358 VAL A CA 1
ATOM 2796 C C . VAL A 1 358 ? -13.372 -4.976 25.427 1.00 97.94 358 VAL A C 1
ATOM 2798 O O . VAL A 1 358 ? -13.814 -6.117 25.576 1.00 97.94 358 VAL A O 1
ATOM 2801 N N . ALA A 1 359 ? -14.012 -4.077 24.671 1.00 97.06 359 ALA A N 1
ATOM 2802 C CA . ALA A 1 359 ? -15.224 -4.404 23.928 1.00 97.06 359 ALA A CA 1
ATOM 2803 C C . ALA A 1 359 ? -14.963 -5.523 22.904 1.00 97.06 359 ALA A C 1
ATOM 2805 O O . ALA A 1 359 ? -15.731 -6.490 22.848 1.00 97.06 359 ALA A O 1
ATOM 2806 N N . HIS A 1 360 ? -13.848 -5.467 22.171 1.00 95.88 360 HIS A N 1
ATOM 2807 C CA . HIS A 1 360 ? -13.423 -6.567 21.301 1.00 95.88 360 HIS A CA 1
ATOM 2808 C C . HIS A 1 360 ? -13.126 -7.859 22.070 1.00 95.88 360 HIS A C 1
ATOM 2810 O O . HIS A 1 360 ? -13.518 -8.945 21.633 1.00 95.88 360 HIS A O 1
ATOM 2816 N N . ALA A 1 361 ? -12.492 -7.765 23.243 1.00 96.62 361 ALA A N 1
ATOM 2817 C CA . ALA A 1 361 ? -12.251 -8.915 24.111 1.00 96.62 361 ALA A CA 1
ATOM 2818 C C . ALA A 1 361 ? -13.552 -9.584 24.572 1.00 96.62 361 ALA A C 1
ATOM 2820 O O . ALA A 1 361 ? -13.620 -10.810 24.598 1.00 96.62 361 ALA A O 1
ATOM 2821 N N . SER A 1 362 ? -14.603 -8.796 24.811 1.00 96.56 362 SER A N 1
ATOM 2822 C CA . SER A 1 362 ? -15.949 -9.280 25.142 1.00 96.56 362 SER A CA 1
ATOM 2823 C C . SER A 1 362 ? -16.732 -9.856 23.947 1.00 96.56 362 SER A C 1
ATOM 2825 O O . SER A 1 362 ? -17.899 -10.213 24.088 1.00 96.56 362 SER A O 1
ATOM 2827 N N . GLY A 1 363 ? -16.125 -9.948 22.758 1.00 94.81 363 GLY A N 1
ATOM 2828 C CA . GLY A 1 363 ? -16.739 -10.539 21.565 1.00 94.81 363 GLY A CA 1
ATOM 2829 C C . GLY A 1 363 ? -17.457 -9.552 20.641 1.00 94.81 363 GLY A C 1
ATOM 2830 O O . GLY A 1 363 ? -18.111 -9.985 19.691 1.00 94.81 363 GLY A O 1
ATOM 2831 N N . MET A 1 364 ? -17.334 -8.240 20.868 1.00 94.75 364 MET A N 1
ATOM 2832 C CA . MET A 1 364 ? -17.807 -7.241 19.909 1.00 94.75 364 MET A CA 1
ATOM 2833 C C . MET A 1 364 ? -16.901 -7.266 18.670 1.00 94.75 364 MET A C 1
ATOM 2835 O O . MET A 1 364 ? -15.693 -7.101 18.786 1.00 94.75 364 MET A O 1
ATOM 2839 N N . LYS A 1 365 ? -17.448 -7.474 17.474 1.00 91.69 365 LYS A N 1
ATOM 2840 C CA . LYS A 1 365 ? -16.670 -7.499 16.221 1.00 91.69 365 LYS A CA 1
ATOM 2841 C C . LYS A 1 365 ? -16.754 -6.192 15.445 1.00 91.69 365 LYS A C 1
ATOM 2843 O O . LYS A 1 365 ? -15.811 -5.832 14.755 1.00 91.69 365 LYS A O 1
ATOM 2848 N N . ALA A 1 366 ? -17.883 -5.491 15.527 1.00 89.44 366 ALA A N 1
ATOM 2849 C CA . ALA A 1 366 ? -18.063 -4.242 14.797 1.00 89.44 366 ALA A CA 1
ATOM 2850 C C . ALA A 1 366 ? -17.380 -3.072 15.516 1.00 89.44 366 ALA A C 1
ATOM 2852 O O . ALA A 1 366 ? -17.750 -2.742 16.640 1.00 89.44 366 ALA A O 1
ATOM 2853 N N . GLU A 1 367 ? -16.474 -2.386 14.822 1.00 90.50 367 GLU A N 1
ATOM 2854 C CA . GLU A 1 367 ? -15.680 -1.259 15.338 1.00 90.50 367 GLU A CA 1
ATOM 2855 C C . GLU A 1 367 ? -16.532 -0.163 15.989 1.00 90.50 367 GLU A C 1
ATOM 2857 O O . GLU A 1 367 ? -16.286 0.239 17.118 1.00 90.50 367 GLU A O 1
ATOM 2862 N N . ARG A 1 368 ? -17.607 0.284 15.322 1.00 91.12 368 ARG A N 1
ATOM 2863 C CA . ARG A 1 368 ? -18.498 1.323 15.875 1.00 91.12 368 ARG A CA 1
ATOM 2864 C C . ARG A 1 368 ? -19.252 0.870 17.123 1.00 91.12 368 ARG A C 1
ATOM 2866 O O . ARG A 1 368 ? -19.553 1.687 17.988 1.00 91.12 368 ARG A O 1
ATOM 2873 N N . ALA A 1 369 ? -19.593 -0.415 17.197 1.00 92.25 369 ALA A N 1
ATOM 2874 C CA . ALA A 1 369 ? -20.239 -0.968 18.380 1.00 92.25 369 ALA A CA 1
ATOM 2875 C C . ALA A 1 369 ? -19.225 -1.115 19.525 1.00 92.25 369 ALA A C 1
ATOM 2877 O O . ALA A 1 369 ? -19.578 -0.862 20.675 1.00 92.25 369 ALA A O 1
ATOM 2878 N N . ALA A 1 370 ? -17.971 -1.458 19.207 1.00 94.94 370 ALA A N 1
ATOM 2879 C CA . ALA A 1 370 ? -16.870 -1.504 20.163 1.00 94.94 370 ALA A CA 1
ATOM 2880 C C . ALA A 1 370 ? -16.537 -0.108 20.708 1.00 94.94 370 ALA A C 1
ATOM 2882 O O . ALA A 1 370 ? -16.465 0.061 21.918 1.00 94.94 370 ALA A O 1
ATOM 2883 N N . ASP A 1 371 ? -16.465 0.906 19.845 1.00 95.12 371 ASP A N 1
ATOM 2884 C CA . ASP A 1 371 ? -16.347 2.323 20.210 1.00 95.12 371 ASP A CA 1
ATOM 2885 C C . ASP A 1 371 ? -17.468 2.763 21.166 1.00 95.12 371 ASP A C 1
ATOM 2887 O O . ASP A 1 371 ? -17.212 3.320 22.233 1.00 95.12 371 ASP A O 1
ATOM 2891 N N . ALA A 1 372 ? -18.727 2.494 20.804 1.00 95.38 372 ALA A N 1
ATOM 2892 C CA . ALA A 1 372 ? -19.876 2.887 21.613 1.00 95.38 372 ALA A CA 1
ATOM 2893 C C . ALA A 1 372 ? -19.907 2.175 22.974 1.00 95.38 372 ALA A C 1
ATOM 2895 O O . ALA A 1 372 ? -20.234 2.805 23.982 1.00 95.38 372 ALA A O 1
ATOM 2896 N N . LEU A 1 373 ? -19.569 0.881 23.013 1.00 96.31 373 LEU A N 1
ATOM 2897 C CA . LEU A 1 373 ? -19.447 0.138 24.265 1.00 96.31 373 LEU A CA 1
ATOM 2898 C C . LEU A 1 373 ? -18.280 0.674 25.098 1.00 96.31 373 LEU A C 1
ATOM 2900 O O . LEU A 1 373 ? -18.476 0.959 26.272 1.00 96.31 373 LEU A O 1
ATOM 2904 N N . GLY A 1 374 ? -17.118 0.909 24.487 1.00 97.06 374 GLY A N 1
ATOM 2905 C CA . GLY A 1 374 ? -15.947 1.481 25.145 1.00 97.06 374 GLY A CA 1
ATOM 2906 C C . GLY A 1 374 ? -16.256 2.813 25.825 1.00 97.06 374 GLY A C 1
ATOM 2907 O O . GLY A 1 374 ? -15.953 2.978 27.003 1.00 97.06 374 GLY A O 1
ATOM 2908 N N . VAL A 1 375 ? -16.953 3.730 25.143 1.00 97.81 375 VAL A N 1
ATOM 2909 C CA . VAL A 1 375 ? -17.407 4.996 25.750 1.00 97.81 375 VAL A CA 1
ATOM 2910 C C . VAL A 1 375 ? -18.298 4.752 26.966 1.00 97.81 375 VAL A C 1
ATOM 2912 O O . VAL A 1 375 ? -18.079 5.364 28.010 1.00 97.81 375 VAL A O 1
ATOM 2915 N N . ARG A 1 376 ? -19.288 3.856 26.860 1.00 97.38 376 ARG A N 1
ATOM 2916 C CA . ARG A 1 376 ? -20.198 3.543 27.976 1.00 97.38 376 ARG A CA 1
ATOM 2917 C C . ARG A 1 376 ? -19.446 2.950 29.164 1.00 97.38 376 ARG A C 1
ATOM 2919 O O . ARG A 1 376 ? -19.717 3.346 30.291 1.00 97.38 376 ARG A O 1
ATOM 2926 N N . THR A 1 377 ? -18.500 2.048 28.917 1.00 97.81 377 THR A N 1
ATOM 2927 C CA . THR A 1 377 ? -17.629 1.453 29.941 1.00 97.81 377 THR A CA 1
ATOM 2928 C C . THR A 1 377 ? -16.813 2.512 30.671 1.00 97.81 377 THR A C 1
ATOM 2930 O O . THR A 1 377 ? -16.777 2.532 31.898 1.00 97.81 377 THR A O 1
ATOM 2933 N N . VAL A 1 378 ? -16.176 3.429 29.940 1.00 97.75 378 VAL A N 1
ATOM 2934 C CA . VAL A 1 378 ? -15.360 4.484 30.559 1.00 97.75 378 VAL A CA 1
ATOM 2935 C C . VAL A 1 378 ? -16.243 5.472 31.323 1.00 97.75 378 VAL A C 1
ATOM 2937 O O . VAL A 1 378 ? -15.862 5.937 32.391 1.00 97.75 378 VAL A O 1
ATOM 2940 N N . TRP A 1 379 ? -17.438 5.795 30.818 1.00 97.38 379 TRP A N 1
ATOM 2941 C CA . TRP A 1 379 ? -18.332 6.762 31.472 1.00 97.38 379 TRP A CA 1
ATOM 2942 C C . TRP A 1 379 ? -19.072 6.184 32.680 1.00 97.38 379 TRP A C 1
ATOM 2944 O O . TRP A 1 379 ? -19.615 6.956 33.470 1.00 97.38 379 TRP A O 1
ATOM 2954 N N . SER A 1 380 ? -19.095 4.861 32.844 1.00 96.88 380 SER A N 1
ATOM 2955 C CA . SER A 1 380 ? -19.571 4.214 34.069 1.00 96.88 380 SER A CA 1
ATOM 2956 C C . SER A 1 380 ? -18.454 3.938 35.078 1.00 96.88 380 SER A C 1
ATOM 2958 O O . SER A 1 380 ? -18.723 3.324 36.105 1.00 96.88 380 SER A O 1
ATOM 2960 N N . SER A 1 381 ? -17.208 4.318 34.784 1.00 97.31 381 SER A N 1
ATOM 2961 C CA . SER A 1 381 ? -16.061 4.110 35.669 1.00 97.31 381 SER A CA 1
ATOM 2962 C C . SER A 1 381 ? -15.645 5.409 36.369 1.00 97.31 381 SER A C 1
ATOM 2964 O O . SER A 1 381 ? -16.233 6.473 36.158 1.00 97.31 381 SER A O 1
ATOM 2966 N N . LEU A 1 382 ? -14.578 5.341 37.169 1.00 96.94 382 LEU A N 1
ATOM 2967 C CA . LEU A 1 382 ? -13.956 6.510 37.805 1.00 96.94 382 LEU A CA 1
ATOM 2968 C C . LEU A 1 382 ? -13.390 7.527 36.793 1.00 96.94 382 LEU A C 1
ATOM 2970 O O . LEU A 1 382 ? -13.053 8.649 37.160 1.00 96.94 382 LEU A O 1
ATOM 2974 N N . LEU A 1 383 ? -13.304 7.160 35.511 1.00 97.06 383 LEU A N 1
ATOM 2975 C CA . LEU A 1 383 ? -12.804 8.021 34.438 1.00 97.06 383 LEU A CA 1
ATOM 2976 C C . LEU A 1 383 ? -13.889 8.909 33.816 1.00 97.06 383 LEU A C 1
ATOM 2978 O O . LEU A 1 383 ? -13.583 9.701 32.919 1.00 97.06 383 LEU A O 1
ATOM 2982 N N . LYS A 1 384 ? -15.141 8.819 34.278 1.00 97.38 384 LYS A N 1
ATOM 2983 C CA . LYS A 1 384 ? -16.250 9.646 33.790 1.00 97.38 384 LYS A CA 1
ATOM 2984 C C . LYS A 1 384 ? -15.857 11.141 33.741 1.00 97.38 384 LYS A C 1
ATOM 2986 O O . LYS A 1 384 ? -15.253 11.666 34.683 1.00 97.38 384 LYS A O 1
ATOM 2991 N N . PRO A 1 385 ? -16.153 11.863 32.646 1.00 96.62 385 PRO A N 1
ATOM 2992 C CA . PRO A 1 385 ? -15.928 13.301 32.582 1.00 96.62 385 PRO A CA 1
ATOM 2993 C C . PRO A 1 385 ? -16.890 14.023 33.527 1.00 96.62 385 PRO A C 1
ATOM 2995 O O . PRO A 1 385 ? -18.036 13.609 33.704 1.00 96.62 385 PRO A O 1
ATOM 2998 N N . GLN A 1 386 ? -16.440 15.135 34.100 1.00 96.50 386 GLN A N 1
ATOM 2999 C CA . GLN A 1 386 ? -17.262 15.936 35.010 1.00 96.50 386 GLN A CA 1
ATOM 3000 C C . GLN A 1 386 ? -18.285 16.791 34.255 1.00 96.50 386 GLN A C 1
ATOM 3002 O O . GLN A 1 386 ? -19.325 17.144 34.800 1.00 96.50 386 GLN A O 1
ATOM 3007 N N . ASN A 1 387 ? -18.005 17.123 32.992 1.00 95.81 387 ASN A N 1
ATOM 3008 C CA . ASN A 1 387 ? -18.866 17.952 32.155 1.00 95.81 387 ASN A CA 1
ATOM 3009 C C . ASN A 1 387 ? -18.735 17.593 30.662 1.00 95.81 387 ASN A C 1
ATOM 3011 O O . ASN A 1 387 ? -17.874 16.810 30.249 1.00 95.81 387 ASN A O 1
ATOM 3015 N N . GLN A 1 388 ? -19.606 18.176 29.833 1.00 95.38 388 GLN A N 1
ATOM 3016 C CA . GLN A 1 388 ? -19.640 17.916 28.392 1.00 95.38 388 GLN A CA 1
ATOM 3017 C C . GLN A 1 388 ? -18.382 18.412 27.660 1.00 95.38 388 GLN A C 1
ATOM 3019 O O . GLN A 1 388 ? -17.986 17.798 26.671 1.00 95.38 388 GLN A O 1
ATOM 3024 N N . ALA A 1 389 ? -17.734 19.480 28.135 1.00 94.75 389 ALA A N 1
ATOM 3025 C CA . ALA A 1 389 ? -16.511 19.993 27.521 1.00 94.75 389 ALA A CA 1
ATOM 3026 C C . ALA A 1 389 ? -15.353 18.992 27.673 1.00 94.75 389 ALA A C 1
ATOM 3028 O O . ALA A 1 389 ? -14.711 18.639 26.685 1.00 94.75 389 ALA A O 1
ATOM 3029 N N . GLN A 1 390 ? -15.155 18.447 28.879 1.00 94.62 390 GLN A N 1
ATOM 3030 C CA . GLN A 1 390 ? -14.178 17.382 29.131 1.00 94.62 390 GLN A CA 1
ATOM 3031 C C . GLN A 1 390 ? -14.483 16.126 28.299 1.00 94.62 390 GLN A C 1
ATOM 3033 O O . GLN A 1 390 ? -13.564 15.504 27.765 1.00 94.62 390 GLN A O 1
ATOM 3038 N N . ALA A 1 391 ? -15.767 15.769 28.157 1.00 95.88 391 ALA A N 1
ATOM 3039 C CA . ALA A 1 391 ? -16.189 14.657 27.308 1.00 95.88 391 ALA A CA 1
ATOM 3040 C C . ALA A 1 391 ? -15.792 14.886 25.842 1.00 95.88 391 ALA A C 1
ATOM 3042 O O . ALA A 1 391 ? -15.172 14.027 25.222 1.00 95.88 391 ALA A O 1
ATOM 3043 N N . GLU A 1 392 ? -16.116 16.058 25.298 1.00 96.25 392 GLU A N 1
ATOM 3044 C CA . GLU A 1 392 ? -15.849 16.419 23.907 1.00 96.25 392 GLU A CA 1
ATOM 3045 C C . GLU A 1 392 ? -14.348 16.429 23.589 1.00 96.25 392 GLU A C 1
ATOM 3047 O O . GLU A 1 392 ? -13.932 15.869 22.573 1.00 96.25 392 GLU A O 1
ATOM 3052 N N . VAL A 1 393 ? -13.532 17.002 24.481 1.00 95.19 393 VAL A N 1
ATOM 3053 C CA . VAL A 1 393 ? -12.070 17.009 24.341 1.00 95.19 393 VAL A CA 1
ATOM 3054 C C . VAL A 1 393 ? -11.525 15.580 24.324 1.00 95.19 393 VAL A C 1
ATOM 3056 O O . VAL A 1 393 ? -10.783 15.234 23.408 1.00 95.19 393 VAL A O 1
ATOM 3059 N N . ALA A 1 394 ? -11.941 14.722 25.262 1.00 95.00 394 ALA A N 1
ATOM 3060 C CA . ALA A 1 394 ? -11.485 13.333 25.309 1.00 95.00 394 ALA A CA 1
ATOM 3061 C C . ALA A 1 394 ? -11.866 12.550 24.038 1.00 95.00 394 ALA A C 1
ATOM 3063 O O . ALA A 1 394 ? -11.001 11.933 23.418 1.00 95.00 394 ALA A O 1
ATOM 3064 N N . LEU A 1 395 ? -13.132 12.621 23.604 1.00 96.38 395 LEU A N 1
ATOM 3065 C CA . LEU A 1 395 ? -13.611 11.901 22.417 1.00 96.38 395 LEU A CA 1
ATOM 3066 C C . LEU A 1 395 ? -12.888 12.343 21.138 1.00 96.38 395 LEU A C 1
ATOM 3068 O O . LEU A 1 395 ? -12.449 11.504 20.347 1.00 96.38 395 LEU A O 1
ATOM 3072 N N . LYS A 1 396 ? -12.753 13.659 20.934 1.00 95.62 396 LYS A N 1
ATOM 3073 C CA . LYS A 1 396 ? -12.070 14.215 19.763 1.00 95.62 396 LYS A CA 1
ATOM 3074 C C . LYS A 1 396 ? -10.599 13.810 19.749 1.00 95.62 396 LYS A C 1
ATOM 3076 O O . LYS A 1 396 ? -10.104 13.345 18.724 1.00 95.62 396 LYS A O 1
ATOM 3081 N N . SER A 1 397 ? -9.916 13.927 20.884 1.00 92.25 397 SER A N 1
ATOM 3082 C CA . SER A 1 397 ? -8.502 13.581 20.976 1.00 92.25 397 SER A CA 1
ATOM 3083 C C . SER A 1 397 ? -8.225 12.092 20.782 1.00 92.25 397 SER A C 1
ATOM 3085 O O . SER A 1 397 ? -7.220 11.763 20.157 1.00 92.25 397 SER A O 1
ATOM 3087 N N . THR A 1 398 ? -9.111 11.196 21.234 1.00 92.38 398 THR A N 1
ATOM 3088 C CA . THR A 1 398 ? -8.989 9.754 20.962 1.00 92.38 398 THR A CA 1
ATOM 3089 C C . THR A 1 398 ? -9.060 9.440 19.467 1.00 92.38 398 THR A C 1
ATOM 3091 O O . THR A 1 398 ? -8.311 8.593 18.992 1.00 92.38 398 THR A O 1
ATOM 3094 N N . ILE A 1 399 ? -9.911 10.127 18.697 1.00 92.19 399 ILE A N 1
ATOM 3095 C CA . ILE A 1 399 ? -9.969 9.941 17.236 1.00 92.19 399 ILE A CA 1
ATOM 3096 C C . ILE A 1 399 ? -8.704 10.482 16.569 1.00 92.19 399 ILE A C 1
ATOM 3098 O O . ILE A 1 399 ? -8.066 9.795 15.768 1.00 92.19 399 ILE A O 1
ATOM 3102 N N . GLU A 1 400 ? -8.309 11.704 16.922 1.00 89.81 400 GLU A N 1
ATOM 3103 C CA . GLU A 1 400 ? -7.139 12.344 16.325 1.00 89.81 400 GLU A CA 1
ATOM 3104 C C . GLU A 1 400 ? -5.836 11.584 16.604 1.00 89.81 400 GLU A C 1
ATOM 3106 O O . GLU A 1 400 ? -4.922 11.653 15.783 1.00 89.81 400 GLU A O 1
ATOM 3111 N N . LEU A 1 401 ? -5.756 10.851 17.723 1.00 86.94 401 LEU A N 1
ATOM 3112 C CA . LEU A 1 401 ? -4.618 10.009 18.106 1.00 86.94 401 LEU A CA 1
ATOM 3113 C C . LEU A 1 401 ? -4.192 9.056 16.984 1.00 86.94 401 LEU A C 1
ATOM 3115 O O . LEU A 1 401 ? -3.000 8.880 16.734 1.00 86.94 401 LEU A O 1
ATOM 3119 N N . PHE A 1 402 ? -5.179 8.485 16.295 1.00 82.56 402 PHE A N 1
ATOM 3120 C CA . PHE A 1 402 ? -4.968 7.538 15.209 1.00 82.56 402 PHE A CA 1
ATOM 3121 C C . PHE A 1 402 ? -4.968 8.220 13.841 1.00 82.56 402 PHE A C 1
ATOM 3123 O O . PHE A 1 402 ? -4.214 7.821 12.963 1.00 82.56 402 PHE A O 1
ATOM 3130 N N . GLU A 1 403 ? -5.771 9.270 13.648 1.00 83.81 403 GLU A N 1
ATOM 3131 C CA . GLU A 1 403 ? -5.921 9.926 12.340 1.00 83.81 403 GLU A CA 1
ATOM 3132 C C . GLU A 1 403 ? -4.830 10.922 11.973 1.00 83.81 403 GLU A C 1
ATOM 3134 O O . GLU A 1 403 ? -4.563 11.129 10.788 1.00 83.81 403 GLU A O 1
ATOM 3139 N N . GLN A 1 404 ? -4.265 11.602 12.969 1.00 83.44 404 GLN A N 1
ATOM 3140 C CA . GLN A 1 404 ? -3.226 12.613 12.778 1.00 83.44 404 GLN A CA 1
ATOM 3141 C C . GLN A 1 404 ? -2.076 12.368 13.756 1.00 83.44 404 GLN A C 1
ATOM 3143 O O . GLN A 1 404 ? -1.810 13.198 14.629 1.00 83.44 404 GLN A O 1
ATOM 3148 N N . PRO A 1 405 ? -1.408 11.209 13.651 1.00 78.25 405 PRO A N 1
ATOM 3149 C CA . PRO A 1 405 ? -0.282 10.893 14.504 1.00 78.25 405 PRO A CA 1
ATOM 3150 C C . PRO A 1 405 ? 0.787 12.002 14.428 1.00 78.25 405 PRO A C 1
ATOM 3152 O O . PRO A 1 405 ? 1.079 12.500 13.338 1.00 78.25 405 PRO A O 1
ATOM 3155 N N . THR A 1 406 ? 1.372 12.422 15.558 1.00 76.00 406 THR A N 1
ATOM 3156 C CA . THR A 1 406 ? 2.430 13.446 15.548 1.00 76.00 406 THR A CA 1
ATOM 3157 C C . THR A 1 406 ? 3.559 13.030 14.600 1.00 76.00 406 THR A C 1
ATOM 3159 O O . THR A 1 406 ? 4.084 11.923 14.696 1.00 76.00 406 THR A O 1
ATOM 3162 N N . GLY A 1 407 ? 3.933 13.926 13.679 1.00 75.62 407 GLY A N 1
ATOM 3163 C CA . GLY A 1 407 ? 4.980 13.682 12.678 1.00 75.62 407 GLY A CA 1
ATOM 3164 C C . GLY A 1 407 ? 4.505 13.010 11.384 1.00 75.62 407 GLY A C 1
ATOM 3165 O O . GLY A 1 407 ? 5.311 12.826 10.472 1.00 75.62 407 GLY A O 1
ATOM 3166 N N . ALA A 1 408 ? 3.219 12.670 11.255 1.00 73.88 408 ALA A N 1
ATOM 3167 C CA . ALA A 1 408 ? 2.682 12.114 10.016 1.00 73.88 408 ALA A CA 1
ATOM 3168 C C . ALA A 1 408 ? 2.586 13.172 8.907 1.00 73.88 408 ALA A C 1
ATOM 3170 O O . ALA A 1 408 ? 2.047 14.265 9.103 1.00 73.88 408 ALA A O 1
ATOM 3171 N N . LYS A 1 409 ? 3.094 12.841 7.713 1.00 74.38 409 LYS A N 1
ATOM 3172 C CA . LYS A 1 409 ? 2.994 13.717 6.540 1.00 74.38 409 LYS A CA 1
ATOM 3173 C C . LYS A 1 409 ? 1.560 13.726 6.006 1.00 74.38 409 LYS A C 1
ATOM 3175 O O . LYS A 1 409 ? 0.831 12.743 6.125 1.00 74.38 409 LYS A O 1
ATOM 3180 N N . ALA A 1 410 ? 1.175 14.810 5.330 1.00 69.31 410 ALA A N 1
ATOM 3181 C CA . ALA A 1 410 ? -0.168 14.973 4.760 1.00 69.31 410 ALA A CA 1
ATOM 3182 C C . ALA A 1 410 ? -0.604 13.801 3.852 1.00 69.31 410 ALA A C 1
ATOM 3184 O O . ALA A 1 410 ? -1.775 13.428 3.847 1.00 69.31 410 ALA A O 1
ATOM 3185 N N . PHE A 1 411 ? 0.339 13.189 3.127 1.00 63.91 411 PHE A N 1
ATOM 3186 C CA . PHE A 1 411 ? 0.067 12.052 2.245 1.00 63.91 411 PHE A CA 1
ATOM 3187 C C . PHE A 1 411 ? -0.193 10.738 3.001 1.00 63.91 411 PHE A C 1
ATOM 3189 O O . PHE A 1 411 ? -1.112 10.003 2.644 1.00 63.91 411 PHE A O 1
ATOM 3196 N N . ASP A 1 412 ? 0.555 10.459 4.073 1.00 66.06 412 ASP A N 1
ATOM 3197 C CA . ASP A 1 412 ? 0.330 9.267 4.903 1.00 66.06 412 ASP A CA 1
ATOM 3198 C C . ASP A 1 412 ? -1.048 9.344 5.575 1.00 66.06 412 ASP A C 1
ATOM 3200 O O . ASP A 1 412 ? -1.796 8.367 5.587 1.00 66.06 412 ASP A O 1
ATOM 3204 N N . ASN A 1 413 ? -1.436 10.549 6.011 1.00 69.25 413 ASN A N 1
ATOM 3205 C CA . ASN A 1 413 ? -2.769 10.829 6.544 1.00 69.25 413 ASN A CA 1
ATOM 3206 C C . ASN A 1 413 ? -3.878 10.589 5.505 1.00 69.25 413 ASN A C 1
ATOM 3208 O O . ASN A 1 413 ? -4.969 10.154 5.870 1.00 69.25 413 ASN A O 1
ATOM 3212 N N . LEU A 1 414 ? -3.631 10.849 4.215 1.00 65.44 414 LEU A N 1
ATOM 3213 C CA . LEU A 1 414 ? -4.612 10.607 3.153 1.00 65.44 414 LEU A CA 1
ATOM 3214 C C . LEU A 1 414 ? -4.859 9.107 2.945 1.00 65.44 414 LEU A C 1
ATOM 3216 O O . LEU A 1 414 ? -6.010 8.672 2.980 1.00 65.44 414 LEU A O 1
ATOM 3220 N N . LEU A 1 415 ? -3.798 8.311 2.778 1.00 66.69 415 LEU A N 1
ATOM 3221 C CA . LEU A 1 415 ? -3.921 6.856 2.620 1.00 66.69 415 LEU A CA 1
ATOM 3222 C C . LEU A 1 415 ? -4.543 6.209 3.861 1.00 66.69 415 LEU A C 1
ATOM 3224 O O . LEU A 1 415 ? -5.399 5.330 3.749 1.00 66.69 415 LEU A O 1
ATOM 3228 N N . TYR A 1 416 ? -4.163 6.696 5.043 1.00 68.25 416 TYR A N 1
ATOM 3229 C CA . TYR A 1 416 ? -4.732 6.261 6.308 1.00 68.25 416 TYR A CA 1
ATOM 3230 C C . TYR A 1 416 ? -6.237 6.530 6.392 1.00 68.25 416 TYR A C 1
ATOM 3232 O O . TYR A 1 416 ? -7.012 5.638 6.733 1.00 68.25 416 TYR A O 1
ATOM 3240 N N . ARG A 1 417 ? -6.670 7.736 6.006 1.00 69.62 417 ARG A N 1
ATOM 3241 C CA . ARG A 1 417 ? -8.092 8.097 5.946 1.00 69.62 417 ARG A CA 1
ATOM 3242 C C . ARG A 1 417 ? -8.868 7.203 4.989 1.00 69.62 417 ARG A C 1
ATOM 3244 O O . ARG A 1 417 ? -9.979 6.822 5.332 1.00 69.62 417 ARG A O 1
ATOM 3251 N N . ILE A 1 418 ? -8.302 6.843 3.835 1.00 63.00 418 ILE A N 1
ATOM 3252 C CA . ILE A 1 418 ? -8.961 5.940 2.878 1.00 63.00 418 ILE A CA 1
ATOM 3253 C C . ILE A 1 418 ? -9.111 4.538 3.479 1.00 63.00 418 ILE A C 1
ATOM 3255 O O . ILE A 1 418 ? -10.214 3.994 3.477 1.00 63.00 418 ILE A O 1
ATOM 3259 N N . LYS A 1 419 ? -8.045 3.972 4.062 1.00 70.00 419 LYS A N 1
ATOM 3260 C CA . LYS A 1 419 ? -8.102 2.650 4.712 1.00 70.00 419 LYS A CA 1
ATOM 3261 C C . LYS A 1 419 ? -9.121 2.632 5.857 1.00 70.00 419 LYS A C 1
ATOM 3263 O O . LYS A 1 419 ? -9.970 1.745 5.932 1.00 70.00 419 LYS A O 1
ATOM 3268 N N . ASN A 1 420 ? -9.082 3.647 6.716 1.00 72.31 420 ASN A N 1
ATOM 3269 C CA . ASN A 1 420 ? -9.990 3.755 7.851 1.00 72.31 420 ASN A CA 1
ATOM 3270 C C . ASN A 1 420 ? -11.421 4.097 7.455 1.00 72.31 420 ASN A C 1
ATOM 3272 O O . ASN A 1 420 ? -12.336 3.752 8.197 1.00 72.31 420 ASN A O 1
ATOM 3276 N N . PHE A 1 421 ? -11.646 4.731 6.305 1.00 71.25 421 PHE A N 1
ATOM 3277 C CA . PHE A 1 421 ? -12.989 5.061 5.847 1.00 71.25 421 PHE A CA 1
ATOM 3278 C C . PHE A 1 421 ? -13.855 3.809 5.683 1.00 71.25 421 PHE A C 1
ATOM 3280 O O . PHE A 1 421 ? -14.999 3.801 6.128 1.00 71.25 421 PHE A O 1
ATOM 3287 N N . PHE A 1 422 ? -13.310 2.723 5.133 1.00 67.38 422 PHE A N 1
ATOM 3288 C CA . PHE A 1 422 ? -14.065 1.475 4.986 1.00 67.38 422 PHE A CA 1
ATOM 3289 C C . PHE A 1 422 ? -14.325 0.769 6.322 1.00 67.38 422 PHE A C 1
ATOM 3291 O O . PHE A 1 422 ? -15.374 0.152 6.498 1.00 67.38 422 PHE A O 1
ATOM 3298 N N . ARG A 1 423 ? -13.397 0.884 7.281 1.00 70.12 423 ARG A N 1
ATOM 3299 C CA . ARG A 1 423 ? -13.472 0.184 8.574 1.00 70.12 423 ARG A CA 1
ATOM 3300 C C . ARG A 1 423 ? -14.277 0.950 9.633 1.00 70.12 423 ARG A C 1
ATOM 3302 O O . ARG A 1 423 ? -15.123 0.376 10.314 1.00 70.12 423 ARG A O 1
ATOM 3309 N N . TYR A 1 424 ? -14.053 2.257 9.741 1.00 71.94 424 TYR A N 1
ATOM 3310 C CA . TYR A 1 424 ? -14.609 3.142 10.773 1.00 71.94 424 TYR A CA 1
ATOM 3311 C C . TYR A 1 424 ? -15.638 4.150 10.221 1.00 71.94 424 TYR A C 1
ATOM 3313 O O . TYR A 1 424 ? -16.499 4.660 10.954 1.00 71.94 424 TYR A O 1
ATOM 3321 N N . GLY A 1 425 ? -15.612 4.411 8.913 1.00 82.31 425 GLY A N 1
ATOM 3322 C CA . GLY A 1 425 ? -16.307 5.528 8.274 1.00 82.31 425 GLY A CA 1
ATOM 3323 C C . GLY A 1 425 ? -15.508 6.826 8.350 1.00 82.31 425 GLY A C 1
ATOM 3324 O O . GLY A 1 425 ? -14.306 6.828 8.601 1.00 82.31 425 GLY A O 1
ATOM 3325 N N . THR A 1 426 ? -16.179 7.958 8.131 1.00 85.81 426 THR A N 1
ATOM 3326 C CA . THR A 1 426 ? -15.519 9.263 8.253 1.00 85.81 426 THR A CA 1
ATOM 3327 C C . THR A 1 426 ? -15.165 9.573 9.715 1.00 85.81 426 THR A C 1
ATOM 3329 O O . THR A 1 426 ? -15.940 9.224 10.611 1.00 85.81 426 THR A O 1
ATOM 3332 N N . PRO A 1 427 ? -14.071 10.316 9.961 1.00 87.62 427 PRO A N 1
ATOM 3333 C CA . PRO A 1 427 ? -13.719 10.844 11.283 1.00 87.62 427 PRO A CA 1
ATOM 3334 C C . PRO A 1 427 ? -14.890 11.505 12.011 1.00 87.62 427 PRO A C 1
ATOM 3336 O O . PRO A 1 427 ? -15.191 11.229 13.172 1.00 87.62 427 PRO A O 1
ATOM 3339 N N . ARG A 1 428 ? -15.614 12.354 11.274 1.00 89.50 428 ARG A N 1
ATOM 3340 C CA . ARG A 1 428 ? -16.780 13.083 11.766 1.00 89.50 428 ARG A CA 1
ATOM 3341 C C . ARG A 1 428 ? -17.914 12.135 12.153 1.00 89.50 428 ARG A C 1
ATOM 3343 O O . ARG A 1 428 ? -18.475 12.287 13.231 1.00 89.50 428 ARG A O 1
ATOM 3350 N N . GLY A 1 429 ? -18.214 11.143 11.313 1.00 88.94 429 GLY A N 1
ATOM 3351 C CA . GLY A 1 429 ? -19.247 10.150 11.603 1.00 88.94 429 GLY A CA 1
ATOM 3352 C C . GLY A 1 429 ? -18.893 9.268 12.803 1.00 88.94 429 GLY A C 1
ATOM 3353 O O . GLY A 1 429 ? -19.762 8.959 13.617 1.00 88.94 429 GLY A O 1
ATOM 3354 N N . ARG A 1 430 ? -17.611 8.908 12.959 1.00 90.69 430 ARG A N 1
ATOM 3355 C CA . ARG A 1 430 ? -17.111 8.200 14.146 1.00 90.69 430 ARG A CA 1
ATOM 3356 C C . ARG A 1 430 ? -17.269 9.056 15.406 1.00 90.69 430 ARG A C 1
ATOM 3358 O O . ARG A 1 430 ? -17.816 8.576 16.395 1.00 90.69 430 ARG A O 1
ATOM 3365 N N . LEU A 1 431 ? -16.880 10.333 15.356 1.00 94.81 431 LEU A N 1
ATOM 3366 C CA . LEU A 1 431 ? -17.029 11.268 16.478 1.00 94.81 431 LEU A CA 1
ATOM 3367 C C . LEU A 1 431 ? -18.496 11.463 16.872 1.00 94.81 431 LEU A C 1
ATOM 3369 O O . LEU A 1 431 ? -18.830 11.455 18.054 1.00 94.81 431 LEU A O 1
ATOM 3373 N N . GLU A 1 432 ? -19.392 11.600 15.896 1.00 93.94 432 GLU A N 1
ATOM 3374 C CA . GLU A 1 432 ? -20.832 11.691 16.142 1.00 93.94 432 GLU A CA 1
ATOM 3375 C C . GLU A 1 432 ? -21.376 10.421 16.815 1.00 93.94 432 GLU A C 1
ATOM 3377 O O . GLU A 1 432 ? -22.153 10.524 17.766 1.00 93.94 432 GLU A O 1
ATOM 3382 N N . ALA A 1 433 ? -20.922 9.231 16.408 1.00 90.75 433 ALA A N 1
ATOM 3383 C CA . ALA A 1 433 ? -21.289 7.976 17.065 1.00 90.75 433 ALA A CA 1
ATOM 3384 C C . ALA A 1 433 ? -20.796 7.912 18.525 1.00 90.75 433 ALA A C 1
ATOM 3386 O O . ALA A 1 433 ? -21.578 7.570 19.416 1.00 90.75 433 ALA A O 1
ATOM 3387 N N . LEU A 1 434 ? -19.546 8.313 18.790 1.00 95.12 434 LEU A N 1
ATOM 3388 C CA . LEU A 1 434 ? -19.003 8.402 20.151 1.00 95.12 434 LEU A CA 1
ATOM 3389 C C . LEU A 1 434 ? -19.787 9.402 21.015 1.00 95.12 434 LEU A C 1
ATOM 3391 O O . LEU A 1 434 ? -20.148 9.089 22.148 1.00 95.12 434 LEU A O 1
ATOM 3395 N N . ARG A 1 435 ? -20.117 10.586 20.478 1.00 97.00 435 ARG A N 1
ATOM 3396 C CA . ARG A 1 435 ? -20.924 11.605 21.175 1.00 97.00 435 ARG A CA 1
ATOM 3397 C C . ARG A 1 435 ? -22.311 11.080 21.537 1.00 97.00 435 ARG A C 1
ATOM 3399 O O . ARG A 1 435 ? -22.789 11.335 22.640 1.00 97.00 435 ARG A O 1
ATOM 3406 N N . ARG A 1 436 ? -22.964 10.341 20.632 1.00 96.00 436 ARG A N 1
ATOM 3407 C CA . ARG A 1 436 ? -24.251 9.685 20.918 1.00 96.00 436 ARG A CA 1
ATOM 3408 C C . ARG A 1 436 ? -24.112 8.680 22.057 1.00 96.00 436 ARG A C 1
ATOM 3410 O O . ARG A 1 436 ? -24.916 8.712 22.984 1.00 96.00 436 ARG A O 1
ATOM 3417 N N . ALA A 1 437 ? -23.075 7.842 22.019 1.00 96.25 437 ALA A N 1
ATOM 3418 C CA . ALA A 1 437 ? -22.805 6.867 23.072 1.00 96.25 437 ALA A CA 1
ATOM 3419 C C . ALA A 1 437 ? -22.551 7.538 24.433 1.00 96.25 437 ALA A C 1
ATOM 3421 O O . ALA A 1 437 ? -23.137 7.118 25.428 1.00 96.25 437 ALA A O 1
ATOM 3422 N N . ALA A 1 438 ? -21.774 8.625 24.465 1.00 96.56 438 ALA A N 1
ATOM 3423 C CA . ALA A 1 438 ? -21.515 9.415 25.672 1.00 96.56 438 ALA A CA 1
ATOM 3424 C C . ALA A 1 438 ? -22.785 10.050 26.262 1.00 96.56 438 ALA A C 1
ATOM 3426 O O . ALA A 1 438 ? -22.892 10.192 27.476 1.00 96.56 438 ALA A O 1
ATOM 3427 N N . LYS A 1 439 ? -23.765 10.397 25.416 1.00 96.88 439 LYS A N 1
ATOM 3428 C CA . LYS A 1 439 ? -25.090 10.892 25.829 1.00 96.88 439 LYS A CA 1
ATOM 3429 C C . LYS A 1 439 ? -26.074 9.774 26.202 1.00 96.88 439 LYS A C 1
ATOM 3431 O O . LYS A 1 439 ? -27.245 10.056 26.426 1.00 96.88 439 LYS A O 1
ATOM 3436 N N . GLY A 1 440 ? -25.646 8.509 26.192 1.00 95.56 440 GLY A N 1
ATOM 3437 C CA . GLY A 1 440 ? -26.523 7.357 26.418 1.00 95.56 440 GLY A CA 1
ATOM 3438 C C . GLY A 1 440 ? -27.545 7.121 25.300 1.00 95.56 440 GLY A C 1
ATOM 3439 O O . GLY A 1 440 ? -28.452 6.307 25.458 1.00 95.56 440 GLY A O 1
ATOM 3440 N N . GLN A 1 441 ? -27.413 7.799 24.157 1.00 96.00 441 GLN A N 1
ATOM 3441 C CA . GLN A 1 441 ? -28.347 7.643 23.049 1.00 96.00 441 GLN A CA 1
ATOM 3442 C C . GLN A 1 441 ? -28.160 6.266 22.392 1.00 96.00 441 GLN A C 1
ATOM 3444 O O . GLN A 1 441 ? -27.024 5.794 22.238 1.00 96.00 441 GLN A O 1
ATOM 3449 N N . PRO A 1 442 ? -29.252 5.600 21.979 1.00 90.31 442 PRO A N 1
ATOM 3450 C CA . PRO A 1 442 ? -29.154 4.331 21.273 1.00 90.31 442 PRO A CA 1
ATOM 3451 C C . PRO A 1 442 ? -28.462 4.524 19.916 1.00 90.31 442 PRO A C 1
ATOM 3453 O O . PRO A 1 442 ? -28.621 5.560 19.259 1.00 90.31 442 PRO A O 1
ATOM 3456 N N . ASP A 1 443 ? -27.695 3.522 19.483 1.00 88.19 443 ASP A N 1
ATOM 3457 C CA . ASP A 1 443 ? -27.201 3.452 18.106 1.00 88.19 443 ASP A CA 1
ATOM 3458 C C . ASP A 1 443 ? -28.416 3.364 17.158 1.00 88.19 443 ASP A C 1
ATOM 3460 O O . ASP A 1 443 ? -29.278 2.508 17.375 1.00 88.19 443 ASP A O 1
ATOM 3464 N N . PRO A 1 444 ? -28.526 4.214 16.116 1.00 88.44 444 PRO A N 1
ATOM 3465 C CA . PRO A 1 444 ? -29.605 4.124 15.129 1.00 88.44 444 PRO A CA 1
ATOM 3466 C C . PRO A 1 444 ? -29.786 2.728 14.518 1.00 88.44 444 PRO A C 1
ATOM 3468 O O . PRO A 1 444 ? -30.891 2.373 14.113 1.00 88.44 444 PRO A O 1
ATOM 3471 N N . LEU A 1 445 ? -28.710 1.940 14.448 1.00 88.94 445 LEU A N 1
ATOM 3472 C CA . LEU A 1 445 ? -28.718 0.583 13.911 1.00 88.94 445 LEU A CA 1
ATOM 3473 C C . LEU A 1 445 ? -28.844 -0.501 14.987 1.00 88.94 445 LEU A C 1
ATOM 3475 O O . LEU A 1 445 ? -28.826 -1.677 14.640 1.00 88.94 445 LEU A O 1
ATOM 3479 N N . GLN A 1 446 ? -28.998 -0.146 16.269 1.00 90.81 446 GLN A N 1
ATOM 3480 C CA . GLN A 1 446 ? -28.980 -1.097 17.388 1.00 90.81 446 GLN A CA 1
ATOM 3481 C C . GLN A 1 446 ? -29.949 -2.270 17.191 1.00 90.81 446 GLN A C 1
ATOM 3483 O O . GLN A 1 446 ? -29.572 -3.413 17.418 1.00 90.81 446 GLN A O 1
ATOM 3488 N N . ARG A 1 447 ? -31.176 -1.999 16.725 1.00 92.56 447 ARG A N 1
ATOM 3489 C CA . ARG A 1 447 ? -32.214 -3.024 16.499 1.00 92.56 447 ARG A CA 1
ATOM 3490 C C . ARG A 1 447 ? -31.869 -4.032 15.397 1.00 92.56 447 ARG A C 1
ATOM 3492 O O . ARG A 1 447 ? -32.437 -5.113 15.350 1.00 92.56 447 ARG A O 1
ATOM 3499 N N . PHE A 1 448 ? -30.944 -3.667 14.513 1.00 90.31 448 PHE A N 1
ATOM 3500 C CA . PHE A 1 448 ? -30.474 -4.500 13.412 1.00 90.31 448 PHE A CA 1
ATOM 3501 C C . PHE A 1 448 ? -29.145 -5.186 13.718 1.00 90.31 448 PHE A C 1
ATOM 3503 O O . PHE A 1 448 ? -28.613 -5.891 12.860 1.00 90.31 448 PHE A O 1
ATOM 3510 N N . ARG A 1 449 ? -28.554 -4.938 14.891 1.00 89.38 449 ARG A N 1
ATOM 3511 C CA . ARG A 1 449 ? -27.280 -5.544 15.265 1.00 89.38 449 ARG A CA 1
ATOM 3512 C C . ARG A 1 449 ? -27.493 -6.907 15.902 1.00 89.38 449 ARG A C 1
ATOM 3514 O O . ARG A 1 449 ? -28.410 -7.114 16.690 1.00 89.38 449 ARG A O 1
ATOM 3521 N N . ARG A 1 450 ? -26.574 -7.814 15.597 1.00 91.50 450 ARG A N 1
ATOM 3522 C CA . ARG A 1 450 ? -26.416 -9.093 16.284 1.00 91.50 450 ARG A CA 1
ATOM 3523 C C . ARG A 1 450 ? -25.791 -8.888 17.660 1.00 91.50 450 ARG A C 1
ATOM 3525 O O . ARG A 1 450 ? -25.244 -7.830 17.975 1.00 91.50 450 ARG A O 1
ATOM 3532 N N . GLY A 1 451 ? -25.764 -9.966 18.438 1.00 88.31 451 GLY A N 1
ATOM 3533 C CA . GLY A 1 451 ? -25.049 -10.025 19.709 1.00 88.31 451 GLY A CA 1
ATOM 3534 C C . GLY A 1 451 ? -23.541 -9.757 19.609 1.00 88.31 451 GLY A C 1
ATOM 3535 O O . GLY A 1 451 ? -22.947 -9.362 20.597 1.00 88.31 451 GLY A O 1
ATOM 3536 N N . ASP A 1 452 ? -22.897 -9.896 18.450 1.00 86.62 452 ASP A N 1
ATOM 3537 C CA . ASP A 1 452 ? -21.482 -9.518 18.262 1.00 86.62 452 ASP A CA 1
ATOM 3538 C C . ASP A 1 452 ? -21.305 -8.078 17.734 1.00 86.62 452 ASP A C 1
ATOM 3540 O O . ASP A 1 452 ? -20.216 -7.674 17.327 1.00 86.62 452 ASP A O 1
ATOM 3544 N N . GLY A 1 453 ? -22.384 -7.291 17.707 1.00 88.12 453 GLY A N 1
ATOM 3545 C CA . GLY A 1 453 ? -22.397 -5.917 17.218 1.00 88.12 453 GLY A CA 1
ATOM 3546 C C . GLY A 1 453 ? -22.418 -5.786 15.696 1.00 88.12 453 GLY A C 1
ATOM 3547 O O . GLY A 1 453 ? -22.583 -4.670 15.208 1.00 88.12 453 GLY A O 1
ATOM 3548 N N . THR A 1 454 ? -22.279 -6.865 14.919 1.00 89.12 454 THR A N 1
ATOM 3549 C CA . THR A 1 454 ? -22.374 -6.793 13.449 1.00 89.12 454 THR A CA 1
ATOM 3550 C C . THR A 1 454 ? -23.805 -6.498 12.997 1.00 89.12 454 THR A C 1
ATOM 3552 O O . THR A 1 454 ? -24.762 -6.852 13.679 1.00 89.12 454 THR A O 1
ATOM 3555 N N . VAL A 1 455 ? -23.969 -5.805 11.866 1.00 82.25 455 VAL A N 1
ATOM 3556 C CA . VAL A 1 455 ? -25.288 -5.416 11.338 1.00 82.25 455 VAL A CA 1
ATOM 3557 C C . VAL A 1 455 ? -25.859 -6.536 10.469 1.00 82.25 455 VAL A C 1
ATOM 3559 O O . VAL A 1 455 ? -25.195 -7.034 9.561 1.00 82.25 455 VAL A O 1
ATOM 3562 N N . GLU A 1 456 ? -27.115 -6.908 10.703 1.00 87.94 456 GLU A N 1
ATOM 3563 C CA . GLU A 1 456 ? -27.875 -7.796 9.828 1.00 87.94 456 GLU A CA 1
ATOM 3564 C C . GLU A 1 456 ? -28.393 -7.033 8.607 1.00 87.94 456 GLU A C 1
ATOM 3566 O O . GLU A 1 456 ? -29.555 -6.631 8.548 1.00 87.94 456 GLU A O 1
ATOM 3571 N N . TRP A 1 457 ? -27.532 -6.842 7.605 1.00 81.88 457 TRP A N 1
ATOM 3572 C CA . TRP A 1 457 ? -27.865 -6.062 6.408 1.00 81.88 457 TRP A CA 1
ATOM 3573 C C . TRP A 1 457 ? -29.126 -6.536 5.682 1.00 81.88 457 TRP A C 1
ATOM 3575 O O . TRP A 1 457 ? -29.849 -5.705 5.150 1.00 81.88 457 TRP A O 1
ATOM 3585 N N . LYS A 1 458 ? -29.453 -7.834 5.731 1.00 84.38 458 LYS A N 1
ATOM 3586 C CA . LYS A 1 458 ? -30.717 -8.363 5.191 1.00 84.38 458 LYS A CA 1
ATOM 3587 C C . LYS A 1 458 ? -31.948 -7.775 5.896 1.00 84.38 458 LYS A C 1
ATOM 3589 O O . LYS A 1 458 ? -32.899 -7.402 5.222 1.00 84.38 458 LYS A O 1
ATOM 3594 N N . LYS A 1 459 ? -31.918 -7.637 7.229 1.00 88.12 459 LYS A N 1
ATOM 3595 C CA . LYS A 1 459 ? -33.004 -7.011 8.006 1.00 88.12 459 LYS A CA 1
ATOM 3596 C C . LYS A 1 459 ? -33.061 -5.505 7.775 1.00 88.12 459 LYS A C 1
ATOM 3598 O O . LYS A 1 459 ? -34.143 -4.963 7.586 1.00 88.12 459 LYS A O 1
ATOM 3603 N N . VAL A 1 460 ? -31.897 -4.842 7.736 1.00 80.50 460 VAL A N 1
ATOM 3604 C CA . VAL A 1 460 ? -31.818 -3.411 7.390 1.00 80.50 460 VAL A CA 1
ATOM 3605 C C . VAL A 1 460 ? -32.433 -3.172 6.016 1.00 80.50 460 VAL A C 1
ATOM 3607 O O . VAL A 1 460 ? -33.267 -2.287 5.879 1.00 80.50 460 VAL A O 1
ATOM 3610 N N . ALA A 1 461 ? -32.052 -3.974 5.021 1.00 76.94 461 ALA A N 1
ATOM 3611 C CA . ALA A 1 461 ? -32.585 -3.892 3.672 1.00 76.94 461 ALA A CA 1
ATOM 3612 C C . ALA A 1 461 ? -34.091 -4.170 3.653 1.00 76.94 461 ALA A C 1
ATOM 3614 O O . ALA A 1 461 ? -34.817 -3.375 3.088 1.00 76.94 461 ALA A O 1
ATOM 3615 N N . ALA A 1 462 ? -34.593 -5.209 4.320 1.00 83.44 462 ALA A N 1
ATOM 3616 C CA . ALA A 1 462 ? -36.031 -5.492 4.349 1.00 83.44 462 ALA A CA 1
ATOM 3617 C C . ALA A 1 462 ? -36.861 -4.343 4.963 1.00 83.44 462 ALA A C 1
ATOM 3619 O O . ALA A 1 462 ? -37.890 -3.966 4.411 1.00 83.44 462 ALA A O 1
ATOM 3620 N N . GLU A 1 463 ? -36.400 -3.739 6.064 1.00 81.38 463 GLU A N 1
ATOM 3621 C CA . GLU A 1 463 ? -37.126 -2.646 6.730 1.00 81.38 463 GLU A CA 1
ATOM 3622 C C . GLU A 1 463 ? -36.912 -1.266 6.085 1.00 81.38 463 GLU A C 1
ATOM 3624 O O . GLU A 1 463 ? -37.763 -0.385 6.223 1.00 81.38 463 GLU A O 1
ATOM 3629 N N . ARG A 1 464 ? -35.774 -1.038 5.412 1.00 69.62 464 ARG A N 1
ATOM 3630 C CA . ARG A 1 464 ? -35.433 0.253 4.784 1.00 69.62 464 ARG A CA 1
ATOM 3631 C C . ARG A 1 464 ? -35.537 0.275 3.262 1.00 69.62 464 ARG A C 1
ATOM 3633 O O . ARG A 1 464 ? -35.554 1.373 2.717 1.00 69.62 464 ARG A O 1
ATOM 3640 N N . ALA A 1 465 ? -35.663 -0.853 2.563 1.00 55.44 465 ALA A N 1
ATOM 3641 C CA . ALA A 1 465 ? -35.850 -0.884 1.105 1.00 55.44 465 ALA A CA 1
ATOM 3642 C C . ALA A 1 465 ? -37.076 -0.066 0.677 1.00 55.44 465 ALA A C 1
ATOM 3644 O O . ALA A 1 465 ? -37.028 0.609 -0.344 1.00 55.44 465 ALA A O 1
ATOM 3645 N N . ALA A 1 466 ? -38.116 -0.015 1.514 1.00 52.84 466 ALA A N 1
ATOM 3646 C CA . ALA A 1 466 ? -39.298 0.807 1.269 1.00 52.84 466 ALA A CA 1
ATOM 3647 C C . ALA A 1 466 ? -39.078 2.331 1.448 1.00 52.84 466 ALA A C 1
ATOM 3649 O O . ALA A 1 466 ? -39.908 3.107 0.988 1.00 52.84 466 ALA A O 1
ATOM 3650 N N . ARG A 1 467 ? -37.998 2.792 2.108 1.00 57.56 467 ARG A N 1
ATOM 3651 C CA . ARG A 1 467 ? -37.742 4.231 2.378 1.00 57.56 467 ARG A CA 1
ATOM 3652 C C . ARG A 1 467 ? -36.411 4.779 1.844 1.00 57.56 467 ARG A C 1
ATOM 3654 O O . ARG A 1 467 ? -36.312 5.980 1.630 1.00 57.56 467 ARG A O 1
ATOM 3661 N N . GLU A 1 468 ? -35.391 3.946 1.625 1.00 51.03 468 GLU A N 1
ATOM 3662 C CA . GLU A 1 468 ? -34.014 4.380 1.316 1.00 51.03 468 GLU A CA 1
ATOM 3663 C C . GLU A 1 468 ? -33.375 3.685 0.097 1.00 51.03 468 GLU A C 1
ATOM 3665 O O . GLU A 1 468 ? -32.207 3.954 -0.190 1.00 51.03 468 GLU A O 1
ATOM 3670 N N . ALA A 1 469 ? -34.096 2.851 -0.671 1.00 47.41 469 ALA A N 1
ATOM 3671 C CA . ALA A 1 469 ? -33.560 2.259 -1.912 1.00 47.41 469 ALA A CA 1
ATOM 3672 C C . ALA A 1 469 ? -32.992 3.327 -2.875 1.00 47.41 469 ALA A C 1
ATOM 3674 O O . ALA A 1 469 ? -31.971 3.110 -3.525 1.00 47.41 469 ALA A O 1
ATOM 3675 N N . ALA A 1 470 ? -33.563 4.535 -2.862 1.00 49.50 470 ALA A N 1
ATOM 3676 C CA . ALA A 1 470 ? -33.045 5.681 -3.601 1.00 49.50 470 ALA A CA 1
ATOM 3677 C C . ALA A 1 470 ? -31.701 6.223 -3.066 1.00 49.50 470 ALA A C 1
ATOM 3679 O O . ALA A 1 470 ? -30.921 6.770 -3.837 1.00 49.50 470 ALA A O 1
ATOM 3680 N N . GLY A 1 471 ? -31.406 6.105 -1.768 1.00 49.50 471 GLY A N 1
ATOM 3681 C CA . GLY A 1 471 ? -30.209 6.678 -1.137 1.00 49.50 471 GLY A CA 1
ATOM 3682 C C . GLY A 1 471 ? -28.954 5.823 -1.310 1.00 49.50 471 GLY A C 1
ATOM 3683 O O . GLY A 1 471 ? -27.890 6.352 -1.623 1.00 49.50 471 GLY A O 1
ATOM 3684 N N . VAL A 1 472 ? -29.078 4.500 -1.165 1.00 52.56 472 VAL A N 1
ATOM 3685 C CA . VAL A 1 472 ? -27.955 3.564 -1.361 1.00 52.56 472 VAL A CA 1
ATOM 3686 C C . VAL A 1 472 ? -27.579 3.467 -2.840 1.00 52.56 472 VAL A C 1
ATOM 3688 O O . VAL A 1 472 ? -26.394 3.514 -3.161 1.00 52.56 472 VAL A O 1
ATOM 3691 N N . ALA A 1 473 ? -28.569 3.437 -3.741 1.00 55.44 473 ALA A N 1
ATOM 3692 C CA . ALA A 1 473 ? -28.329 3.501 -5.181 1.00 55.44 473 ALA A CA 1
ATOM 3693 C C . ALA A 1 473 ? -27.659 4.826 -5.584 1.00 55.44 473 ALA A C 1
ATOM 3695 O O . ALA A 1 473 ? -26.651 4.809 -6.283 1.00 55.44 473 ALA A O 1
ATOM 3696 N N . LYS A 1 474 ? -28.132 5.974 -5.068 1.00 49.16 474 LYS A N 1
ATOM 3697 C CA . LYS A 1 474 ? -27.495 7.283 -5.312 1.00 49.16 474 LYS A CA 1
ATOM 3698 C C . LYS A 1 474 ? -26.079 7.374 -4.749 1.00 49.16 474 LYS A C 1
ATOM 3700 O O . LYS A 1 474 ? -25.231 7.994 -5.377 1.00 49.16 474 LYS A O 1
ATOM 3705 N N . PHE A 1 475 ? -25.802 6.773 -3.592 1.00 57.75 475 PHE A N 1
ATOM 3706 C CA . PHE A 1 475 ? -24.459 6.774 -3.008 1.00 57.75 475 PHE A CA 1
ATOM 3707 C C . PHE A 1 475 ? -23.488 5.878 -3.789 1.00 57.75 475 PHE A C 1
ATOM 3709 O O . PHE A 1 475 ? -22.372 6.305 -4.081 1.00 57.75 475 PHE A O 1
ATOM 3716 N N . GLY A 1 476 ? -23.923 4.675 -4.179 1.00 66.88 476 GLY A N 1
ATOM 3717 C CA . GLY A 1 476 ? -23.153 3.796 -5.062 1.00 66.88 476 GLY A CA 1
ATOM 3718 C C . GLY A 1 476 ? -22.874 4.454 -6.416 1.00 66.88 476 GLY A C 1
ATOM 3719 O O . GLY A 1 476 ? -21.727 4.497 -6.854 1.00 66.88 476 GLY A O 1
ATOM 3720 N N . LEU A 1 477 ? -23.895 5.071 -7.017 1.00 61.59 477 LEU A N 1
ATOM 3721 C CA . LEU A 1 477 ? -23.775 5.822 -8.265 1.00 61.59 477 LEU A CA 1
ATOM 3722 C C . LEU A 1 477 ? -22.853 7.042 -8.123 1.00 61.59 477 LEU A C 1
ATOM 3724 O O . LEU A 1 477 ? -22.042 7.295 -9.002 1.00 61.59 477 LEU A O 1
ATOM 3728 N N . ALA A 1 478 ? -22.914 7.784 -7.015 1.00 62.25 478 ALA A N 1
ATOM 3729 C CA . ALA A 1 478 ? -22.034 8.930 -6.786 1.00 62.25 478 ALA A CA 1
ATOM 3730 C C . ALA A 1 478 ? -20.557 8.522 -6.646 1.00 62.25 478 ALA A C 1
ATOM 3732 O O . ALA A 1 478 ? -19.678 9.236 -7.127 1.00 62.25 478 ALA A O 1
ATOM 3733 N N . LEU A 1 479 ? -20.272 7.376 -6.015 1.00 65.62 479 LEU A N 1
ATOM 3734 C CA . LEU A 1 479 ? -18.914 6.826 -5.952 1.00 65.62 479 LEU A CA 1
ATOM 3735 C C . LEU A 1 479 ? -18.427 6.366 -7.330 1.00 65.62 479 LEU A C 1
ATOM 3737 O O . LEU A 1 479 ? -17.295 6.672 -7.697 1.00 65.62 479 LEU A O 1
ATOM 3741 N N . PHE A 1 480 ? -19.295 5.711 -8.103 1.00 76.88 480 PHE A N 1
ATOM 3742 C CA . PHE A 1 480 ? -19.009 5.320 -9.482 1.00 76.88 480 PHE A CA 1
ATOM 3743 C C . PHE A 1 480 ? -18.714 6.535 -10.375 1.00 76.88 480 PHE A C 1
ATOM 3745 O O . PHE A 1 480 ? -17.668 6.594 -11.014 1.00 76.88 480 PHE A O 1
ATOM 3752 N N . LEU A 1 481 ? -19.589 7.547 -10.361 1.00 72.19 481 LEU A N 1
ATOM 3753 C CA . LEU A 1 481 ? -19.444 8.765 -11.164 1.00 72.19 481 LEU A CA 1
ATOM 3754 C C . LEU A 1 481 ? -18.193 9.565 -10.791 1.00 72.19 481 LEU A C 1
ATOM 3756 O O . LEU A 1 481 ? -17.568 10.168 -11.658 1.00 72.19 481 LEU A O 1
ATOM 3760 N N . LYS A 1 482 ? -17.804 9.562 -9.513 1.00 76.00 482 LYS A N 1
ATOM 3761 C CA . LYS A 1 482 ? -16.568 10.208 -9.068 1.00 76.00 482 LYS A CA 1
ATOM 3762 C C . LYS A 1 482 ? -15.329 9.522 -9.648 1.00 76.00 482 LYS A C 1
ATOM 3764 O O . LYS A 1 482 ? -14.442 10.220 -10.129 1.00 76.00 482 LYS A O 1
ATOM 3769 N N . GLU A 1 483 ? -15.252 8.193 -9.590 1.00 76.75 483 GLU A N 1
ATOM 3770 C CA . GLU A 1 483 ? -14.122 7.466 -10.185 1.00 76.75 483 GLU A CA 1
ATOM 3771 C C . GLU A 1 483 ? -14.114 7.612 -11.709 1.00 76.75 483 GLU A C 1
ATOM 3773 O O . GLU A 1 483 ? -13.072 7.928 -12.277 1.00 76.75 483 GLU A O 1
ATOM 3778 N N . LEU A 1 484 ? -15.280 7.537 -12.361 1.00 74.88 484 LEU A N 1
ATOM 3779 C CA . LEU A 1 484 ? -15.408 7.795 -13.796 1.00 74.88 484 LEU A CA 1
ATOM 3780 C C . LEU A 1 484 ? -14.904 9.199 -14.178 1.00 74.88 484 LEU A C 1
ATOM 3782 O O . LEU A 1 484 ? -14.181 9.342 -15.160 1.00 74.88 484 LEU A O 1
ATOM 3786 N N . ALA A 1 485 ? -15.226 10.230 -13.390 1.00 72.25 485 ALA A N 1
ATOM 3787 C CA . ALA A 1 485 ? -14.758 11.596 -13.632 1.00 72.25 485 ALA A CA 1
ATOM 3788 C C . ALA A 1 485 ? -13.233 11.734 -13.488 1.00 72.25 485 ALA A C 1
ATOM 3790 O O . ALA A 1 485 ? -12.607 12.430 -14.284 1.00 72.25 485 ALA A O 1
ATOM 3791 N N . ILE A 1 486 ? -12.622 11.052 -12.512 1.00 72.38 486 ILE A N 1
ATOM 3792 C CA . ILE A 1 486 ? -11.161 11.035 -12.336 1.00 72.38 486 ILE A CA 1
ATOM 3793 C C . ILE A 1 486 ? -10.490 10.349 -13.530 1.00 72.38 486 ILE A C 1
ATOM 3795 O O . ILE A 1 486 ? -9.513 10.869 -14.066 1.00 72.38 486 ILE A O 1
ATOM 3799 N N . VAL A 1 487 ? -11.026 9.206 -13.960 1.00 75.81 487 VAL A N 1
ATOM 3800 C CA . VAL A 1 487 ? -10.519 8.439 -15.104 1.00 75.81 487 VAL A CA 1
ATOM 3801 C C . VAL A 1 487 ? -10.636 9.255 -16.400 1.00 75.81 487 VAL A C 1
ATOM 3803 O O . VAL A 1 487 ? -9.653 9.388 -17.133 1.00 75.81 487 VAL A O 1
ATOM 3806 N N . ALA A 1 488 ? -11.789 9.890 -16.636 1.00 69.44 488 ALA A N 1
ATOM 3807 C CA . ALA A 1 488 ? -12.025 10.750 -17.794 1.00 69.44 488 ALA A CA 1
ATOM 3808 C C . ALA A 1 488 ? -11.120 11.994 -17.801 1.00 69.44 488 ALA A C 1
ATOM 3810 O O . ALA A 1 488 ? -10.564 12.340 -18.840 1.00 69.44 488 ALA A O 1
ATOM 3811 N N . GLN A 1 489 ? -10.912 12.636 -16.645 1.00 72.88 489 GLN A N 1
ATOM 3812 C CA . GLN A 1 489 ? -10.024 13.795 -16.521 1.00 72.88 489 GLN A CA 1
ATOM 3813 C C . GLN A 1 489 ? -8.563 13.444 -16.829 1.00 72.88 489 GLN A C 1
ATOM 3815 O O . GLN A 1 489 ? -7.839 14.272 -17.376 1.00 72.88 489 GLN A O 1
ATOM 3820 N N . THR A 1 490 ? -8.113 12.237 -16.475 1.00 78.00 490 THR A N 1
ATOM 3821 C CA . THR A 1 490 ? -6.728 11.829 -16.741 1.00 78.00 490 THR A CA 1
ATOM 3822 C C . THR A 1 490 ? -6.440 11.537 -18.211 1.00 78.00 490 THR A C 1
ATOM 3824 O O . THR A 1 490 ? -5.280 11.619 -18.602 1.00 78.00 490 THR A O 1
ATOM 3827 N N . GLY A 1 491 ? -7.451 11.185 -19.018 1.00 72.00 491 GLY A N 1
ATOM 3828 C CA . GLY A 1 491 ? -7.281 10.838 -20.439 1.00 72.00 491 GLY A CA 1
ATOM 3829 C C . GLY A 1 491 ? -6.366 9.631 -20.702 1.00 72.00 491 GLY A C 1
ATOM 3830 O O . GLY A 1 491 ? -6.012 9.353 -21.845 1.00 72.00 491 GLY A O 1
ATOM 3831 N N . ASP A 1 492 ? -5.958 8.924 -19.648 1.00 79.19 492 ASP A N 1
ATOM 3832 C CA . ASP A 1 492 ? -5.032 7.804 -19.711 1.00 79.19 492 ASP A CA 1
ATOM 3833 C C . ASP A 1 492 ? -5.785 6.548 -20.154 1.00 79.19 492 ASP A C 1
ATOM 3835 O O . ASP A 1 492 ? -6.612 6.004 -19.417 1.00 79.19 492 ASP A O 1
ATOM 3839 N N . LYS A 1 493 ? -5.482 6.087 -21.370 1.00 73.25 493 LYS A N 1
ATOM 3840 C CA . LYS A 1 493 ? -6.110 4.919 -21.989 1.00 73.25 493 LYS A CA 1
ATOM 3841 C C . LYS A 1 493 ? -6.016 3.669 -21.109 1.00 73.25 493 LYS A C 1
ATOM 3843 O O . LYS A 1 493 ? -7.012 2.969 -20.977 1.00 73.25 493 LYS A O 1
ATOM 3848 N N . ALA A 1 494 ? -4.880 3.425 -20.453 1.00 62.88 494 ALA A N 1
ATOM 3849 C CA . ALA A 1 494 ? -4.711 2.239 -19.611 1.00 62.88 494 ALA A CA 1
ATOM 3850 C C . ALA A 1 494 ? -5.617 2.288 -18.370 1.00 62.88 494 ALA A C 1
ATOM 3852 O O . ALA A 1 494 ? -6.123 1.267 -17.913 1.00 62.88 494 ALA A O 1
ATOM 3853 N N . ARG A 1 495 ? -5.852 3.494 -17.845 1.00 64.50 495 ARG A N 1
ATOM 3854 C CA . ARG A 1 495 ? -6.721 3.727 -16.689 1.00 64.50 495 ARG A CA 1
ATOM 3855 C C . ARG A 1 495 ? -8.203 3.643 -17.048 1.00 64.50 495 ARG A C 1
ATOM 3857 O O . ARG A 1 495 ? -9.006 3.204 -16.229 1.00 64.50 495 ARG A O 1
ATOM 3864 N N . ILE A 1 496 ? -8.552 4.058 -18.264 1.00 69.62 496 ILE A N 1
ATOM 3865 C CA . ILE A 1 496 ? -9.882 3.862 -18.844 1.00 69.62 496 ILE A CA 1
ATOM 3866 C C . ILE A 1 496 ? -10.142 2.361 -19.000 1.00 69.62 496 ILE A C 1
ATOM 3868 O O . ILE A 1 496 ? -11.129 1.867 -18.468 1.00 69.62 496 ILE A O 1
ATOM 3872 N N . GLU A 1 497 ? -9.232 1.626 -19.638 1.00 67.62 497 GLU A N 1
ATOM 3873 C CA . GLU A 1 497 ? -9.360 0.178 -19.846 1.00 67.62 497 GLU A CA 1
ATOM 3874 C C . GLU A 1 497 ? -9.468 -0.590 -18.518 1.00 67.62 497 GLU A C 1
ATOM 3876 O O . GLU A 1 497 ? -10.402 -1.364 -18.346 1.00 67.62 497 GLU A O 1
ATOM 3881 N N . GLU A 1 498 ? -8.621 -0.296 -17.524 1.00 61.84 498 GLU A N 1
ATOM 3882 C CA . GLU A 1 498 ? -8.686 -0.932 -16.197 1.00 61.84 498 GLU A CA 1
ATOM 3883 C C . GLU A 1 498 ? -10.010 -0.649 -15.463 1.00 61.84 498 GLU A C 1
ATOM 3885 O O . GLU A 1 498 ? -10.574 -1.537 -14.819 1.00 61.84 498 GLU A O 1
ATOM 3890 N N . PHE A 1 499 ? -10.533 0.578 -15.562 1.00 72.50 499 PHE A N 1
ATOM 3891 C CA . PHE A 1 499 ? -11.832 0.921 -14.985 1.00 72.50 499 PHE A CA 1
ATOM 3892 C C . PHE A 1 499 ? -12.959 0.130 -15.657 1.00 72.50 499 PHE A C 1
ATOM 3894 O O . PHE A 1 499 ? -13.790 -0.457 -14.965 1.00 72.50 499 PHE A O 1
ATOM 3901 N N . PHE A 1 500 ? -12.976 0.076 -16.990 1.00 71.00 500 PHE A N 1
ATOM 3902 C CA . PHE A 1 500 ? -14.000 -0.644 -17.743 1.00 71.00 500 PHE A CA 1
ATOM 3903 C C . PHE A 1 500 ? -13.918 -2.165 -17.541 1.00 71.00 500 PHE A C 1
ATOM 3905 O O . PHE A 1 500 ? -14.959 -2.791 -17.351 1.00 71.00 500 PHE A O 1
ATOM 3912 N N . ASP A 1 501 ? -12.720 -2.745 -17.452 1.00 64.12 501 ASP A N 1
ATOM 3913 C CA . ASP A 1 501 ? -12.515 -4.159 -17.104 1.00 64.12 501 ASP A CA 1
ATOM 3914 C C . ASP A 1 501 ? -13.037 -4.484 -15.698 1.00 64.12 501 ASP A C 1
ATOM 3916 O O . ASP A 1 501 ? -13.684 -5.512 -15.474 1.00 64.12 501 ASP A O 1
ATOM 3920 N N . TYR A 1 502 ? -12.817 -3.583 -14.737 1.00 55.97 502 TYR A N 1
ATOM 3921 C CA . TYR A 1 502 ? -13.352 -3.743 -13.389 1.00 55.97 502 TYR A CA 1
ATOM 3922 C C . TYR A 1 502 ? -14.885 -3.692 -13.381 1.00 55.97 502 TYR A C 1
ATOM 3924 O O . TYR A 1 502 ? -15.524 -4.531 -12.747 1.00 55.97 502 TYR A O 1
ATOM 3932 N N . VAL A 1 503 ? -15.492 -2.759 -14.119 1.00 60.00 503 VAL A N 1
ATOM 3933 C CA . VAL A 1 503 ? -16.956 -2.638 -14.223 1.00 60.00 503 VAL A CA 1
ATOM 3934 C C . VAL A 1 503 ? -17.564 -3.837 -14.958 1.00 60.00 503 VAL A C 1
ATOM 3936 O O . VAL A 1 503 ? -18.598 -4.341 -14.521 1.00 60.00 503 VAL A O 1
ATOM 3939 N N . LEU A 1 504 ? -16.900 -4.356 -15.997 1.00 61.12 504 LEU A N 1
ATOM 3940 C CA . LEU A 1 504 ? -17.288 -5.571 -16.730 1.00 61.12 504 LEU A CA 1
ATOM 3941 C C . LEU A 1 504 ? -17.336 -6.819 -15.840 1.00 61.12 504 LEU A C 1
ATOM 3943 O O . LEU A 1 504 ? -18.122 -7.726 -16.097 1.00 61.12 504 LEU A O 1
ATOM 3947 N N . SER A 1 505 ? -16.533 -6.859 -14.774 1.00 51.81 505 SER A N 1
ATOM 3948 C CA . SER A 1 505 ? -16.551 -7.950 -13.790 1.00 51.81 505 SER A CA 1
ATOM 3949 C C . SER A 1 505 ? -17.707 -7.870 -12.779 1.00 51.81 505 SER A C 1
ATOM 3951 O O . SER A 1 505 ? -17.838 -8.735 -11.911 1.00 51.81 505 SER A O 1
ATOM 3953 N N . THR A 1 506 ? -18.552 -6.841 -12.879 1.00 56.25 506 THR A N 1
ATOM 3954 C CA . THR A 1 506 ? -19.734 -6.642 -12.033 1.00 56.25 506 THR A CA 1
ATOM 3955 C C . THR A 1 506 ? -21.019 -6.762 -12.852 1.00 56.25 506 THR A C 1
ATOM 3957 O O . THR A 1 506 ? -21.011 -6.567 -14.064 1.00 56.25 506 THR A O 1
ATOM 3960 N N . ASP A 1 507 ? -22.162 -6.989 -12.198 1.00 50.31 507 ASP A N 1
ATOM 3961 C CA . ASP A 1 507 ? -23.474 -7.009 -12.871 1.00 50.31 507 ASP A CA 1
ATOM 3962 C C . ASP A 1 507 ? -23.946 -5.614 -13.350 1.00 50.31 507 ASP A C 1
ATOM 3964 O O . ASP A 1 507 ? -25.107 -5.444 -13.721 1.00 50.31 507 ASP A O 1
ATOM 3968 N N . PHE A 1 508 ? -23.082 -4.593 -13.334 1.00 55.38 508 PHE A N 1
ATOM 3969 C CA . PHE A 1 508 ? -23.436 -3.211 -13.661 1.00 55.38 508 PHE A CA 1
ATOM 3970 C C . PHE A 1 508 ? -24.103 -3.094 -15.040 1.00 55.38 508 PHE A C 1
ATOM 3972 O O . PHE A 1 508 ? -25.234 -2.627 -15.102 1.00 55.38 508 PHE A O 1
ATOM 3979 N N . TYR A 1 509 ? -23.485 -3.629 -16.102 1.00 52.16 509 TYR A N 1
ATOM 3980 C CA . TYR A 1 509 ? -24.025 -3.597 -17.477 1.00 52.16 509 TYR A CA 1
ATOM 3981 C C . TYR A 1 509 ? -25.295 -4.420 -17.692 1.00 52.16 509 TYR A C 1
ATOM 3983 O O . TYR A 1 509 ? -25.992 -4.267 -18.691 1.00 52.16 509 TYR A O 1
ATOM 3991 N N . LYS A 1 510 ? -25.586 -5.352 -16.784 1.00 50.47 510 LYS A N 1
ATOM 3992 C CA . LYS A 1 510 ? -26.815 -6.145 -16.838 1.00 50.47 510 LYS A CA 1
ATOM 3993 C C . LYS A 1 510 ? -28.010 -5.358 -16.295 1.00 50.47 510 LYS A C 1
ATOM 3995 O O . LYS A 1 510 ? -29.153 -5.693 -16.601 1.00 50.47 510 LYS A O 1
ATOM 4000 N N . HIS A 1 511 ? -27.753 -4.356 -15.457 1.00 46.31 511 HIS A N 1
ATOM 4001 C CA . HIS A 1 511 ? -28.772 -3.635 -14.700 1.00 46.31 511 HIS A CA 1
ATOM 4002 C C . HIS A 1 511 ? -28.887 -2.143 -15.055 1.00 46.31 511 HIS A C 1
ATOM 4004 O O . HIS A 1 511 ? -29.921 -1.555 -14.741 1.00 46.31 511 HIS A O 1
ATOM 4010 N N . TYR A 1 512 ? -27.874 -1.555 -15.697 1.00 46.22 512 TYR A N 1
ATOM 4011 C CA . TYR A 1 512 ? -27.786 -0.159 -16.144 1.00 46.22 512 TYR A CA 1
ATOM 4012 C C . TYR A 1 512 ? -27.141 -0.106 -17.526 1.00 46.22 512 TYR A C 1
ATOM 4014 O O . TYR A 1 512 ? -27.506 0.819 -18.285 1.00 46.22 512 TYR A O 1
#

Radius of gyration: 38.91 Å; chains: 1; bounding box: 88×52×104 Å